Protein AF-A0A6J1NIQ5-F1 (afdb_monomer)

Solvent-accessible surface area (backbone atoms only — not comparable to full-atom values): 27722 Å² total; per-residue (Å²): 100,58,17,76,75,80,72,44,77,55,55,92,88,54,68,66,45,52,38,49,48,90,93,42,88,53,34,31,43,24,75,80,69,71,59,48,74,90,82,46,56,69,80,72,36,63,43,70,79,60,57,71,70,52,84,85,80,84,84,93,81,74,91,79,84,90,88,86,83,92,84,89,87,86,85,82,86,84,87,87,63,81,71,56,57,52,54,50,52,50,49,52,51,49,50,50,49,54,49,48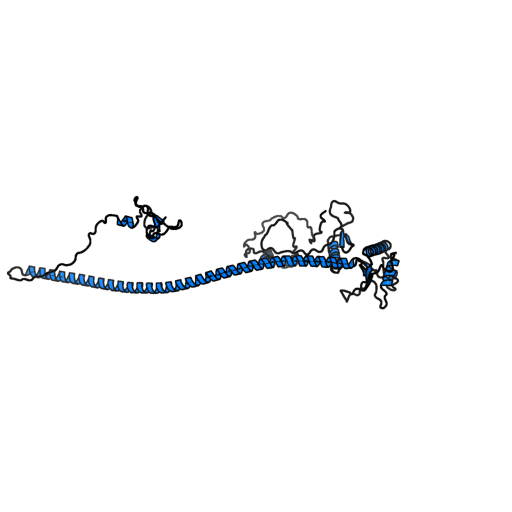,55,51,50,50,51,51,50,52,52,51,50,54,49,51,53,51,50,51,52,50,53,51,50,52,53,52,51,51,54,53,51,54,51,50,51,53,53,49,53,52,50,50,55,51,50,53,52,50,51,55,52,48,54,50,53,51,51,48,50,49,55,48,52,53,50,49,55,49,51,52,53,50,50,51,51,52,51,51,54,50,54,52,49,54,53,51,50,54,51,51,52,34,56,79,26,54,23,26,37,30,40,32,55,51,82,83,58,98,85,65,55,67,66,60,53,49,53,40,46,30,55,70,38,73,43,93,78,59,91,76,40,63,71,46,71,49,73,45,82,62,92,59,79,85,52,87,69,46,55,34,38,38,39,30,35,71,36,47,66,60,39,50,54,48,53,48,30,48,52,50,44,35,63,77,25,72,93,65,46,56,29,32,54,74,61,70,45,86,76,79,80,38,68,43,49,78,46,78,40,61,35,75,67,51,50,51,50,49,54,53,46,52,55,52,29,57,78,67,65,31,74,41,76,50,75,59,94,86,40,41,37,36,31,47,64,85,80,40,82,61,94,85,76,87,40,56,80,38,68,71,76,90,76,89,80,80,87,76,88,69,93,64,93,78,90,70,98,70,92,78,86,77,85,82,82,77,90,70,76,57,65,76,60,56,78,75,48,95,43,74,66,54,49,50,48,54,45,46,69,64,47,40,62,54,45,50,76,72,48,86,67,80,94,65,82,72,93,71,72,82,74,88,70,91,73,84,79,75,91,73,81,88,76,80,88,85,88,81,95,71,87,79,78,77,82,78,134

Structure (mmCIF, N/CA/C/O backbone):
data_AF-A0A6J1NIQ5-F1
#
_entry.id   AF-A0A6J1NIQ5-F1
#
loop_
_atom_site.group_PDB
_atom_site.id
_atom_site.type_symbol
_atom_site.label_atom_id
_atom_site.label_alt_id
_atom_site.label_comp_id
_atom_site.label_asym_id
_atom_site.label_entity_id
_atom_site.label_seq_id
_atom_site.pdbx_PDB_ins_code
_atom_site.Cartn_x
_atom_site.Cartn_y
_atom_site.Cartn_z
_atom_site.occupancy
_atom_site.B_iso_or_equiv
_atom_site.auth_seq_id
_atom_site.auth_comp_id
_atom_site.auth_asym_id
_atom_site.auth_atom_id
_atom_site.pdbx_PDB_model_num
ATOM 1 N N . MET A 1 1 ? -62.306 -4.625 44.075 1.00 80.19 1 MET A N 1
ATOM 2 C CA . MET A 1 1 ? -63.003 -5.098 45.298 1.00 80.19 1 MET A CA 1
ATOM 3 C C . MET A 1 1 ? -62.412 -4.339 46.476 1.00 80.19 1 MET A C 1
ATOM 5 O O . MET A 1 1 ? -61.202 -4.182 46.477 1.00 80.19 1 MET A O 1
ATOM 9 N N . ILE A 1 2 ? -63.209 -3.823 47.413 1.00 89.38 2 ILE A N 1
ATOM 10 C CA . ILE A 1 2 ? -62.711 -3.048 48.569 1.00 89.38 2 ILE A CA 1
ATOM 11 C C . ILE A 1 2 ? -62.712 -3.947 49.811 1.00 89.38 2 ILE A C 1
ATOM 13 O O . ILE A 1 2 ? -63.620 -4.760 49.979 1.00 89.38 2 ILE A O 1
ATOM 17 N N . CYS A 1 3 ? -61.686 -3.826 50.652 1.00 91.25 3 CYS A N 1
ATOM 18 C CA . CYS A 1 3 ? -61.581 -4.554 51.911 1.00 91.25 3 CYS A CA 1
ATOM 19 C C . CYS A 1 3 ? -62.523 -3.966 52.966 1.00 91.25 3 CYS A C 1
ATOM 21 O O . CYS A 1 3 ? -62.389 -2.802 53.330 1.00 91.25 3 CYS A O 1
ATOM 23 N N . GLY A 1 4 ? -63.410 -4.782 53.537 1.00 86.94 4 GLY A N 1
ATOM 24 C CA . GLY A 1 4 ? -64.357 -4.355 54.573 1.00 86.94 4 GLY A CA 1
ATOM 25 C C . GLY A 1 4 ? -63.739 -4.021 55.939 1.00 86.94 4 GLY A C 1
ATOM 26 O O . GLY A 1 4 ? -64.485 -3.671 56.846 1.00 86.94 4 GLY A O 1
ATOM 27 N N . ALA A 1 5 ? -62.420 -4.171 56.120 1.00 89.19 5 ALA A N 1
ATOM 28 C CA . ALA A 1 5 ? -61.712 -3.815 57.358 1.00 89.19 5 ALA A CA 1
ATOM 29 C C . ALA A 1 5 ? -60.908 -2.512 57.224 1.00 89.19 5 ALA A C 1
ATOM 31 O O . ALA A 1 5 ? -61.050 -1.626 58.058 1.00 89.19 5 ALA A O 1
ATOM 32 N N . CYS A 1 6 ? -60.083 -2.375 56.179 1.00 90.75 6 CYS A N 1
ATOM 33 C CA . CYS A 1 6 ? -59.235 -1.190 55.980 1.00 90.75 6 CYS A CA 1
ATOM 34 C C . CYS A 1 6 ? -59.768 -0.202 54.931 1.00 90.75 6 CYS A C 1
ATOM 36 O O . CYS A 1 6 ? -59.161 0.840 54.718 1.00 90.75 6 CYS A O 1
ATOM 38 N N . ASN A 1 7 ? -60.874 -0.529 54.256 1.00 89.00 7 ASN A N 1
ATOM 39 C CA . ASN A 1 7 ? -61.504 0.275 53.205 1.00 89.00 7 ASN A CA 1
ATOM 40 C C . ASN A 1 7 ? -60.604 0.603 51.991 1.00 89.00 7 ASN A C 1
ATOM 42 O O . ASN A 1 7 ? -60.925 1.481 51.194 1.00 89.00 7 ASN A O 1
ATOM 46 N N . LEU A 1 8 ? -59.493 -0.124 51.821 1.00 90.19 8 LEU A N 1
ATOM 47 C CA . LEU A 1 8 ? -58.591 -0.025 50.669 1.00 90.19 8 LEU A CA 1
ATOM 48 C C . LEU A 1 8 ? -58.960 -1.032 49.570 1.00 90.19 8 LEU A C 1
ATOM 50 O O . LEU A 1 8 ? -59.591 -2.063 49.827 1.00 90.19 8 LEU A O 1
ATOM 54 N N . VAL A 1 9 ? -58.543 -0.746 48.335 1.00 89.00 9 VAL A N 1
ATOM 55 C CA . VAL A 1 9 ? -58.736 -1.638 47.182 1.00 89.00 9 VAL A CA 1
ATOM 56 C C . VAL A 1 9 ? -57.882 -2.899 47.344 1.00 89.00 9 VAL A C 1
ATOM 58 O O . VAL A 1 9 ? -56.675 -2.813 47.532 1.00 89.00 9 VAL A O 1
ATOM 61 N N . ILE A 1 10 ? -58.513 -4.066 47.221 1.00 88.56 10 ILE A N 1
ATOM 62 C CA . ILE A 1 10 ? -57.852 -5.373 47.190 1.00 88.56 10 ILE A CA 1
ATOM 63 C C . ILE A 1 10 ? -57.323 -5.618 45.774 1.00 88.56 10 ILE A C 1
ATOM 65 O O . ILE A 1 10 ? -58.120 -5.764 44.837 1.00 88.56 10 ILE A O 1
ATOM 69 N N . SER A 1 11 ? -55.999 -5.695 45.625 1.00 85.44 11 SER A N 1
ATOM 70 C CA . SER A 1 11 ? -55.352 -6.070 44.364 1.00 85.44 11 SER A CA 1
ATOM 71 C C . SER A 1 11 ? -55.615 -7.540 44.017 1.00 85.44 11 SER A C 1
ATOM 73 O O . SER A 1 11 ? -55.780 -8.391 44.893 1.00 85.44 11 SER A O 1
ATOM 75 N N . VAL A 1 12 ? -55.621 -7.871 42.722 1.00 79.00 12 VAL A N 1
ATOM 76 C CA . VAL A 1 12 ? -55.862 -9.241 42.226 1.00 79.00 12 VAL A CA 1
ATOM 77 C C . VAL A 1 12 ? -54.800 -10.226 42.738 1.00 79.00 12 VAL A C 1
ATOM 79 O O . VAL A 1 12 ? -55.109 -11.400 42.944 1.00 79.00 12 VAL A O 1
ATOM 82 N N . THR A 1 13 ? -53.586 -9.735 43.002 1.00 84.25 13 THR A N 1
ATOM 83 C CA . THR A 1 13 ? -52.437 -10.514 43.486 1.00 84.25 13 THR A CA 1
ATOM 84 C C . THR A 1 13 ? -52.427 -10.743 45.002 1.00 84.25 13 THR A C 1
ATOM 86 O O . THR A 1 13 ? -51.660 -11.574 45.479 1.00 84.25 13 THR A O 1
ATOM 89 N N . GLN A 1 14 ? -53.271 -10.051 45.776 1.00 84.56 14 GLN A N 1
ATOM 90 C CA . GLN A 1 14 ? -53.298 -10.169 47.238 1.00 84.56 14 GLN A CA 1
ATOM 91 C C . GLN A 1 14 ? -54.227 -11.296 47.713 1.00 84.56 14 GLN A C 1
ATOM 93 O O . GLN A 1 14 ? -55.332 -11.496 47.188 1.00 84.56 14 GLN A O 1
ATOM 98 N N . LYS A 1 15 ? -53.797 -12.017 48.759 1.00 87.81 15 LYS A N 1
ATOM 99 C CA . LYS A 1 15 ? -54.624 -13.033 49.426 1.00 87.81 15 LYS A CA 1
ATOM 100 C C . LYS A 1 15 ? -55.861 -12.372 50.041 1.00 87.81 15 LYS A C 1
ATOM 102 O O . LYS A 1 15 ? -55.770 -11.389 50.778 1.00 87.81 15 LYS A O 1
ATOM 107 N N . ARG A 1 16 ? -57.031 -12.926 49.724 1.00 89.19 16 ARG A N 1
ATOM 108 C CA . ARG A 1 16 ? -58.336 -12.398 50.137 1.00 89.19 16 ARG A CA 1
ATOM 109 C C 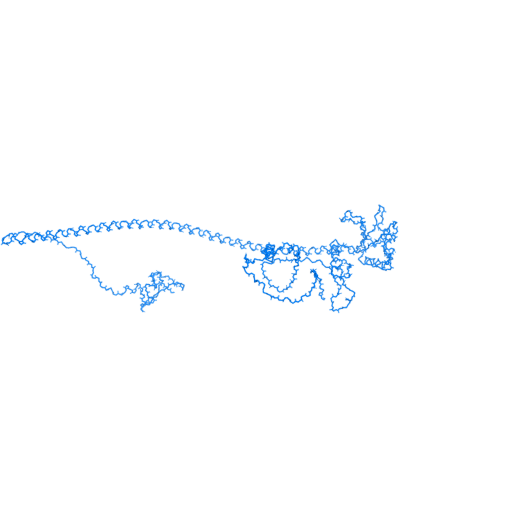. ARG A 1 16 ? -59.266 -13.507 50.598 1.00 89.19 16 ARG A C 1
ATOM 111 O O . ARG A 1 16 ? -59.276 -14.592 50.007 1.00 89.19 16 ARG A O 1
ATOM 118 N N . VAL A 1 17 ? -60.120 -13.187 51.562 1.00 90.75 17 VAL A N 1
ATOM 119 C CA . VAL A 1 17 ? -61.162 -14.073 52.091 1.00 90.75 17 VAL A CA 1
ATOM 120 C C . VAL A 1 17 ? -62.532 -13.392 51.997 1.00 90.75 17 VAL A C 1
ATOM 122 O O . VAL A 1 17 ? -62.653 -12.175 52.146 1.00 90.75 17 VAL A O 1
ATOM 125 N N . LYS A 1 18 ? -63.570 -14.174 51.681 1.00 90.75 18 LYS A N 1
ATOM 126 C CA . LYS A 1 18 ? -64.968 -13.720 51.627 1.00 90.75 18 LYS A CA 1
ATOM 127 C C . LYS A 1 18 ? -65.698 -14.266 52.850 1.00 90.75 18 LYS A C 1
ATOM 129 O O . LYS A 1 18 ? -65.456 -15.408 53.230 1.00 90.75 18 LYS A O 1
ATOM 134 N N . CYS A 1 19 ? -66.582 -13.470 53.446 1.00 90.69 19 CYS A N 1
ATOM 135 C CA . CYS A 1 19 ? -67.448 -13.958 54.518 1.00 90.69 19 CYS A CA 1
ATOM 136 C C . CYS A 1 19 ? -68.348 -15.098 54.008 1.00 90.69 19 CYS A C 1
ATOM 138 O O . CYS A 1 19 ? -68.925 -14.991 52.927 1.00 90.69 19 CYS A O 1
ATOM 140 N N . SER A 1 20 ? -68.485 -16.168 54.793 1.00 88.62 20 SER A N 1
ATOM 141 C CA . SER A 1 20 ? -69.332 -17.326 54.461 1.00 88.62 20 SER A CA 1
ATOM 142 C C . SER A 1 20 ? -70.806 -17.132 54.839 1.00 88.62 20 SER A C 1
ATOM 144 O O . SER A 1 20 ? -71.630 -17.987 54.534 1.00 88.62 20 SER A O 1
ATOM 146 N N . ASN A 1 21 ? -71.158 -16.027 55.508 1.00 87.50 21 ASN A N 1
ATOM 147 C CA . ASN A 1 21 ? -72.553 -15.683 55.781 1.00 87.50 21 ASN A CA 1
ATOM 148 C C . ASN A 1 21 ? -73.252 -15.284 54.468 1.00 87.50 21 ASN A C 1
ATOM 150 O O . ASN A 1 21 ? -72.784 -14.374 53.785 1.00 87.50 21 ASN A O 1
ATOM 154 N N . SER A 1 22 ? -74.368 -15.937 54.132 1.00 83.00 22 SER A N 1
ATOM 155 C CA . SER A 1 22 ? -75.124 -15.723 52.888 1.00 83.00 22 SER A CA 1
ATOM 156 C C . SER A 1 22 ? -75.639 -14.291 52.726 1.00 83.00 22 SER A C 1
ATOM 158 O O . SER A 1 22 ? -75.749 -13.807 51.604 1.00 83.00 22 SER A O 1
ATOM 160 N N . GLU A 1 23 ? -75.891 -13.591 53.833 1.00 84.38 23 GLU A N 1
ATOM 161 C CA . GLU A 1 23 ? -76.346 -12.195 53.843 1.00 84.38 23 GLU A CA 1
ATOM 162 C C . GLU A 1 23 ? -75.190 -11.175 53.798 1.00 84.38 23 GLU A C 1
ATOM 164 O O . GLU A 1 23 ? -75.416 -9.966 53.813 1.00 84.38 23 GLU A O 1
ATOM 169 N N . CYS A 1 24 ? -73.931 -11.633 53.746 1.00 88.19 24 CYS A N 1
ATOM 170 C CA . CYS A 1 24 ? -72.748 -10.776 53.738 1.00 88.19 24 CYS A CA 1
ATOM 171 C C . CYS A 1 24 ? -71.941 -10.936 52.444 1.00 88.19 24 CYS A C 1
ATOM 173 O O . CYS A 1 24 ? -71.327 -11.968 52.179 1.00 88.19 24 CYS A O 1
ATOM 175 N N . SER A 1 25 ? -71.873 -9.868 51.651 1.00 86.38 25 SER A N 1
ATOM 176 C CA . SER A 1 25 ? -71.110 -9.825 50.396 1.00 86.38 25 SER A CA 1
ATOM 177 C C . SER A 1 25 ? -69.691 -9.253 50.544 1.00 86.38 25 SER A C 1
ATOM 179 O O . SER A 1 25 ? -68.979 -9.124 49.547 1.00 86.38 25 SER A O 1
ATOM 181 N N . LEU A 1 26 ? -69.255 -8.933 51.769 1.00 89.44 26 LEU A N 1
ATOM 182 C CA . LEU A 1 26 ? -67.973 -8.271 52.030 1.00 89.44 26 LEU A CA 1
ATOM 183 C C . LEU A 1 26 ? -66.761 -9.198 51.834 1.00 89.44 26 LEU A C 1
ATOM 185 O O . LEU A 1 26 ? -66.784 -10.394 52.149 1.00 89.44 26 LEU A O 1
ATOM 189 N N . LEU A 1 27 ? -65.673 -8.596 51.352 1.00 89.88 27 LEU A N 1
ATOM 190 C CA . LEU A 1 27 ? -64.362 -9.210 51.141 1.00 89.88 27 LEU A CA 1
ATOM 191 C C . LEU A 1 27 ? -63.312 -8.521 52.005 1.00 89.88 27 LEU A C 1
ATOM 193 O O . LEU A 1 27 ? -63.409 -7.327 52.275 1.00 89.88 27 LEU A O 1
ATOM 197 N N . TYR A 1 28 ? -62.294 -9.272 52.411 1.00 92.50 28 TYR A N 1
ATOM 198 C CA . TYR A 1 28 ? -61.241 -8.796 53.299 1.00 92.50 28 TYR A CA 1
ATOM 199 C C . TYR A 1 28 ? -59.875 -9.252 52.786 1.00 92.50 28 TYR A C 1
ATOM 201 O O . TYR A 1 28 ? -59.755 -10.355 52.244 1.00 92.50 28 TYR A O 1
ATOM 209 N N . HIS A 1 29 ? -58.839 -8.429 52.969 1.00 92.00 29 HIS A N 1
ATOM 210 C CA . HIS A 1 29 ? -57.462 -8.927 52.916 1.00 92.00 29 HIS A CA 1
ATOM 211 C C . HIS A 1 29 ? -57.290 -9.976 54.012 1.00 92.00 29 HIS A C 1
ATOM 213 O O . HIS A 1 29 ? -57.734 -9.731 55.135 1.00 92.00 29 HIS A O 1
ATOM 219 N N . SER A 1 30 ? -56.636 -11.102 53.716 1.00 89.50 30 SER A N 1
ATOM 220 C CA . SER A 1 30 ? -56.405 -12.139 54.731 1.00 89.50 30 SER A CA 1
ATOM 221 C C . SER A 1 30 ? -55.658 -11.580 55.948 1.00 89.50 30 SER A C 1
ATOM 223 O O . SER A 1 30 ? -56.024 -11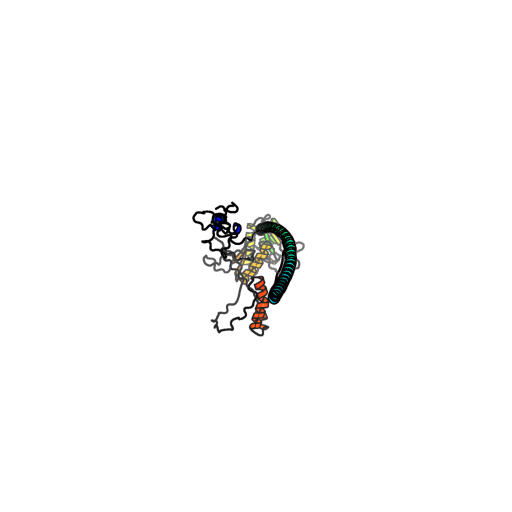.876 57.078 1.00 89.50 30 SER A O 1
ATOM 225 N N . GLU A 1 31 ? -54.698 -10.681 55.726 1.00 87.88 31 GLU A N 1
ATOM 226 C CA . GLU A 1 31 ? -53.919 -10.019 56.783 1.00 87.88 31 GLU A CA 1
ATOM 227 C C . GLU A 1 31 ? -54.770 -9.097 57.668 1.00 87.88 31 GLU A C 1
ATOM 229 O O . GLU A 1 31 ? -54.644 -9.127 58.888 1.00 87.88 31 GLU A O 1
ATOM 234 N N . CYS A 1 32 ? -55.698 -8.323 57.089 1.00 88.56 32 CYS A N 1
ATOM 235 C CA . CYS A 1 32 ? -56.523 -7.378 57.855 1.00 88.56 32 CYS A CA 1
ATOM 236 C C . CYS A 1 32 ? -57.458 -8.054 58.867 1.00 88.56 32 CYS A C 1
ATOM 238 O O . CYS A 1 32 ? -57.948 -7.393 59.778 1.00 88.56 32 CYS A O 1
ATOM 240 N N . VAL A 1 33 ? -57.755 -9.339 58.681 1.00 87.81 33 VAL A N 1
ATOM 241 C CA . VAL A 1 33 ? -58.624 -10.126 59.569 1.00 87.81 33 VAL A CA 1
ATOM 242 C C . VAL A 1 33 ? -57.896 -11.319 60.186 1.00 87.81 33 VAL A C 1
ATOM 244 O O . VAL A 1 33 ? -58.546 -12.197 60.748 1.00 87.81 33 VAL A O 1
ATOM 247 N N . ASN A 1 34 ? -56.565 -11.348 60.064 1.00 84.44 34 ASN A N 1
ATOM 248 C CA . ASN A 1 34 ? -55.690 -12.422 60.527 1.00 84.44 34 ASN A CA 1
ATOM 249 C C . ASN A 1 34 ? -56.191 -13.828 60.131 1.00 84.44 34 ASN A C 1
ATOM 251 O O . ASN A 1 34 ? -56.247 -14.747 60.945 1.00 84.44 34 ASN A O 1
ATOM 255 N N . TYR A 1 35 ? -56.644 -13.967 58.882 1.00 84.88 35 TYR A N 1
ATOM 256 C CA . TYR A 1 35 ? -57.158 -15.222 58.350 1.00 84.88 35 TYR A CA 1
ATOM 257 C C . TYR A 1 35 ? -56.016 -16.129 57.888 1.00 84.88 35 TYR A C 1
ATOM 259 O O . TYR A 1 35 ? -55.278 -15.781 56.962 1.00 84.88 35 TYR A O 1
ATOM 267 N N . ASP A 1 36 ? -55.950 -17.316 58.486 1.00 80.00 36 ASP A N 1
ATOM 268 C CA . ASP A 1 36 ? -55.026 -18.390 58.130 1.00 80.00 36 ASP A CA 1
ATOM 269 C C . ASP A 1 36 ? -55.800 -19.625 57.635 1.00 80.00 36 ASP A C 1
ATOM 271 O O . ASP A 1 36 ? -56.640 -20.175 58.356 1.00 80.00 36 ASP A O 1
ATOM 275 N N . GLU A 1 37 ? -55.511 -20.067 56.404 1.00 75.12 37 GLU A N 1
ATOM 276 C CA . GLU A 1 37 ? -56.172 -21.210 55.751 1.00 75.12 37 GLU A CA 1
ATOM 277 C C . GLU A 1 37 ? -55.941 -22.535 56.494 1.00 75.12 37 GLU A C 1
ATOM 279 O O . GLU A 1 37 ? -56.774 -23.434 56.378 1.00 75.12 37 GLU A O 1
ATOM 284 N N . LEU A 1 38 ? -54.873 -22.645 57.295 1.00 72.69 38 LEU A N 1
ATOM 285 C CA . LEU A 1 38 ? -54.591 -23.830 58.116 1.00 72.69 38 LEU A CA 1
ATOM 286 C C . LEU A 1 38 ? -55.515 -23.939 59.337 1.00 72.69 38 LEU A C 1
ATOM 288 O O . LEU A 1 38 ? -55.829 -25.042 59.780 1.00 72.69 38 LEU A O 1
ATOM 292 N N . SER A 1 39 ? -55.960 -22.803 59.880 1.00 71.81 39 SER A N 1
ATOM 293 C CA . SER A 1 39 ? -56.739 -22.751 61.124 1.00 71.81 39 SER A CA 1
ATOM 294 C C . SER A 1 39 ? -58.250 -22.820 60.894 1.00 71.81 39 SER A C 1
ATOM 296 O O . SER A 1 39 ? -58.985 -23.365 61.715 1.00 71.81 39 SER A O 1
ATOM 298 N N . THR A 1 40 ? -58.744 -22.260 59.785 1.00 77.44 40 THR A N 1
ATOM 299 C CA . THR A 1 40 ? -60.179 -22.192 59.489 1.00 77.44 40 THR A CA 1
ATOM 300 C C . THR A 1 40 ? -60.430 -22.349 57.993 1.00 77.44 40 THR A C 1
ATOM 302 O O . THR A 1 40 ? -59.995 -21.532 57.182 1.00 77.44 40 THR A O 1
ATOM 305 N N . HIS A 1 41 ? -61.217 -23.359 57.609 1.00 79.31 41 HIS A N 1
ATOM 306 C CA . HIS A 1 41 ? -61.610 -23.553 56.212 1.00 79.31 41 HIS A CA 1
ATOM 307 C C . HIS A 1 41 ? -62.364 -22.340 55.648 1.00 79.31 41 HIS A C 1
ATOM 309 O O . HIS A 1 41 ? -63.275 -21.795 56.275 1.00 79.31 41 HIS A O 1
ATOM 315 N N . ARG A 1 42 ? -62.034 -21.981 54.403 1.00 80.06 42 ARG A N 1
ATOM 316 C CA . ARG A 1 42 ? -62.560 -20.810 53.683 1.00 80.06 42 ARG A CA 1
ATOM 317 C C . ARG A 1 42 ? -64.089 -20.732 53.623 1.00 80.06 42 ARG A C 1
ATOM 319 O O . ARG A 1 42 ? -64.628 -19.634 53.615 1.00 80.06 42 ARG A O 1
ATOM 326 N N . SER A 1 43 ? -64.775 -21.875 53.603 1.00 80.69 43 SER A N 1
ATOM 327 C CA . SER A 1 43 ? -66.242 -21.993 53.567 1.00 80.69 43 SER A CA 1
ATOM 328 C C . SER A 1 43 ? -66.931 -21.864 54.931 1.00 80.69 43 SER A C 1
ATOM 330 O O . SER A 1 43 ? -68.157 -21.826 54.992 1.00 80.69 43 SER A O 1
ATOM 332 N N . LYS A 1 44 ? -66.166 -21.826 56.028 1.00 83.75 44 LYS A N 1
ATOM 333 C CA . LYS A 1 44 ? -66.676 -21.681 57.401 1.00 83.75 44 LYS A CA 1
ATOM 334 C C . LYS A 1 44 ? -66.310 -20.339 58.029 1.00 83.75 44 LYS A C 1
ATOM 336 O O . LYS A 1 44 ? -66.806 -20.014 59.105 1.00 83.75 44 LYS A O 1
ATOM 341 N N . TRP A 1 45 ? -65.444 -19.560 57.384 1.00 90.56 45 TRP A N 1
ATOM 342 C CA . TRP A 1 45 ? -64.975 -18.294 57.930 1.00 90.56 45 TRP A CA 1
ATOM 343 C C . TRP A 1 45 ? -66.055 -17.209 57.848 1.00 90.56 45 TRP A C 1
ATOM 345 O O . TRP A 1 45 ? -66.636 -16.969 56.787 1.00 90.56 45 TRP A O 1
ATOM 355 N N . ILE A 1 46 ? -66.313 -16.532 58.967 1.00 88.38 46 ILE A N 1
ATOM 356 C CA . ILE A 1 46 ? -67.331 -15.484 59.100 1.00 88.38 46 ILE A CA 1
ATOM 357 C C . ILE A 1 46 ? -66.644 -14.214 59.582 1.00 88.38 46 ILE A C 1
ATOM 359 O O . ILE A 1 46 ? -65.869 -14.248 60.535 1.00 88.38 46 ILE A O 1
ATOM 363 N N . CYS A 1 47 ? -66.922 -13.086 58.928 1.00 89.88 47 CYS A N 1
ATOM 364 C CA . CYS A 1 47 ? -66.244 -11.839 59.252 1.00 89.88 47 CYS A CA 1
ATOM 365 C C . CYS A 1 47 ? -66.630 -11.318 60.651 1.00 89.88 47 CYS A C 1
ATOM 367 O O . CYS A 1 47 ? -67.755 -11.559 61.107 1.00 89.88 47 CYS A O 1
ATOM 369 N N . PRO A 1 48 ? -65.757 -10.531 61.308 1.00 85.38 48 PRO A N 1
ATOM 370 C CA . PRO A 1 48 ? -66.015 -9.990 62.647 1.00 85.38 48 PRO A CA 1
ATOM 371 C C . PRO A 1 48 ? -67.350 -9.240 62.770 1.00 85.38 48 PRO A C 1
ATOM 373 O O . PRO A 1 48 ? -68.056 -9.384 63.764 1.00 85.38 48 PRO A O 1
ATOM 376 N N . ALA A 1 49 ? -67.752 -8.512 61.722 1.00 83.88 49 ALA A N 1
ATOM 377 C CA . ALA A 1 49 ? -69.024 -7.789 61.685 1.00 83.88 49 ALA A CA 1
ATOM 378 C C . ALA A 1 49 ? -70.257 -8.715 61.692 1.00 83.88 49 ALA A C 1
ATOM 380 O O . ALA A 1 49 ? -71.308 -8.335 62.199 1.00 83.88 49 ALA A O 1
ATOM 381 N N . CYS A 1 50 ? -70.148 -9.926 61.137 1.00 88.25 50 CYS A N 1
ATOM 382 C CA . CYS A 1 50 ? -71.215 -10.929 61.177 1.00 88.25 50 CYS A CA 1
ATOM 383 C C . CYS A 1 50 ? -71.188 -11.746 62.471 1.00 88.25 50 CYS A C 1
ATOM 385 O O . CYS A 1 50 ? -72.247 -12.100 62.979 1.00 88.25 50 CYS A O 1
ATOM 387 N N . VAL A 1 51 ? -70.002 -12.018 63.026 1.00 85.00 51 VAL A N 1
ATOM 388 C CA . VAL A 1 51 ? -69.865 -12.670 64.338 1.00 85.00 51 VAL A CA 1
ATOM 389 C C . VAL A 1 51 ? -70.489 -11.804 65.434 1.00 85.00 51 VAL A C 1
ATOM 391 O O . VAL A 1 51 ? -71.244 -12.317 66.251 1.00 85.00 51 VAL A O 1
ATOM 394 N N . ALA A 1 52 ? -70.271 -10.486 65.397 1.00 79.69 52 ALA A N 1
ATOM 395 C CA . ALA A 1 52 ? -70.846 -9.541 66.357 1.00 79.69 52 ALA A CA 1
ATOM 396 C C . ALA A 1 52 ? -72.388 -9.481 66.351 1.00 79.69 52 ALA A C 1
ATOM 398 O O . ALA A 1 52 ? -72.977 -9.014 67.321 1.00 79.69 52 ALA A O 1
ATOM 399 N N . LYS A 1 53 ? -73.044 -9.947 65.278 1.00 80.00 53 LYS A N 1
ATOM 400 C CA . LYS A 1 53 ? -74.512 -9.989 65.157 1.00 80.00 53 LYS A CA 1
ATOM 401 C C . LYS A 1 53 ? -75.135 -11.284 65.683 1.00 80.00 53 LYS A C 1
ATOM 403 O O . LYS A 1 53 ? -76.357 -11.401 65.690 1.00 80.00 53 LYS A O 1
ATOM 408 N N . ARG A 1 54 ? -74.329 -12.270 66.088 1.00 76.00 54 ARG A N 1
ATOM 409 C CA . ARG A 1 54 ? -74.839 -13.522 66.657 1.00 76.00 54 ARG A CA 1
ATOM 410 C C . ARG A 1 54 ? -75.252 -13.312 68.121 1.00 76.00 54 ARG A C 1
ATOM 412 O O . ARG A 1 54 ? -74.568 -12.566 68.825 1.00 76.00 54 ARG A O 1
ATOM 419 N N . PRO A 1 55 ? -76.332 -13.960 68.597 1.00 69.75 55 PRO A N 1
ATOM 420 C CA . PRO A 1 55 ? -76.669 -13.976 70.017 1.00 69.75 55 PRO A CA 1
ATOM 421 C C . PRO A 1 55 ? -75.486 -14.517 70.827 1.00 69.75 55 PRO A C 1
ATOM 423 O O . PRO A 1 55 ? -74.882 -15.518 70.444 1.00 69.75 55 PRO A O 1
ATOM 426 N N . LYS A 1 56 ? -75.130 -13.844 71.924 1.00 61.94 56 LYS A N 1
ATOM 427 C CA . LYS A 1 56 ? -74.142 -14.360 72.878 1.00 61.94 56 LYS A CA 1
ATOM 428 C C . LYS A 1 56 ? -74.818 -15.441 73.721 1.00 61.94 56 LYS A C 1
ATOM 430 O O . LYS A 1 56 ? -75.812 -15.141 74.377 1.00 61.94 56 LYS A O 1
ATOM 435 N N . GLU A 1 57 ? -74.291 -16.658 73.704 1.00 54.00 57 GLU A N 1
ATOM 436 C CA . GLU A 1 57 ? -74.701 -17.718 74.628 1.00 54.00 57 GLU A CA 1
ATOM 437 C C . GLU A 1 57 ? -73.826 -17.708 75.896 1.00 54.00 57 GLU A C 1
ATOM 439 O O . GLU A 1 57 ? -72.617 -17.505 75.817 1.00 54.00 57 GLU A O 1
ATOM 444 N N . ASP A 1 58 ? -74.522 -17.883 77.024 1.00 44.78 58 ASP A N 1
ATOM 445 C CA . ASP A 1 58 ? -74.152 -18.220 78.412 1.00 44.78 58 ASP A CA 1
ATOM 446 C C . ASP A 1 58 ? -72.905 -17.592 79.090 1.00 44.78 58 ASP A C 1
ATOM 448 O O . ASP A 1 58 ? -71.756 -17.902 78.787 1.00 44.78 58 ASP A O 1
ATOM 452 N N . ASN A 1 59 ? -73.153 -16.764 80.118 1.00 48.72 59 ASN A N 1
ATOM 453 C CA . ASN A 1 59 ? -72.153 -16.048 80.931 1.00 48.72 59 ASN A CA 1
ATOM 454 C C . ASN A 1 59 ? -72.175 -16.497 82.412 1.00 48.72 59 ASN A C 1
ATOM 456 O O . ASN A 1 59 ? -72.122 -15.670 83.328 1.00 48.72 59 ASN A O 1
ATOM 460 N N . SER A 1 60 ? -72.281 -17.795 82.687 1.00 50.12 60 SER A N 1
ATOM 461 C CA . SER A 1 60 ? -72.539 -18.328 84.032 1.00 50.12 60 SER A CA 1
ATOM 462 C C . SER A 1 60 ? -71.317 -18.472 84.961 1.00 50.12 60 SER A C 1
ATOM 464 O O . SER A 1 60 ? -71.279 -19.411 85.749 1.00 50.12 60 SER A O 1
ATOM 466 N N . ASN A 1 61 ? -70.313 -17.586 84.923 1.00 46.25 61 ASN A N 1
ATOM 467 C CA . ASN A 1 61 ? -69.191 -17.640 85.883 1.00 46.25 61 ASN A CA 1
ATOM 468 C C . ASN A 1 61 ? -68.585 -16.263 86.211 1.00 46.25 61 ASN A C 1
ATOM 470 O O . ASN A 1 61 ? -67.445 -15.963 85.866 1.00 46.25 61 ASN A O 1
ATOM 474 N N . THR A 1 62 ? -69.339 -15.432 86.936 1.00 33.84 62 THR A N 1
ATOM 475 C CA . THR A 1 62 ? -68.799 -14.221 87.583 1.00 33.84 62 THR A CA 1
ATOM 476 C C . THR A 1 62 ? -69.086 -14.274 89.089 1.00 33.84 62 THR A C 1
ATOM 478 O O . THR A 1 62 ? -70.261 -14.261 89.457 1.00 33.84 62 THR A O 1
ATOM 481 N N . PRO A 1 63 ? -68.082 -14.334 89.988 1.00 40.22 63 PRO A N 1
ATOM 482 C CA . PRO A 1 63 ? -68.336 -14.278 91.424 1.00 40.22 63 PRO A CA 1
ATOM 483 C C . PRO A 1 63 ? -68.563 -12.841 91.906 1.00 40.22 63 PRO A C 1
ATOM 485 O O . PRO A 1 63 ? -67.876 -11.902 91.507 1.00 40.22 63 PRO A O 1
ATOM 488 N N . ILE A 1 64 ? -69.553 -12.714 92.784 1.00 36.88 64 ILE A N 1
ATOM 489 C CA . ILE A 1 64 ? -70.137 -11.491 93.335 1.00 36.88 64 ILE A CA 1
ATOM 490 C C . ILE A 1 64 ? -69.331 -10.965 94.540 1.00 36.88 64 ILE A C 1
ATOM 492 O O . ILE A 1 64 ? -68.749 -11.723 95.311 1.00 36.88 64 ILE A O 1
ATOM 496 N N . ALA A 1 65 ? -69.353 -9.638 94.685 1.00 31.08 65 ALA A N 1
ATOM 497 C CA . ALA A 1 65 ? -68.796 -8.803 95.751 1.00 31.08 65 ALA A CA 1
ATOM 498 C C . ALA A 1 65 ? -69.353 -9.088 97.180 1.00 31.08 65 ALA A C 1
ATOM 500 O O . ALA A 1 65 ? -70.401 -9.720 97.328 1.00 31.08 65 ALA A O 1
ATOM 501 N N . PRO A 1 66 ? -68.693 -8.595 98.253 1.00 41.56 66 PRO A N 1
ATOM 502 C CA . PRO A 1 66 ? -68.922 -9.028 99.633 1.00 41.56 66 PRO A CA 1
ATOM 503 C C . PRO A 1 66 ? -70.066 -8.272 100.330 1.00 41.56 66 PRO A C 1
ATOM 505 O O . PRO A 1 66 ? -70.306 -7.092 100.070 1.00 41.56 66 PRO A O 1
ATOM 508 N N . LYS A 1 67 ? -70.733 -8.933 101.287 1.00 33.41 67 LYS A N 1
ATOM 509 C CA . LYS A 1 67 ? -71.682 -8.305 102.222 1.00 33.41 67 LYS A CA 1
ATOM 510 C C . LYS A 1 67 ? -71.237 -8.437 103.679 1.00 33.41 67 LYS A C 1
ATOM 512 O O . LYS A 1 67 ? -70.550 -9.364 104.082 1.00 33.41 67 LYS A O 1
ATOM 517 N N . VAL A 1 68 ? -71.656 -7.422 104.422 1.00 32.53 68 VAL A N 1
ATOM 518 C CA . VAL A 1 68 ? -71.204 -6.932 105.725 1.00 32.53 68 VAL A CA 1
ATOM 519 C C . VAL A 1 68 ? -72.138 -7.393 106.865 1.00 32.53 68 VAL A C 1
ATOM 521 O O . VAL A 1 68 ? -73.316 -7.630 106.616 1.00 32.53 68 VAL A O 1
ATOM 524 N N . ARG A 1 69 ? -71.608 -7.329 108.106 1.00 29.78 69 ARG A N 1
ATOM 525 C CA . ARG A 1 69 ? -72.247 -7.024 109.424 1.00 29.78 69 ARG A CA 1
ATOM 526 C C . ARG A 1 69 ? -72.601 -8.167 110.406 1.00 29.78 69 ARG A C 1
ATOM 528 O O . ARG A 1 69 ? -73.600 -8.847 110.260 1.00 29.78 69 ARG A O 1
ATOM 535 N N . SER A 1 70 ? -71.796 -8.228 111.480 1.00 32.47 70 SER A N 1
ATOM 536 C CA . SER A 1 70 ? -72.097 -7.930 112.907 1.00 32.47 70 SER A CA 1
ATOM 537 C C . SER A 1 70 ? -73.374 -8.481 113.575 1.00 32.47 70 SER A C 1
ATOM 539 O O . SER A 1 70 ? -74.471 -8.089 113.186 1.00 32.47 70 SER A O 1
ATOM 541 N N . LYS A 1 71 ? -73.218 -9.199 114.706 1.00 31.00 71 LYS A N 1
ATOM 542 C CA . LYS A 1 71 ? -73.531 -8.735 116.087 1.00 31.00 71 LYS A CA 1
ATOM 543 C C . LYS A 1 71 ? -73.272 -9.825 117.153 1.00 31.00 71 LYS A C 1
ATOM 545 O O . LYS A 1 71 ? -73.371 -11.011 116.868 1.00 31.00 71 LYS A O 1
ATOM 550 N N . ASN A 1 72 ? -72.927 -9.364 118.360 1.00 36.22 72 ASN A N 1
ATOM 551 C CA . ASN A 1 72 ? -72.795 -10.107 119.624 1.00 36.22 72 ASN A CA 1
ATOM 552 C C . ASN A 1 72 ? -74.143 -10.643 120.137 1.00 36.22 72 ASN A C 1
ATOM 554 O O . ASN A 1 72 ? -75.152 -9.994 119.882 1.00 36.22 72 ASN A O 1
ATOM 558 N N . GLU A 1 73 ? -74.120 -11.709 120.954 1.00 30.94 73 GLU A N 1
ATOM 559 C CA . GLU A 1 73 ? -74.668 -11.757 122.333 1.00 30.94 73 GLU A CA 1
ATOM 560 C C . GLU A 1 73 ? -74.457 -13.144 122.997 1.00 30.94 73 GLU A C 1
ATOM 562 O O . GLU A 1 73 ? -74.432 -14.175 122.330 1.00 30.94 73 GLU A O 1
ATOM 567 N N . ILE A 1 74 ? -74.262 -13.137 124.322 1.00 38.56 74 ILE A N 1
ATOM 568 C CA . ILE A 1 74 ? -74.172 -14.272 125.273 1.00 38.56 74 ILE A CA 1
ATOM 569 C C . ILE A 1 74 ? -75.488 -14.237 126.082 1.00 38.56 74 ILE A C 1
ATOM 571 O O . ILE A 1 74 ? -75.882 -13.116 126.420 1.00 38.56 74 ILE A O 1
ATOM 575 N N . PRO A 1 75 ? -76.185 -15.357 126.414 1.00 43.44 75 PRO A N 1
ATOM 576 C CA . PRO A 1 75 ? -76.032 -15.952 127.760 1.00 43.44 75 PRO A CA 1
ATOM 577 C C . PRO A 1 75 ? -76.358 -17.457 127.971 1.00 43.44 75 PRO A C 1
ATOM 579 O O . PRO A 1 75 ? -77.210 -18.052 127.320 1.00 43.44 75 PRO A O 1
ATOM 582 N N . SER A 1 76 ? -75.712 -17.983 129.027 1.00 31.11 76 SER A N 1
ATOM 583 C CA . SER A 1 76 ? -76.148 -18.997 130.020 1.00 31.11 76 SER A CA 1
ATOM 584 C C . SER A 1 76 ? -76.402 -20.476 129.646 1.00 31.11 76 SER A C 1
ATOM 586 O O . SER A 1 76 ? -77.396 -20.829 129.026 1.00 31.11 76 SER A O 1
ATOM 588 N N . SER A 1 77 ? -75.519 -21.324 130.204 1.00 31.56 77 SER A N 1
ATOM 589 C CA . SER A 1 77 ? -75.648 -22.714 130.713 1.00 31.56 77 SER A CA 1
ATOM 590 C C . SER A 1 77 ? -77.046 -23.136 131.237 1.00 31.56 77 SER A C 1
ATOM 592 O O . SER A 1 77 ? -77.782 -22.244 131.656 1.00 31.56 77 SER A O 1
ATOM 594 N N . PRO A 1 78 ? -77.391 -24.453 131.366 1.00 46.16 78 PRO A N 1
ATOM 595 C CA . PRO A 1 78 ? -76.461 -25.499 131.820 1.00 46.16 78 PRO A CA 1
ATOM 596 C C . PRO A 1 78 ? -76.548 -26.926 131.231 1.00 46.16 78 PRO A C 1
ATOM 598 O O . PRO A 1 78 ? -77.567 -27.404 130.750 1.00 46.16 78 PRO A O 1
ATOM 601 N N . SER A 1 79 ? -75.412 -27.610 131.424 1.00 31.95 79 SER A N 1
ATOM 602 C CA . SER A 1 79 ? -75.238 -29.028 131.778 1.00 31.95 79 SER A CA 1
ATOM 603 C C . SER A 1 79 ? -75.803 -30.118 130.859 1.00 31.95 79 SER A C 1
ATOM 605 O O . SER A 1 79 ? -76.959 -30.516 130.967 1.00 31.95 79 SER A O 1
ATOM 607 N N . SER A 1 80 ? -74.920 -30.763 130.096 1.00 33.34 80 SER A N 1
ATOM 608 C CA . SER A 1 80 ? -74.434 -32.131 130.379 1.00 33.34 80 SER A CA 1
ATOM 609 C C . SER A 1 80 ? -73.635 -32.662 129.179 1.00 33.34 80 SER A C 1
ATOM 611 O O . SER A 1 80 ? -73.963 -32.370 128.035 1.00 33.34 80 SER A O 1
ATOM 613 N N . SER A 1 81 ? -72.590 -33.451 129.457 1.00 40.47 81 SER A N 1
ATOM 614 C CA . SER A 1 81 ? -71.642 -34.106 128.526 1.00 40.47 81 SER A CA 1
ATOM 615 C C . SER A 1 81 ? -70.384 -33.307 128.126 1.00 40.47 81 SER A C 1
ATOM 617 O O . SER A 1 81 ? -70.165 -32.915 126.981 1.00 40.47 81 SER A O 1
ATOM 619 N N . GLU A 1 82 ? -69.473 -33.152 129.094 1.00 45.53 82 GLU A N 1
ATOM 620 C CA . GLU A 1 82 ? -68.096 -32.646 128.915 1.00 45.53 82 GLU A CA 1
ATOM 621 C C . GLU A 1 82 ? -67.264 -33.417 127.865 1.00 45.53 82 GLU A C 1
ATOM 623 O O . GLU A 1 82 ? -66.245 -32.920 127.393 1.00 45.53 82 GLU A O 1
ATOM 628 N N . THR A 1 83 ? -67.708 -34.591 127.412 1.00 51.84 83 THR A N 1
ATOM 629 C CA . THR A 1 83 ? -67.046 -35.376 126.359 1.00 51.84 83 THR A CA 1
ATOM 630 C C . THR A 1 83 ? -67.343 -34.901 124.929 1.00 51.84 83 THR A C 1
ATOM 632 O O . THR A 1 83 ? -66.521 -35.129 124.041 1.00 51.84 83 THR A O 1
ATOM 635 N N . SER A 1 84 ? -68.466 -34.212 124.678 1.00 58.22 84 SER A N 1
ATOM 636 C CA . SER A 1 84 ? -68.864 -33.787 123.320 1.00 58.22 84 SER A CA 1
ATOM 637 C C . SER A 1 84 ? -68.282 -32.428 122.916 1.00 58.22 84 SER A C 1
ATOM 639 O O . SER A 1 84 ? -67.958 -32.214 121.748 1.00 58.22 84 SER A O 1
ATOM 641 N N . LEU A 1 85 ? -68.122 -31.511 123.875 1.00 56.31 85 LEU A N 1
ATOM 642 C CA . LEU A 1 85 ? -67.613 -30.162 123.615 1.00 56.31 85 LEU A CA 1
ATOM 643 C C . LEU A 1 85 ? -66.095 -30.159 123.373 1.00 56.31 85 LEU A C 1
ATOM 645 O O . LEU A 1 85 ? -65.618 -29.431 122.506 1.00 56.31 85 LEU A O 1
ATOM 649 N N . GLU A 1 86 ? -65.339 -31.007 124.080 1.00 64.62 86 GLU A N 1
ATOM 650 C CA . GLU A 1 86 ? -63.896 -31.167 123.842 1.00 64.62 86 GLU A CA 1
ATOM 651 C C . GLU A 1 86 ? -63.633 -31.824 122.479 1.00 64.62 86 GLU A C 1
ATOM 653 O O . GLU A 1 86 ? -62.815 -31.331 121.709 1.00 64.62 86 GLU A O 1
ATOM 658 N N . SER A 1 87 ? -64.407 -32.855 122.104 1.00 68.12 87 SER A N 1
ATOM 659 C CA . SER A 1 87 ? -64.281 -33.482 120.780 1.00 68.12 87 SER A CA 1
ATOM 660 C C . SER A 1 87 ? -64.530 -32.491 119.643 1.00 68.12 87 SER A C 1
ATOM 662 O O . SER A 1 87 ? -63.738 -32.434 118.705 1.00 68.12 87 SER A O 1
ATOM 664 N N . PHE A 1 88 ? -65.570 -31.660 119.759 1.00 74.25 88 PHE A N 1
ATOM 665 C CA . PHE A 1 88 ? -65.878 -30.616 118.782 1.00 74.25 88 PHE A CA 1
ATOM 666 C C . PHE A 1 88 ? -64.817 -29.499 118.761 1.00 74.25 88 PHE A C 1
ATOM 668 O O . PHE A 1 88 ? -64.389 -29.057 117.698 1.00 74.25 88 PHE A O 1
ATOM 675 N N . MET A 1 89 ? -64.311 -29.076 119.925 1.00 70.00 89 MET A N 1
ATOM 676 C CA . MET A 1 89 ? -63.209 -28.107 120.023 1.00 70.00 89 MET A CA 1
ATOM 677 C C . MET A 1 89 ? -61.890 -28.648 119.449 1.00 70.00 89 MET A C 1
ATOM 679 O O . MET A 1 89 ? -61.117 -27.881 118.870 1.00 70.00 89 MET A O 1
ATOM 683 N N . ARG A 1 90 ? -61.630 -29.954 119.575 1.00 75.94 90 ARG A N 1
ATOM 684 C CA . ARG A 1 90 ? -60.490 -30.648 118.961 1.00 75.94 90 ARG A CA 1
ATOM 685 C C . ARG A 1 90 ? -60.632 -30.729 117.444 1.00 75.94 90 ARG A C 1
ATOM 687 O O . ARG A 1 90 ? -59.651 -30.487 116.748 1.00 75.94 90 ARG A O 1
ATOM 694 N N . GLU A 1 91 ? -61.831 -30.991 116.938 1.00 80.06 91 GLU A N 1
ATOM 695 C CA . GLU A 1 91 ? -62.142 -30.974 115.503 1.00 80.06 91 GLU A CA 1
ATOM 696 C C . GLU A 1 91 ? -62.008 -29.564 114.913 1.00 80.06 91 GLU A C 1
ATOM 698 O O . GLU A 1 91 ? -61.390 -29.393 113.870 1.00 80.06 91 GLU A O 1
ATOM 703 N N . ILE A 1 92 ? -62.461 -28.525 115.625 1.00 79.06 92 ILE A N 1
ATOM 704 C CA . ILE A 1 92 ? -62.253 -27.122 115.229 1.00 79.06 92 ILE A CA 1
ATOM 705 C C . ILE A 1 92 ? -60.765 -26.752 115.240 1.00 79.06 92 ILE A C 1
ATOM 707 O O . ILE A 1 92 ? -60.310 -26.038 114.346 1.00 79.06 92 ILE A O 1
ATOM 711 N N . ARG A 1 93 ? -59.987 -27.213 116.232 1.00 79.81 93 ARG A N 1
ATOM 712 C CA . ARG A 1 93 ? -58.526 -27.008 116.269 1.00 79.81 93 ARG A CA 1
ATOM 713 C C . ARG A 1 93 ? -57.830 -27.736 115.119 1.00 79.81 93 ARG A C 1
ATOM 715 O O . ARG A 1 93 ? -56.977 -27.136 114.474 1.00 79.81 93 ARG A O 1
ATOM 722 N N . SER A 1 94 ? -58.220 -28.978 114.842 1.00 80.81 94 SER A N 1
ATOM 723 C CA . SER A 1 94 ? -57.738 -29.778 113.710 1.00 80.81 94 SER A CA 1
ATOM 724 C C . SER A 1 94 ? -58.070 -29.109 112.377 1.00 80.81 94 SER A C 1
ATOM 726 O O . SER A 1 94 ? -57.164 -28.879 111.586 1.00 80.81 94 SER A O 1
ATOM 728 N N . PHE A 1 95 ? -59.317 -28.683 112.174 1.00 82.88 95 PHE A N 1
ATOM 729 C CA . PHE A 1 95 ? -59.760 -27.989 110.969 1.00 82.88 95 PHE A CA 1
ATOM 730 C C . PHE A 1 95 ? -59.069 -26.633 110.795 1.00 82.88 95 PHE A C 1
ATOM 732 O O . PHE A 1 95 ? -58.645 -26.295 109.695 1.00 82.88 95 PHE A O 1
ATOM 739 N N . ARG A 1 96 ? -58.884 -25.858 111.875 1.00 82.94 96 ARG A N 1
ATOM 740 C CA . ARG A 1 96 ? -58.077 -24.624 111.842 1.00 82.94 96 ARG A CA 1
ATOM 741 C C . ARG A 1 96 ? -56.622 -24.903 111.487 1.00 82.94 96 ARG A C 1
ATOM 743 O O . ARG A 1 96 ? -56.045 -24.128 110.735 1.00 82.94 96 ARG A O 1
ATOM 750 N N . SER A 1 97 ? -56.042 -25.982 112.008 1.00 80.94 97 SER A N 1
ATOM 751 C CA . SER A 1 97 ? -54.678 -26.395 111.672 1.00 80.94 97 SER A CA 1
ATOM 752 C C . SER A 1 97 ? -54.569 -26.770 110.194 1.00 80.94 97 SER A C 1
ATOM 754 O O . SER A 1 97 ? -53.690 -26.267 109.506 1.00 80.94 97 SER A O 1
ATOM 756 N N . GLU A 1 98 ? -55.499 -27.576 109.681 1.00 87.12 98 GLU A N 1
ATOM 757 C CA . GLU A 1 98 ? -55.552 -27.991 108.274 1.00 87.12 98 GLU A CA 1
ATOM 758 C C . GLU A 1 98 ? -55.799 -26.806 107.327 1.00 87.12 98 GLU A C 1
ATOM 760 O O . GLU A 1 98 ? -55.200 -26.711 106.254 1.00 87.12 98 GLU A O 1
ATOM 765 N N . MET A 1 99 ? -56.675 -25.878 107.725 1.00 83.06 99 MET A N 1
ATOM 766 C CA . MET A 1 99 ? -56.945 -24.644 106.988 1.00 83.06 99 MET A CA 1
ATOM 767 C C . MET A 1 99 ? -55.728 -23.721 106.981 1.00 83.06 99 MET A C 1
ATOM 769 O O . MET A 1 99 ? -55.401 -23.196 105.920 1.00 83.06 99 MET A O 1
ATOM 773 N N . ASN A 1 100 ? -55.032 -23.562 108.111 1.00 86.19 100 ASN A N 1
ATOM 774 C CA . ASN A 1 100 ? -53.786 -22.795 108.175 1.00 86.19 100 ASN A CA 1
ATOM 775 C C . ASN A 1 100 ? -52.693 -23.433 107.310 1.00 86.19 100 ASN A C 1
ATOM 777 O O . ASN A 1 100 ? -52.031 -22.723 106.565 1.00 86.19 100 ASN A O 1
ATOM 781 N N . GLU A 1 101 ? -52.559 -24.760 107.317 1.00 87.06 101 GLU A N 1
ATOM 782 C CA . GLU A 1 101 ? -51.570 -25.473 106.501 1.00 87.06 101 GLU A CA 1
ATOM 783 C C . GLU A 1 101 ? -51.891 -25.387 104.994 1.00 87.06 101 GLU A C 1
ATOM 785 O O . GLU A 1 101 ? -50.997 -25.298 104.150 1.00 87.06 101 GLU A O 1
ATOM 790 N N . LYS A 1 102 ? -53.176 -25.394 104.613 1.00 88.12 102 LYS A N 1
ATOM 791 C CA . LYS A 1 102 ? -53.602 -25.123 103.226 1.00 88.12 102 LYS A CA 1
ATOM 792 C C . LYS A 1 102 ? -53.366 -23.667 102.828 1.00 88.12 102 LYS A C 1
ATOM 794 O O . LYS A 1 102 ? -52.953 -23.424 101.695 1.00 88.12 102 LYS A O 1
ATOM 799 N N . LEU A 1 103 ? -53.606 -22.723 103.736 1.00 86.81 103 LEU A N 1
ATOM 800 C CA . LEU A 1 103 ? -53.382 -21.298 103.503 1.00 86.81 103 LEU A CA 1
ATOM 801 C C . LEU A 1 103 ? -51.885 -20.990 103.356 1.00 86.81 103 LEU A C 1
ATOM 803 O O . LEU A 1 103 ? -51.507 -20.273 102.436 1.00 86.81 103 LEU A O 1
ATOM 807 N N . GLU A 1 104 ? -51.026 -21.595 104.178 1.00 86.19 104 GLU A N 1
ATOM 808 C CA . GLU A 1 104 ? -49.567 -21.511 104.044 1.00 86.19 104 GLU A CA 1
ATOM 809 C C . GLU A 1 104 ? -49.085 -22.128 102.729 1.00 86.19 104 GLU A C 1
ATOM 811 O O . GLU A 1 104 ? -48.300 -21.508 102.014 1.00 86.19 104 GLU A O 1
ATOM 816 N N . ARG A 1 105 ? -49.608 -23.298 102.336 1.00 87.38 105 ARG A N 1
ATOM 817 C CA . ARG A 1 105 ? -49.296 -23.905 101.029 1.00 87.38 105 ARG A CA 1
ATOM 818 C C . ARG A 1 105 ? -49.720 -23.022 99.854 1.00 87.38 105 ARG A C 1
ATOM 820 O O . ARG A 1 105 ? -48.961 -22.878 98.894 1.00 87.38 105 ARG A O 1
ATOM 827 N N . GLN A 1 106 ? -50.900 -22.402 99.921 1.00 87.94 106 GLN A N 1
ATOM 828 C CA . GLN A 1 106 ? -51.332 -21.422 98.920 1.00 87.94 106 GLN A CA 1
ATOM 829 C C . GLN A 1 106 ? -50.439 -20.179 98.911 1.00 87.94 106 GLN A C 1
ATOM 831 O O . GLN A 1 106 ? -50.078 -19.715 97.831 1.00 87.94 106 GLN A O 1
ATOM 836 N N . GLN A 1 107 ? -50.040 -19.675 100.080 1.00 88.00 107 GLN A N 1
ATOM 837 C CA . GLN A 1 107 ? -49.142 -18.529 100.205 1.00 88.00 107 GLN A CA 1
ATOM 838 C C . GLN A 1 107 ? -47.778 -18.822 99.565 1.00 88.00 107 GLN A C 1
ATOM 840 O O . GLN A 1 107 ? -47.301 -18.011 98.775 1.00 88.00 107 GLN A O 1
ATOM 845 N N . VAL A 1 108 ? -47.195 -19.999 99.826 1.00 89.81 108 VAL A N 1
ATOM 846 C CA . VAL A 1 108 ? -45.929 -20.450 99.218 1.00 89.81 108 VAL A CA 1
ATOM 847 C C . VAL A 1 108 ? -46.056 -20.574 97.696 1.00 89.81 108 VAL A C 1
ATOM 849 O O . VAL A 1 108 ? -45.223 -20.059 96.952 1.00 89.81 108 VAL A O 1
ATOM 852 N N . THR A 1 109 ? -47.142 -21.178 97.211 1.00 90.00 109 THR A N 1
ATOM 853 C CA . THR A 1 109 ? -47.386 -21.331 95.765 1.00 90.00 109 THR A CA 1
ATOM 854 C C . THR A 1 109 ? -47.557 -19.973 95.070 1.00 90.00 109 THR A C 1
ATOM 856 O O . THR A 1 109 ? -47.065 -19.766 93.958 1.00 90.00 109 THR A O 1
ATOM 859 N N . LEU A 1 110 ? -48.223 -19.015 95.726 1.00 88.56 110 LEU A N 1
ATOM 860 C CA . LEU A 1 110 ? -48.365 -17.640 95.240 1.00 88.56 110 LEU A CA 1
ATOM 861 C C . LEU A 1 110 ? -47.024 -16.901 95.224 1.00 88.56 110 LEU A C 1
ATOM 863 O O . LEU A 1 110 ? -46.745 -16.178 94.266 1.00 88.56 110 LEU A O 1
ATOM 867 N N . THR A 1 111 ? -46.169 -17.091 96.233 1.00 88.38 111 THR A N 1
ATOM 868 C CA . THR A 1 111 ? -44.821 -16.504 96.239 1.00 88.38 111 THR A CA 1
ATOM 869 C C . THR A 1 111 ? -43.920 -17.106 95.158 1.00 88.38 111 THR A C 1
ATOM 871 O O . THR A 1 111 ? -43.212 -16.360 94.479 1.00 88.38 111 THR A O 1
ATOM 874 N N . ASP A 1 112 ? -44.002 -18.414 94.905 1.00 91.06 112 ASP A N 1
ATOM 875 C CA . ASP A 1 112 ? -43.267 -19.085 93.821 1.00 91.06 112 ASP A CA 1
ATOM 876 C C . ASP A 1 112 ? -43.761 -18.650 92.433 1.00 91.06 112 ASP A C 1
ATOM 878 O O . ASP A 1 112 ? -42.976 -18.429 91.505 1.00 91.06 112 ASP A O 1
ATOM 882 N N . SER A 1 113 ? -45.070 -18.440 92.293 1.00 88.56 113 SER A N 1
ATOM 883 C CA . SER A 1 113 ? -45.663 -17.902 91.065 1.00 88.56 113 SER A CA 1
ATOM 884 C C . SER A 1 113 ? -45.223 -16.455 90.826 1.00 88.56 113 SER A C 1
ATOM 886 O O . SER A 1 113 ? -44.807 -16.115 89.721 1.00 88.56 113 SER A O 1
ATOM 888 N N . ASN A 1 114 ? -45.229 -15.609 91.861 1.00 89.50 114 ASN A N 1
ATOM 889 C CA . ASN A 1 114 ? -44.771 -14.219 91.767 1.00 89.50 114 ASN A CA 1
ATOM 890 C C . ASN A 1 114 ? -43.272 -14.115 91.449 1.00 89.50 114 ASN A C 1
ATOM 892 O O . ASN A 1 114 ? -42.868 -13.263 90.658 1.00 89.50 114 ASN A O 1
ATOM 896 N N . THR A 1 115 ? -42.437 -14.987 92.019 1.00 91.81 115 THR A N 1
ATOM 897 C CA . THR A 1 115 ? -41.002 -15.019 91.693 1.00 91.81 115 THR A CA 1
ATOM 898 C C . THR A 1 115 ? -40.753 -15.514 90.268 1.00 91.81 115 THR A C 1
ATOM 900 O O . THR A 1 115 ? -39.906 -14.954 89.572 1.00 91.81 115 THR A O 1
ATOM 903 N N . SER A 1 116 ? -41.515 -16.499 89.790 1.00 93.38 116 SER A N 1
ATOM 904 C CA . SER A 1 116 ? -41.448 -16.967 88.398 1.00 93.38 116 SER A CA 1
ATOM 905 C C . SER A 1 116 ? -41.913 -15.897 87.405 1.00 93.38 116 SER A C 1
ATOM 907 O O . SER A 1 116 ? -41.258 -15.677 86.387 1.00 93.38 116 SER A O 1
ATOM 909 N N . LEU A 1 117 ? -42.992 -15.172 87.722 1.00 93.00 117 LEU A N 1
ATOM 910 C CA . LEU A 1 117 ? -43.465 -14.032 86.930 1.00 93.00 117 LEU A CA 1
ATOM 911 C C . LEU A 1 117 ? -42.439 -12.897 86.889 1.00 93.00 117 LEU A C 1
ATOM 913 O O . LEU A 1 117 ? -42.222 -12.323 85.827 1.00 93.00 117 LEU A O 1
ATOM 917 N N . SER A 1 118 ? -41.763 -12.615 88.006 1.00 92.00 118 SER A N 1
ATOM 918 C CA . SER A 1 118 ? -40.673 -11.633 88.060 1.00 92.00 118 SER A CA 1
ATOM 919 C C . SER A 1 118 ? -39.511 -12.013 87.129 1.00 92.00 118 SER A C 1
ATOM 921 O O . SER A 1 118 ? -39.063 -11.196 86.325 1.00 92.00 118 SER A O 1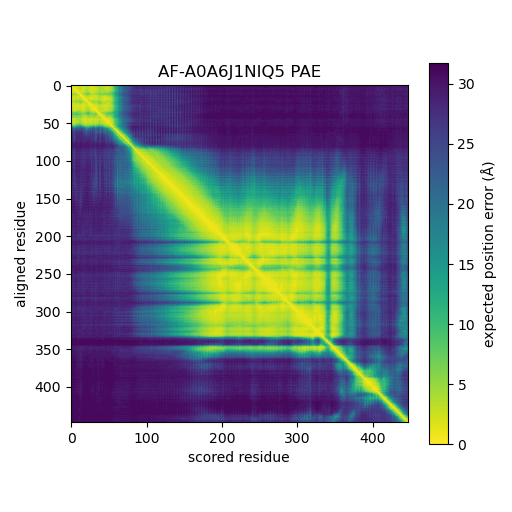
ATOM 923 N N . LYS A 1 119 ? -39.084 -13.286 87.140 1.00 93.69 119 LYS A N 1
ATOM 924 C CA . LYS A 1 119 ? -38.049 -13.794 86.220 1.00 93.69 119 LYS A CA 1
ATOM 925 C C . LYS A 1 119 ? -38.469 -13.677 84.753 1.00 93.69 119 LYS A C 1
ATOM 927 O O . LYS A 1 119 ? -37.695 -13.188 83.935 1.00 93.69 119 LYS A O 1
ATOM 932 N N . LEU A 1 120 ? -39.705 -14.059 84.424 1.00 94.12 120 LEU A N 1
ATOM 933 C CA . LEU A 1 120 ? -40.254 -13.896 83.072 1.00 94.12 120 LEU A CA 1
ATOM 934 C C . LEU A 1 120 ? -40.305 -12.425 82.646 1.00 94.12 120 LEU A C 1
ATOM 936 O O . LEU A 1 120 ? -39.994 -12.098 81.504 1.00 94.12 120 LEU A O 1
ATOM 940 N N . GLN A 1 121 ? -40.667 -11.523 83.557 1.00 94.50 121 GLN A N 1
ATOM 941 C CA . GLN A 1 121 ? -40.699 -10.088 83.293 1.00 94.50 121 GLN A CA 1
ATOM 942 C C . GLN A 1 121 ? -39.296 -9.545 82.972 1.00 94.50 121 GLN A C 1
ATOM 944 O O . GLN A 1 121 ? -39.141 -8.715 82.069 1.00 94.50 121 GLN A O 1
ATOM 949 N N . ASP A 1 122 ? -38.267 -10.053 83.649 1.00 93.50 122 ASP A N 1
ATOM 950 C CA . ASP A 1 122 ? -36.870 -9.722 83.374 1.00 93.50 122 ASP A CA 1
ATOM 951 C C . ASP A 1 122 ? -36.385 -10.287 82.028 1.00 93.50 122 ASP A C 1
ATOM 953 O O . ASP A 1 122 ? -35.729 -9.567 81.267 1.00 93.50 122 ASP A O 1
ATOM 957 N N . GLU A 1 123 ? -36.750 -11.527 81.687 1.00 95.12 123 GLU A N 1
ATOM 958 C CA . GLU A 1 123 ? -36.449 -12.140 80.386 1.00 95.12 123 GLU A CA 1
ATOM 959 C C . GLU A 1 123 ? -37.120 -11.387 79.232 1.00 95.12 123 GLU A C 1
ATOM 961 O O . GLU A 1 123 ? -36.449 -11.021 78.265 1.00 95.12 123 GLU A O 1
ATOM 966 N N . VAL A 1 124 ? -38.414 -11.065 79.353 1.00 95.19 124 VAL A N 1
ATOM 967 C CA . VAL A 1 124 ? -39.163 -10.272 78.364 1.00 95.19 124 VAL A CA 1
ATOM 968 C C . VAL A 1 124 ? -38.525 -8.897 78.186 1.00 95.19 124 VAL A C 1
ATOM 970 O O . VAL A 1 124 ? -38.321 -8.447 77.057 1.00 95.19 124 VAL A O 1
ATOM 973 N N . ARG A 1 125 ? -38.123 -8.237 79.279 1.00 94.31 125 ARG A N 1
ATOM 974 C CA . ARG A 1 125 ? -37.392 -6.964 79.209 1.00 94.31 125 ARG A CA 1
ATOM 975 C C . ARG A 1 125 ? -36.043 -7.121 78.500 1.00 94.31 125 ARG A C 1
ATOM 977 O O . ARG A 1 125 ? -35.645 -6.233 77.744 1.00 94.31 125 ARG A O 1
ATOM 984 N N . GLY A 1 126 ? -35.348 -8.238 78.713 1.00 95.25 126 GLY A N 1
ATOM 985 C CA . GLY A 1 126 ? -34.118 -8.590 78.002 1.00 95.25 126 GLY A CA 1
ATOM 986 C C . GLY A 1 126 ? -34.332 -8.784 76.497 1.00 95.25 126 GLY A C 1
ATOM 987 O O . GLY A 1 126 ? -33.558 -8.259 75.694 1.00 95.25 126 GLY A O 1
ATOM 988 N N . VAL A 1 127 ? -35.405 -9.475 76.107 1.00 95.38 127 VAL A N 1
ATOM 989 C CA . VAL A 1 127 ? -35.801 -9.678 74.703 1.00 95.38 127 VAL A CA 1
ATOM 990 C C . VAL A 1 127 ? -36.138 -8.346 74.035 1.00 95.38 127 VAL A C 1
ATOM 992 O O . VAL A 1 127 ? -35.623 -8.072 72.955 1.00 95.38 127 VAL A O 1
ATOM 995 N N . ILE A 1 128 ? -36.916 -7.479 74.694 1.00 95.62 128 ILE A N 1
ATOM 996 C CA . ILE A 1 128 ? -37.259 -6.144 74.177 1.00 95.62 128 ILE A CA 1
ATOM 997 C C . ILE A 1 128 ? -35.993 -5.325 73.903 1.00 95.62 128 ILE A C 1
ATOM 999 O O . ILE A 1 128 ? -35.870 -4.735 72.833 1.00 95.62 128 ILE A O 1
ATOM 1003 N N . LYS A 1 129 ? -35.015 -5.326 74.823 1.00 95.12 129 LYS A N 1
ATOM 1004 C CA . LYS A 1 129 ? -33.735 -4.627 74.606 1.00 95.12 129 LYS A CA 1
ATOM 1005 C C . LYS A 1 129 ? -32.998 -5.144 73.369 1.00 95.12 129 LYS A C 1
ATOM 1007 O O . LYS A 1 129 ? -32.550 -4.337 72.562 1.00 95.12 129 LYS A O 1
ATOM 1012 N N . LYS A 1 130 ? -32.904 -6.466 73.191 1.00 96.06 130 LYS A N 1
ATOM 1013 C CA . LYS A 1 130 ? -32.279 -7.069 71.999 1.00 96.06 130 LYS A CA 1
ATOM 1014 C C . LYS A 1 130 ? -33.033 -6.708 70.715 1.00 96.06 130 LYS A C 1
ATOM 1016 O O . LYS A 1 130 ? -32.402 -6.429 69.704 1.00 96.06 130 LYS A O 1
ATOM 1021 N N . PHE A 1 131 ? -34.364 -6.669 70.766 1.00 95.50 131 PHE A N 1
ATOM 1022 C CA . PHE A 1 131 ? -35.204 -6.307 69.624 1.00 95.50 131 PHE A CA 1
ATOM 1023 C C . PHE A 1 131 ? -35.018 -4.841 69.207 1.00 95.50 131 PHE A C 1
ATOM 1025 O O . PHE A 1 131 ? -34.996 -4.540 68.018 1.00 95.50 131 PHE A O 1
ATOM 1032 N N . LEU A 1 132 ? -34.836 -3.929 70.171 1.00 94.31 132 LEU A N 1
ATOM 1033 C CA . LEU A 1 132 ? -34.532 -2.522 69.890 1.00 94.31 132 LEU A CA 1
ATOM 1034 C C . LEU A 1 132 ? -33.171 -2.359 69.202 1.00 94.31 132 LEU A C 1
ATOM 1036 O O . LEU A 1 132 ? -33.095 -1.658 68.198 1.00 94.31 132 LEU A O 1
ATOM 1040 N N . VAL A 1 133 ? -32.135 -3.055 69.686 1.00 95.75 133 VAL A N 1
ATOM 1041 C CA . VAL A 1 133 ? -30.805 -3.050 69.048 1.00 95.75 133 VAL A CA 1
ATOM 1042 C C . VAL A 1 133 ? -30.885 -3.608 67.625 1.00 95.75 133 VAL A C 1
ATOM 1044 O O . VAL A 1 133 ? -30.426 -2.965 66.687 1.00 95.75 133 VAL A O 1
ATOM 1047 N N . MET A 1 134 ? -31.558 -4.747 67.441 1.00 95.94 134 MET A N 1
ATOM 1048 C CA . MET A 1 134 ? -31.752 -5.359 66.123 1.00 95.94 134 MET A CA 1
ATOM 1049 C C . MET A 1 134 ? -32.515 -4.442 65.158 1.00 95.94 134 MET A C 1
ATOM 1051 O O . MET A 1 134 ? -32.198 -4.386 63.973 1.00 95.94 134 MET A O 1
ATOM 1055 N N . ARG A 1 135 ? -33.516 -3.700 65.644 1.00 96.00 135 ARG A N 1
ATOM 1056 C CA . ARG A 1 135 ? -34.241 -2.705 64.842 1.00 96.00 135 ARG A CA 1
ATOM 1057 C C . ARG A 1 135 ? -33.308 -1.592 64.359 1.00 96.00 135 ARG A C 1
ATOM 1059 O O . ARG A 1 135 ? -33.435 -1.151 63.220 1.00 96.00 135 ARG A O 1
ATOM 1066 N N . ASP A 1 136 ? -32.402 -1.126 65.212 1.00 95.25 136 ASP A N 1
ATOM 1067 C CA . ASP A 1 136 ? -31.457 -0.065 64.857 1.00 95.25 136 ASP A CA 1
ATOM 1068 C C . ASP A 1 136 ? -30.429 -0.558 63.828 1.00 95.25 136 ASP A C 1
ATOM 1070 O O . ASP A 1 136 ? -30.211 0.113 62.820 1.00 95.25 136 ASP A O 1
ATOM 1074 N N . GLU A 1 137 ? -29.897 -1.770 64.009 1.00 96.19 137 GLU A N 1
ATOM 1075 C CA . GLU A 1 137 ? -29.034 -2.441 63.024 1.00 96.19 137 GLU A CA 1
ATOM 1076 C C . GLU A 1 137 ? -29.752 -2.650 61.681 1.00 96.19 137 GLU A C 1
ATOM 1078 O O . GLU A 1 137 ? -29.177 -2.400 60.621 1.00 96.19 137 GLU A O 1
ATOM 1083 N N . LEU A 1 138 ? -31.031 -3.045 61.707 1.00 95.31 138 LEU A N 1
ATOM 1084 C CA . LEU A 1 138 ? -31.845 -3.217 60.503 1.00 95.31 138 LEU A CA 1
ATOM 1085 C C . LEU A 1 138 ? -32.058 -1.889 59.765 1.00 95.31 138 LEU A C 1
ATOM 1087 O O . LEU A 1 138 ? -31.961 -1.847 58.540 1.00 95.31 138 LEU A O 1
ATOM 1091 N N . ASN A 1 139 ? -32.316 -0.799 60.489 1.00 95.06 139 ASN A N 1
ATOM 1092 C CA . ASN A 1 139 ? -32.445 0.527 59.883 1.00 95.06 139 ASN A CA 1
ATOM 1093 C C . ASN A 1 139 ? -31.139 0.975 59.217 1.00 95.06 139 ASN A C 1
ATOM 1095 O O . ASN A 1 139 ? -31.171 1.562 58.136 1.00 95.06 139 ASN A O 1
ATOM 1099 N N . GLU A 1 140 ? -29.993 0.685 59.829 1.00 95.94 140 GLU A N 1
ATOM 1100 C CA . GLU A 1 140 ? -28.689 1.010 59.248 1.00 95.94 140 GLU A CA 1
ATOM 1101 C C . GLU A 1 140 ? -28.369 0.144 58.018 1.00 95.94 140 GLU A C 1
ATOM 1103 O O . GLU A 1 140 ? -27.862 0.640 57.006 1.00 95.94 140 GLU A O 1
ATOM 1108 N N . ALA A 1 141 ? -28.757 -1.134 58.050 1.00 95.12 141 ALA A N 1
ATOM 1109 C CA . ALA A 1 141 ? -28.675 -2.021 56.894 1.00 95.12 141 ALA A CA 1
ATOM 1110 C C . ALA A 1 141 ? -29.549 -1.528 55.726 1.00 95.12 141 ALA A C 1
ATOM 1112 O O . ALA A 1 141 ? -29.104 -1.556 54.579 1.00 95.12 141 ALA A O 1
ATOM 1113 N N . ILE A 1 142 ? -30.757 -1.018 56.000 1.00 95.81 142 ILE A N 1
ATOM 1114 C CA . ILE A 1 142 ? -31.640 -0.432 54.978 1.00 95.81 142 ILE A CA 1
ATOM 1115 C C . ILE A 1 142 ? -30.978 0.781 54.316 1.00 95.81 142 ILE A C 1
ATOM 1117 O O . ILE A 1 142 ? -30.960 0.849 53.089 1.00 95.81 142 ILE A O 1
ATOM 1121 N N . LYS A 1 143 ? -30.381 1.697 55.093 1.00 95.44 143 LYS A N 1
ATOM 1122 C CA . LYS A 1 143 ? -29.652 2.853 54.534 1.00 95.44 143 LYS A CA 1
ATOM 1123 C C . LYS A 1 143 ? -28.475 2.426 53.658 1.00 95.44 143 LYS A C 1
ATOM 1125 O O . LYS A 1 143 ? -28.230 3.011 52.605 1.00 95.44 143 LYS A O 1
ATOM 1130 N N . SER A 1 144 ? -27.752 1.393 54.085 1.00 96.88 144 SER A N 1
ATOM 1131 C CA . SER A 1 144 ? -26.631 0.847 53.319 1.00 96.88 144 SER A CA 1
ATOM 1132 C C . SER A 1 144 ? -27.109 0.238 51.998 1.00 96.88 144 SER A C 1
ATOM 1134 O O . SER A 1 144 ? -26.502 0.465 50.956 1.00 96.88 144 SER A O 1
ATOM 1136 N N . LEU A 1 145 ? -28.232 -0.485 52.014 1.00 95.69 145 LEU A N 1
ATOM 1137 C CA . LEU A 1 145 ? -28.843 -1.055 50.813 1.00 95.69 145 LEU A CA 1
ATOM 1138 C C . LEU A 1 145 ? -29.355 0.011 49.844 1.00 95.69 145 LEU A C 1
ATOM 1140 O O . LEU A 1 145 ? -29.159 -0.141 48.642 1.00 95.69 145 LEU A O 1
ATOM 1144 N N . THR A 1 146 ? -29.978 1.087 50.334 1.00 95.56 146 THR A N 1
ATOM 1145 C CA . THR A 1 146 ? -30.420 2.188 49.465 1.00 95.56 146 THR A CA 1
ATOM 1146 C C . THR A 1 146 ? -29.234 2.872 48.795 1.00 95.56 146 THR A C 1
ATOM 1148 O O . THR A 1 146 ? -29.260 3.079 47.588 1.00 95.56 146 THR A O 1
ATOM 1151 N N . PHE A 1 147 ? -28.153 3.120 49.543 1.00 96.69 147 PHE A N 1
ATOM 1152 C CA . PHE A 1 147 ? -26.921 3.673 48.979 1.00 96.69 147 PHE A CA 1
ATOM 1153 C C . PHE A 1 147 ? -26.298 2.745 47.923 1.00 96.69 147 PHE A C 1
ATOM 1155 O O . PHE A 1 147 ? -25.889 3.194 46.854 1.00 96.69 147 PHE A O 1
ATOM 1162 N N . LEU A 1 148 ? -26.252 1.435 48.192 1.00 95.38 148 LEU A N 1
ATOM 1163 C CA . LEU A 1 148 ? -25.749 0.451 47.231 1.00 95.38 148 LEU A CA 1
ATOM 1164 C C . LEU A 1 148 ? -26.612 0.375 45.967 1.00 95.38 148 LEU A C 1
ATOM 1166 O O . LEU A 1 148 ? -26.058 0.212 44.883 1.00 95.38 148 LEU A O 1
ATOM 1170 N N . ALA A 1 149 ? -27.935 0.499 46.086 1.00 95.62 149 ALA A N 1
ATOM 1171 C CA . ALA A 1 149 ? -28.836 0.526 44.938 1.00 95.62 149 ALA A CA 1
ATOM 1172 C C . ALA A 1 149 ? -28.578 1.756 44.053 1.00 95.62 149 ALA A C 1
ATOM 1174 O O . ALA A 1 149 ? -28.392 1.609 42.848 1.00 95.62 149 ALA A O 1
ATOM 1175 N N . GLU A 1 150 ? -28.462 2.943 44.655 1.00 96.12 150 GLU A N 1
ATOM 1176 C CA . GLU A 1 150 ? -28.138 4.182 43.934 1.00 96.12 150 GLU A CA 1
ATOM 1177 C C . GLU A 1 150 ? -26.770 4.094 43.238 1.00 96.12 150 GLU A C 1
ATOM 1179 O O . GLU A 1 150 ? -26.645 4.406 42.053 1.00 96.12 150 GLU A O 1
ATOM 1184 N N . SER A 1 151 ? -25.748 3.596 43.944 1.00 96.00 151 SER A N 1
ATOM 1185 C CA . SER A 1 151 ? -24.410 3.396 43.375 1.00 96.00 151 SER A CA 1
ATOM 1186 C C . SER A 1 151 ? -24.408 2.365 42.241 1.00 96.00 151 SER A C 1
ATOM 1188 O O . SER A 1 151 ? -23.703 2.537 41.245 1.00 96.00 151 SER A O 1
ATOM 1190 N N . HIS A 1 152 ? -25.209 1.303 42.355 1.00 94.88 152 HIS A N 1
ATOM 1191 C CA . HIS A 1 152 ? -25.351 0.303 41.303 1.00 94.88 152 HIS A CA 1
ATOM 1192 C C . HIS A 1 152 ? -26.002 0.891 40.043 1.00 94.88 152 HIS A C 1
ATOM 1194 O O . HIS A 1 152 ? -25.515 0.643 38.937 1.00 94.88 152 HIS A O 1
ATOM 1200 N N . ASP A 1 153 ? -27.055 1.695 40.196 1.00 95.81 153 ASP A N 1
ATOM 1201 C CA . ASP A 1 153 ? -27.724 2.360 39.074 1.00 95.81 153 ASP A CA 1
ATOM 1202 C C . ASP A 1 153 ? -26.774 3.334 38.355 1.00 95.81 153 ASP A C 1
ATOM 1204 O O . ASP A 1 153 ? -26.698 3.345 37.119 1.00 95.81 153 ASP A O 1
ATOM 1208 N N . GLU A 1 154 ? -25.969 4.091 39.110 1.00 96.62 154 GLU A N 1
ATOM 1209 C CA . GLU A 1 154 ? -24.925 4.955 38.549 1.00 96.62 154 GLU A CA 1
ATOM 1210 C C . GLU A 1 154 ? -23.881 4.134 37.775 1.00 96.62 154 GLU A C 1
ATOM 1212 O O . GLU A 1 154 ? -23.594 4.426 36.608 1.00 96.62 154 GLU A O 1
ATOM 1217 N N . GLN A 1 155 ? -23.376 3.048 38.365 1.00 94.88 155 GLN A N 1
ATOM 1218 C CA . GLN A 1 155 ? -22.398 2.159 37.736 1.00 94.88 155 GLN A CA 1
ATOM 1219 C C . GLN A 1 155 ? -22.948 1.505 36.458 1.00 94.88 155 GLN A C 1
ATOM 1221 O O . GLN A 1 155 ? -22.224 1.335 35.472 1.00 94.88 155 GLN A O 1
ATOM 1226 N N . GLN A 1 156 ? -24.231 1.141 36.438 1.00 95.94 156 GLN A N 1
ATOM 1227 C CA . GLN A 1 156 ? -24.898 0.600 35.256 1.00 95.94 156 GLN A CA 1
ATOM 1228 C C . GLN A 1 156 ? -24.997 1.651 34.144 1.00 95.94 156 GLN A C 1
ATOM 1230 O O . GLN A 1 156 ? -24.730 1.343 32.977 1.00 95.94 156 GLN A O 1
ATOM 1235 N N . SER A 1 157 ? -25.326 2.897 34.496 1.00 95.94 157 SER A N 1
ATOM 1236 C CA . SER A 1 157 ? -25.379 4.008 33.542 1.00 95.94 157 SER A CA 1
ATOM 1237 C C . SER A 1 157 ? -24.005 4.297 32.922 1.00 95.94 157 SER A C 1
ATOM 1239 O O . SER A 1 157 ? -23.893 4.438 31.700 1.00 95.94 157 SER A O 1
ATOM 1241 N N . LEU A 1 158 ? -22.943 4.273 33.738 1.00 96.50 158 LEU A N 1
ATOM 1242 C CA . LEU A 1 158 ? -21.569 4.475 33.291 1.00 96.50 158 LEU A CA 1
ATOM 1243 C C . LEU A 1 158 ? -21.110 3.337 32.376 1.00 96.50 158 LEU A C 1
ATOM 1245 O O . LEU A 1 158 ? -20.538 3.598 31.320 1.00 96.50 158 LEU A O 1
ATOM 1249 N N . ASN A 1 159 ? -21.399 2.082 32.734 1.00 93.25 159 ASN A N 1
ATOM 1250 C CA . ASN A 1 159 ? -21.084 0.929 31.887 1.00 93.25 159 ASN A CA 1
ATOM 1251 C C . ASN A 1 159 ? -21.775 1.015 30.526 1.00 93.25 159 ASN A C 1
ATOM 1253 O O . ASN A 1 159 ? -21.149 0.741 29.504 1.00 93.25 159 ASN A O 1
ATOM 1257 N N . LYS A 1 160 ? -23.041 1.442 30.488 1.00 95.56 160 LYS A N 1
ATOM 1258 C CA . LYS A 1 160 ? -23.753 1.657 29.226 1.00 95.56 160 LYS A CA 1
ATOM 1259 C C . LYS A 1 160 ? -23.067 2.734 28.380 1.00 95.56 160 LYS A C 1
ATOM 1261 O O . LYS A 1 160 ? -22.748 2.479 27.224 1.00 95.56 160 LYS A O 1
ATOM 1266 N N . ALA A 1 161 ? -22.757 3.887 28.972 1.00 96.12 161 ALA A N 1
ATOM 1267 C CA . ALA A 1 161 ? -22.069 4.972 28.274 1.00 96.12 161 ALA A CA 1
ATOM 1268 C C . ALA A 1 161 ? -20.672 4.562 27.767 1.00 96.12 161 ALA A C 1
ATOM 1270 O O . ALA A 1 161 ? -20.259 4.956 26.673 1.00 96.12 161 ALA A O 1
ATOM 1271 N N . LEU A 1 162 ? -19.940 3.754 28.541 1.00 95.06 162 LEU A N 1
ATOM 1272 C CA . LEU A 1 162 ? -18.649 3.201 28.137 1.00 95.06 162 LEU A CA 1
ATOM 1273 C C . LEU A 1 162 ? -18.793 2.214 26.977 1.00 95.06 162 LEU A C 1
ATOM 1275 O O . LEU A 1 162 ? -18.037 2.326 26.017 1.00 95.06 162 LEU A O 1
ATOM 1279 N N . ASN A 1 163 ? -19.770 1.307 27.021 1.00 93.12 163 ASN A N 1
ATOM 1280 C CA . ASN A 1 163 ? -20.035 0.365 25.930 1.00 93.12 163 ASN A CA 1
ATOM 1281 C C . ASN A 1 163 ? -20.434 1.083 24.634 1.00 93.12 163 ASN A C 1
ATOM 1283 O O . ASN A 1 163 ? -19.934 0.737 23.562 1.00 93.12 163 ASN A O 1
ATOM 1287 N N . ASP A 1 164 ? -21.256 2.131 24.728 1.00 94.88 164 ASP A N 1
ATOM 1288 C CA . ASP A 1 164 ? -21.624 2.963 23.578 1.00 94.88 164 ASP A CA 1
ATOM 1289 C C . ASP A 1 164 ? -20.385 3.657 22.986 1.00 94.88 164 ASP A C 1
ATOM 1291 O O . ASP A 1 164 ? -20.176 3.679 21.769 1.00 94.88 164 ASP A O 1
ATOM 1295 N N . LYS A 1 165 ? -19.506 4.183 23.850 1.00 96.06 165 LYS A N 1
ATOM 1296 C CA . LYS A 1 165 ? -18.249 4.813 23.430 1.00 96.06 165 LYS A CA 1
ATOM 1297 C C . LYS A 1 165 ? -17.284 3.812 22.797 1.00 96.06 165 LYS A C 1
ATOM 1299 O O . LYS A 1 165 ? -16.668 4.146 21.789 1.00 96.06 165 LYS A O 1
ATOM 1304 N N . ILE A 1 166 ? -17.149 2.614 23.365 1.00 93.56 166 ILE A N 1
ATOM 1305 C CA . ILE A 1 166 ? -16.319 1.535 22.813 1.00 93.56 166 ILE A CA 1
ATOM 1306 C C . ILE A 1 166 ? -16.830 1.162 21.422 1.00 93.56 166 ILE A C 1
ATOM 1308 O O . ILE A 1 166 ? -16.056 1.219 20.472 1.00 93.56 166 ILE A O 1
ATOM 1312 N N . SER A 1 167 ? -18.133 0.915 21.278 1.00 92.62 167 SER A N 1
ATOM 1313 C CA . SER A 1 167 ? -18.752 0.560 19.994 1.00 92.62 167 SER A CA 1
ATOM 1314 C C . SER A 1 167 ? -18.510 1.634 18.927 1.00 92.62 167 SER A C 1
ATOM 1316 O O . SER A 1 167 ? -18.143 1.333 17.789 1.00 92.62 167 SER A O 1
ATOM 1318 N N . LYS A 1 168 ? -18.642 2.914 19.301 1.00 95.69 168 LYS A N 1
ATOM 1319 C CA . LYS A 1 168 ? -18.351 4.039 18.404 1.00 95.69 168 LYS A CA 1
ATOM 1320 C C . LYS A 1 168 ? -16.875 4.088 18.000 1.00 95.69 168 LYS A C 1
ATOM 1322 O O . LYS A 1 168 ? -16.571 4.233 16.818 1.00 95.69 168 LYS A O 1
ATOM 1327 N N . LEU A 1 169 ? -15.963 3.952 18.963 1.00 94.06 169 LEU A N 1
ATOM 1328 C CA . LEU A 1 169 ? -14.523 3.956 18.698 1.00 94.06 169 LEU A CA 1
ATOM 1329 C C . LEU A 1 169 ? -14.102 2.773 17.821 1.00 94.06 169 LEU A C 1
ATOM 1331 O O . LEU A 1 169 ? -13.238 2.929 16.962 1.00 94.06 169 LEU A O 1
ATOM 1335 N N . GLU A 1 170 ? -14.702 1.600 18.005 1.00 91.06 170 GLU A N 1
ATOM 1336 C CA . GLU A 1 170 ? -14.448 0.427 17.169 1.00 91.06 170 GLU A CA 1
ATOM 1337 C C . GLU A 1 170 ? -14.908 0.648 15.726 1.00 91.06 170 GLU A C 1
ATOM 1339 O O . GLU A 1 170 ? -14.144 0.366 14.796 1.00 91.06 170 GLU A O 1
ATOM 1344 N N . ALA A 1 171 ? -16.100 1.224 15.535 1.00 88.31 171 ALA A N 1
ATOM 1345 C CA . ALA A 1 171 ? -16.618 1.582 14.218 1.00 88.31 171 ALA A CA 1
ATOM 1346 C C . ALA A 1 171 ? -15.722 2.614 13.508 1.00 88.31 171 ALA A C 1
ATOM 1348 O O . ALA A 1 171 ? -15.310 2.400 12.366 1.00 88.31 171 ALA A O 1
ATOM 1349 N N . GLU A 1 172 ? -15.338 3.690 14.201 1.00 95.12 172 GLU A N 1
ATOM 1350 C CA . GLU A 1 172 ? -14.430 4.713 13.665 1.00 95.12 172 GLU A CA 1
ATOM 1351 C C . GLU A 1 172 ? -13.054 4.124 13.319 1.00 95.12 172 GLU A C 1
ATOM 1353 O O . GLU A 1 172 ? -12.484 4.411 12.267 1.00 95.12 172 GLU A O 1
ATOM 1358 N N . ASN A 1 173 ? -12.512 3.246 14.165 1.00 91.69 173 ASN A N 1
ATOM 1359 C CA . ASN A 1 173 ? -11.224 2.596 13.926 1.00 91.69 173 ASN A CA 1
ATOM 1360 C C . ASN A 1 173 ? -11.278 1.662 12.706 1.00 91.69 173 ASN A C 1
ATOM 1362 O O . ASN A 1 173 ? -10.321 1.596 11.930 1.00 91.69 173 ASN A O 1
ATOM 1366 N N . LEU A 1 174 ? -12.394 0.957 12.498 1.00 86.50 174 LEU A N 1
ATOM 1367 C CA . LEU A 1 174 ? -12.611 0.160 11.293 1.00 86.50 174 LEU A CA 1
ATOM 1368 C C . LEU A 1 174 ? -12.639 1.046 10.040 1.00 86.50 174 LEU A C 1
ATOM 1370 O O . LEU A 1 174 ? -11.954 0.741 9.059 1.00 86.50 174 LEU A O 1
ATOM 1374 N N . GLU A 1 175 ? -13.363 2.164 10.095 1.00 91.19 175 GLU A N 1
ATOM 1375 C CA . GLU A 1 175 ? -13.449 3.127 8.998 1.00 91.19 175 GLU A CA 1
ATOM 1376 C C . GLU A 1 175 ? -12.083 3.752 8.676 1.00 91.19 175 GLU A C 1
ATOM 1378 O O . GLU A 1 175 ? -11.652 3.753 7.519 1.00 91.19 175 GLU A O 1
ATOM 1383 N N . PHE A 1 176 ? -11.348 4.221 9.690 1.00 92.25 176 PHE A N 1
ATOM 1384 C CA . PHE A 1 176 ? -10.016 4.801 9.513 1.00 92.25 176 PHE A CA 1
ATOM 1385 C C . PHE A 1 176 ? -9.025 3.804 8.922 1.00 92.25 176 PHE A C 1
ATOM 1387 O O . PHE A 1 176 ? -8.235 4.159 8.046 1.00 92.25 176 PHE A O 1
ATOM 1394 N N . ARG A 1 177 ? -9.072 2.540 9.351 1.00 84.44 177 ARG A N 1
ATOM 1395 C CA . ARG A 1 177 ? -8.227 1.486 8.774 1.00 84.44 177 ARG A CA 1
ATOM 1396 C C . ARG A 1 177 ? -8.567 1.219 7.313 1.00 84.44 177 ARG A C 1
ATOM 1398 O O . ARG A 1 177 ? -7.646 1.053 6.515 1.00 84.44 177 ARG A O 1
ATOM 1405 N N . SER A 1 178 ? -9.853 1.206 6.965 1.00 85.31 178 SER A N 1
ATOM 1406 C CA . SER A 1 178 ? -10.304 1.056 5.578 1.00 85.31 178 SER A CA 1
ATOM 1407 C C . SER A 1 178 ? -9.779 2.199 4.703 1.00 85.31 178 SER A C 1
ATOM 1409 O O . SER A 1 178 ? -9.073 1.958 3.723 1.00 85.31 178 SER A O 1
ATOM 1411 N N . LYS A 1 179 ? -9.995 3.449 5.136 1.00 91.25 179 LYS A N 1
ATOM 1412 C CA . LYS A 1 179 ? -9.495 4.658 4.461 1.00 91.25 179 LYS A CA 1
ATOM 1413 C C . LYS A 1 179 ? -7.973 4.666 4.320 1.00 91.25 179 LYS A C 1
ATOM 1415 O O . LYS A 1 179 ? -7.453 5.030 3.269 1.00 91.25 179 LYS A O 1
ATOM 1420 N N . SER A 1 180 ? -7.252 4.236 5.355 1.00 90.31 180 SER A N 1
ATOM 1421 C CA . SER A 1 180 ? -5.791 4.122 5.324 1.00 90.31 180 SER A CA 1
ATOM 1422 C C . SER A 1 180 ? -5.326 3.112 4.269 1.00 90.31 180 SER A C 1
ATOM 1424 O O . SER A 1 180 ? -4.473 3.431 3.442 1.00 90.31 180 SER A O 1
ATOM 1426 N N . SER A 1 181 ? -5.953 1.931 4.210 1.00 86.31 181 SER A N 1
ATOM 1427 C CA . SER A 1 181 ? -5.644 0.931 3.182 1.00 86.31 181 SER A CA 1
ATOM 1428 C C . SER A 1 181 ? -5.960 1.427 1.768 1.00 86.31 181 SER A C 1
ATOM 1430 O O . SER A 1 181 ? -5.213 1.129 0.837 1.00 86.31 181 SER A O 1
ATOM 1432 N N . GLU A 1 182 ? -7.053 2.167 1.581 1.00 89.12 182 GLU A N 1
ATOM 1433 C CA . GLU A 1 182 ? -7.392 2.771 0.288 1.00 89.12 182 GLU A CA 1
ATOM 1434 C C . GLU A 1 182 ? -6.352 3.825 -0.123 1.00 89.12 182 GLU A C 1
ATOM 1436 O O . GLU A 1 182 ? -5.920 3.867 -1.278 1.00 89.12 182 GLU A O 1
ATOM 1441 N N . MET A 1 183 ? -5.903 4.646 0.830 1.00 92.25 183 MET A N 1
ATOM 1442 C CA . MET A 1 183 ? -4.886 5.667 0.596 1.00 92.25 183 MET A CA 1
ATOM 1443 C C . MET A 1 183 ? -3.536 5.051 0.213 1.00 92.25 183 MET A C 1
ATOM 1445 O O . MET A 1 183 ? -2.909 5.512 -0.739 1.00 92.25 183 MET A O 1
ATOM 1449 N N . GLU A 1 184 ? -3.108 3.978 0.888 1.00 90.25 184 GLU A N 1
ATOM 1450 C CA . GLU A 1 184 ? -1.893 3.233 0.524 1.00 90.25 184 GLU A CA 1
ATOM 1451 C C . GLU A 1 184 ? -1.942 2.753 -0.937 1.00 90.25 184 GLU A C 1
ATOM 1453 O O . GLU A 1 184 ? -0.981 2.942 -1.687 1.00 90.25 184 GLU A O 1
ATOM 1458 N N . LEU A 1 185 ? -3.077 2.190 -1.371 1.00 88.38 185 LEU A N 1
ATOM 1459 C CA . LEU A 1 185 ? -3.263 1.725 -2.749 1.00 88.38 185 LEU A CA 1
ATOM 1460 C C . LEU A 1 185 ? -3.184 2.878 -3.760 1.00 88.38 185 LEU A C 1
ATOM 1462 O O . LEU A 1 185 ? -2.517 2.744 -4.790 1.00 88.38 185 LEU A O 1
ATOM 1466 N N . LYS A 1 186 ? -3.819 4.019 -3.458 1.00 92.56 186 LYS A N 1
ATOM 1467 C CA . LYS A 1 186 ? -3.750 5.224 -4.302 1.00 92.56 186 LYS A CA 1
ATOM 1468 C C . LYS A 1 186 ? -2.320 5.747 -4.411 1.00 92.56 186 LYS A C 1
ATOM 1470 O O . LYS A 1 186 ? -1.874 6.040 -5.519 1.00 92.56 186 LYS A O 1
ATOM 1475 N N . ILE A 1 187 ? -1.576 5.791 -3.304 1.00 94.62 187 ILE A N 1
ATOM 1476 C CA . ILE A 1 187 ? -0.163 6.193 -3.297 1.00 94.62 187 ILE A CA 1
ATOM 1477 C C . ILE A 1 187 ? 0.658 5.263 -4.192 1.00 94.62 187 ILE A C 1
ATOM 1479 O O . ILE A 1 187 ? 1.394 5.743 -5.052 1.00 94.62 187 ILE A O 1
ATOM 1483 N N . TRP A 1 188 ? 0.501 3.941 -4.068 1.00 92.88 188 TRP A N 1
ATOM 1484 C CA . TRP A 1 188 ? 1.232 2.995 -4.920 1.00 92.88 188 TRP A CA 1
ATOM 1485 C C . TRP A 1 188 ? 0.909 3.168 -6.406 1.00 92.88 188 TRP A C 1
ATOM 1487 O O . TRP A 1 188 ? 1.810 3.089 -7.248 1.00 92.88 188 TRP A O 1
ATOM 1497 N N . GLN A 1 189 ? -0.357 3.431 -6.741 1.00 91.75 189 GLN A N 1
ATOM 1498 C CA . GLN A 1 189 ? -0.771 3.705 -8.114 1.00 91.75 189 GLN A CA 1
ATOM 1499 C C . GLN A 1 189 ? -0.145 5.002 -8.642 1.00 91.75 189 GLN A C 1
ATOM 1501 O O . GLN A 1 189 ? 0.424 4.995 -9.733 1.00 91.75 189 GLN A O 1
ATOM 1506 N N . MET A 1 190 ? -0.186 6.087 -7.865 1.00 95.50 190 MET A N 1
ATOM 1507 C CA . MET A 1 190 ? 0.416 7.376 -8.225 1.00 95.50 190 MET A CA 1
ATOM 1508 C C . MET A 1 190 ? 1.939 7.278 -8.375 1.00 95.50 190 MET A C 1
ATOM 1510 O O . MET A 1 190 ? 2.525 7.824 -9.314 1.00 95.50 190 MET A O 1
ATOM 1514 N N . GLU A 1 191 ? 2.605 6.531 -7.492 1.00 95.69 191 GLU A N 1
ATOM 1515 C CA . GLU A 1 191 ? 4.033 6.256 -7.614 1.00 95.69 191 GLU A CA 1
ATOM 1516 C C . GLU A 1 191 ? 4.346 5.522 -8.919 1.00 95.69 191 GLU A C 1
ATOM 1518 O O . GLU A 1 191 ? 5.267 5.913 -9.640 1.00 95.69 191 GLU A O 1
ATOM 1523 N N . GLN A 1 192 ? 3.597 4.475 -9.263 1.00 95.69 192 GLN A N 1
ATOM 1524 C CA . GLN A 1 192 ? 3.848 3.765 -10.513 1.00 95.69 192 GLN A CA 1
ATOM 1525 C C . GLN A 1 192 ? 3.529 4.638 -11.735 1.00 95.69 192 GLN A C 1
ATOM 1527 O O . GLN A 1 192 ? 4.285 4.613 -12.707 1.00 95.69 192 GLN A O 1
ATOM 1532 N N . GLN A 1 193 ? 2.465 5.442 -11.672 1.00 95.56 193 GLN A N 1
ATOM 1533 C CA . GLN A 1 193 ? 2.075 6.356 -12.744 1.00 95.56 193 GLN A CA 1
ATOM 1534 C C . GLN A 1 193 ? 3.141 7.427 -12.991 1.00 95.56 193 GLN A C 1
ATOM 1536 O O . GLN A 1 193 ? 3.513 7.659 -14.131 1.00 95.56 193 GLN A O 1
ATOM 1541 N N . SER A 1 194 ? 3.748 8.009 -11.952 1.00 96.06 194 SER A N 1
ATOM 1542 C CA . SER A 1 194 ? 4.839 8.988 -12.139 1.00 96.06 194 SER A CA 1
ATOM 1543 C C . SER A 1 194 ? 6.091 8.409 -12.826 1.00 96.06 194 SER A C 1
ATOM 1545 O O . SER A 1 194 ? 6.965 9.159 -13.271 1.00 96.06 194 SER A O 1
ATOM 1547 N N . ARG A 1 195 ? 6.178 7.075 -12.941 1.00 96.69 195 ARG A N 1
ATOM 1548 C CA . ARG A 1 195 ? 7.258 6.328 -13.601 1.00 96.69 195 ARG A CA 1
ATOM 1549 C C . ARG A 1 195 ? 6.850 5.753 -14.959 1.00 96.69 195 ARG A C 1
ATOM 1551 O O . ARG A 1 195 ? 7.636 5.028 -15.561 1.00 96.69 195 ARG A O 1
ATOM 1558 N N . GLU A 1 196 ? 5.663 6.071 -15.470 1.00 96.19 196 GLU A N 1
ATOM 1559 C CA . GLU A 1 196 ? 5.138 5.475 -16.701 1.00 96.19 196 GLU A CA 1
ATOM 1560 C C . GLU A 1 196 ? 6.009 5.730 -17.935 1.00 96.19 196 GLU A C 1
ATOM 1562 O O . GLU A 1 196 ? 6.105 4.861 -18.783 1.00 96.19 196 GLU A O 1
ATOM 1567 N N . SER A 1 197 ? 6.717 6.850 -18.041 1.00 97.44 197 SER A N 1
ATOM 1568 C CA . SER A 1 197 ? 7.612 7.102 -19.185 1.00 97.44 197 SER A CA 1
ATOM 1569 C C . SER A 1 197 ? 9.068 6.727 -18.900 1.00 97.44 197 SER A C 1
ATOM 1571 O O . SER A 1 197 ? 9.957 7.060 -19.682 1.00 97.44 197 SER A O 1
ATOM 1573 N N . ASN A 1 198 ? 9.339 6.071 -17.769 1.00 98.25 198 ASN A N 1
ATOM 1574 C CA . ASN A 1 198 ? 10.695 5.809 -17.309 1.00 98.25 198 ASN A CA 1
ATOM 1575 C C . ASN A 1 198 ? 11.184 4.418 -17.728 1.00 98.25 198 ASN A C 1
ATOM 1577 O O . ASN A 1 198 ? 10.480 3.411 -17.609 1.00 98.25 198 ASN A O 1
ATOM 1581 N N . ILE A 1 199 ? 12.449 4.367 -18.125 1.00 97.94 199 ILE A N 1
ATOM 1582 C CA . ILE A 1 199 ? 13.211 3.155 -18.404 1.00 97.94 199 ILE A CA 1
ATOM 1583 C C . ILE A 1 199 ? 14.288 3.006 -17.334 1.00 97.94 199 ILE A C 1
ATOM 1585 O O . ILE A 1 199 ? 14.933 3.984 -16.958 1.00 97.94 199 ILE A O 1
ATOM 1589 N N . GLU A 1 200 ? 14.494 1.779 -16.868 1.00 97.94 200 GLU A N 1
ATOM 1590 C CA . GLU A 1 200 ? 15.581 1.411 -15.968 1.00 97.94 200 GLU A CA 1
ATOM 1591 C C . GLU A 1 200 ? 16.626 0.581 -16.718 1.00 97.94 200 GLU A C 1
ATOM 1593 O O . GLU A 1 200 ? 16.322 -0.483 -17.260 1.00 97.94 200 GLU A O 1
ATOM 1598 N N . ILE A 1 201 ? 17.863 1.077 -16.741 1.00 98.00 201 ILE A N 1
ATOM 1599 C CA . ILE A 1 201 ? 19.018 0.449 -17.382 1.00 98.00 201 ILE A CA 1
ATOM 1600 C C . ILE A 1 201 ? 19.970 -0.014 -16.282 1.00 98.00 201 ILE A C 1
ATOM 1602 O O . ILE A 1 201 ? 20.440 0.775 -15.459 1.00 98.00 201 ILE A O 1
ATOM 1606 N N . GLN A 1 202 ? 20.261 -1.308 -16.259 1.00 96.50 202 GLN A N 1
ATOM 1607 C CA . GLN A 1 202 ? 21.024 -1.955 -15.198 1.00 96.50 202 GLN A CA 1
ATOM 1608 C C . GLN A 1 202 ? 22.327 -2.549 -15.734 1.00 96.50 202 GLN A C 1
ATOM 1610 O O . GLN A 1 202 ? 22.416 -2.923 -16.902 1.00 96.50 202 GLN A O 1
ATOM 1615 N N . CYS A 1 203 ? 23.309 -2.705 -14.841 1.00 94.81 203 CYS A N 1
ATOM 1616 C CA . CYS A 1 203 ? 24.629 -3.287 -15.128 1.00 94.81 203 CYS A CA 1
ATOM 1617 C C . CYS A 1 203 ? 25.520 -2.478 -16.082 1.00 94.81 203 CYS A C 1
ATOM 1619 O O . CYS A 1 203 ? 26.453 -3.035 -16.653 1.00 94.81 203 CYS A O 1
ATOM 1621 N N . VAL A 1 204 ? 25.288 -1.173 -16.229 1.00 95.06 204 VAL A N 1
ATOM 1622 C CA . VAL A 1 204 ? 26.222 -0.292 -16.946 1.00 95.06 204 VAL A CA 1
ATOM 1623 C C . VAL A 1 204 ? 27.317 0.166 -15.971 1.00 95.06 204 VAL A C 1
ATOM 1625 O O . VAL A 1 204 ? 26.965 0.809 -14.972 1.00 95.06 204 VAL A O 1
ATOM 1628 N N . PRO A 1 205 ? 28.607 -0.147 -16.223 1.00 93.75 205 PRO A N 1
ATOM 1629 C CA . PRO A 1 205 ? 29.730 0.296 -15.392 1.00 93.75 205 PRO A CA 1
ATOM 1630 C C . PRO A 1 205 ? 29.737 1.810 -15.159 1.00 93.75 205 PRO A C 1
ATOM 1632 O O . PRO A 1 205 ? 29.242 2.570 -15.987 1.00 93.75 205 PRO A O 1
ATOM 1635 N N . GLU A 1 206 ? 30.259 2.242 -14.012 1.00 92.69 206 GLU A N 1
ATOM 1636 C CA . GLU A 1 206 ? 30.346 3.656 -13.629 1.00 92.69 206 GLU A CA 1
ATOM 1637 C C . GLU A 1 206 ? 31.726 4.216 -13.991 1.00 92.69 206 GLU A C 1
ATOM 1639 O O . GLU A 1 206 ? 32.747 3.609 -13.665 1.00 92.69 206 GLU A O 1
ATOM 1644 N N . HIS A 1 207 ? 31.758 5.391 -14.623 1.00 90.25 207 HIS A N 1
ATOM 1645 C CA . HIS A 1 207 ? 32.994 6.109 -14.941 1.00 90.25 207 HIS A CA 1
ATOM 1646 C C . HIS A 1 207 ? 32.909 7.557 -14.453 1.00 90.25 207 HIS A C 1
ATOM 1648 O O . HIS A 1 207 ? 31.848 8.174 -14.504 1.00 90.25 207 HIS A O 1
ATOM 1654 N N . ARG A 1 208 ? 34.038 8.121 -14.001 1.00 87.19 208 ARG A N 1
ATOM 1655 C CA . ARG A 1 208 ? 34.097 9.478 -13.421 1.00 87.19 208 ARG A CA 1
ATOM 1656 C C . ARG A 1 208 ? 33.600 10.568 -14.379 1.00 87.19 208 ARG A C 1
ATOM 1658 O O . ARG A 1 208 ? 33.028 11.552 -13.928 1.00 87.19 208 ARG A O 1
ATOM 1665 N N . SER A 1 209 ? 33.825 10.390 -15.676 1.00 87.69 209 SER A N 1
ATOM 1666 C CA . SER A 1 209 ? 33.468 11.330 -16.744 1.00 87.69 209 SER A CA 1
ATOM 1667 C C . SER A 1 209 ? 32.437 10.732 -17.705 1.00 87.69 209 SER A C 1
ATOM 1669 O O . SER A 1 209 ? 32.543 10.893 -18.920 1.00 87.69 209 SER A O 1
ATOM 1671 N N . GLU A 1 210 ? 31.479 9.965 -17.187 1.00 90.38 210 GLU A N 1
ATOM 1672 C CA . GLU A 1 210 ? 30.434 9.386 -18.026 1.00 90.38 210 GLU A CA 1
ATOM 1673 C C . GLU A 1 210 ? 29.420 10.431 -18.504 1.00 90.38 210 GLU A C 1
ATOM 1675 O O . GLU A 1 210 ? 29.003 11.314 -17.755 1.00 90.38 210 GLU A O 1
ATOM 1680 N N . ASN A 1 211 ? 28.961 10.283 -19.748 1.00 93.19 211 ASN A N 1
ATOM 1681 C CA . ASN A 1 211 ? 27.816 11.017 -20.267 1.00 93.19 211 ASN A CA 1
ATOM 1682 C C . ASN A 1 211 ? 26.659 10.040 -20.506 1.00 93.19 211 ASN A C 1
ATOM 1684 O O . ASN A 1 211 ? 26.646 9.286 -21.480 1.00 93.19 211 ASN A O 1
ATOM 1688 N N . LEU A 1 212 ? 25.678 10.058 -19.603 1.00 94.81 212 LEU A N 1
ATOM 1689 C CA . LEU A 1 212 ? 24.534 9.144 -19.645 1.00 94.81 212 LEU A CA 1
ATOM 1690 C C . LEU A 1 212 ? 23.662 9.335 -20.896 1.00 94.81 212 LEU A C 1
ATOM 1692 O O . LEU A 1 212 ? 23.103 8.358 -21.392 1.00 94.81 212 LEU A O 1
ATOM 1696 N N . MET A 1 213 ? 23.575 10.559 -21.431 1.00 94.62 213 MET A N 1
ATOM 1697 C CA . MET A 1 213 ? 22.868 10.820 -22.688 1.00 94.62 213 MET A CA 1
ATOM 1698 C C . MET A 1 213 ? 23.565 10.109 -23.847 1.00 94.62 213 MET A C 1
ATOM 1700 O O . MET A 1 213 ? 22.910 9.419 -24.621 1.00 94.62 213 MET A O 1
ATOM 1704 N N . THR A 1 214 ? 24.893 10.207 -23.937 1.00 93.56 214 THR A N 1
ATOM 1705 C CA . THR A 1 214 ? 25.670 9.515 -24.976 1.00 93.56 214 THR A CA 1
ATOM 1706 C C . THR A 1 214 ? 25.536 7.997 -24.860 1.00 93.56 214 THR A C 1
ATOM 1708 O O . THR A 1 214 ? 25.340 7.323 -25.870 1.00 93.56 214 THR A O 1
ATOM 1711 N N . VAL A 1 215 ? 25.560 7.451 -23.637 1.00 94.31 215 VAL A N 1
ATOM 1712 C CA . VAL A 1 215 ? 25.313 6.018 -23.392 1.00 94.31 215 VAL A CA 1
ATOM 1713 C C . VAL A 1 215 ? 23.924 5.611 -23.889 1.00 94.31 215 VAL A C 1
ATOM 1715 O O . VAL A 1 215 ? 23.784 4.592 -24.565 1.00 94.31 215 VAL A O 1
ATOM 1718 N N . PHE A 1 216 ? 22.894 6.406 -23.593 1.00 96.00 216 PHE A N 1
ATOM 1719 C CA . PHE A 1 216 ? 21.530 6.115 -24.029 1.00 96.00 216 PHE A CA 1
ATOM 1720 C C . PHE A 1 216 ? 21.352 6.249 -25.549 1.00 96.00 216 PHE A C 1
ATOM 1722 O O . PHE A 1 216 ? 20.722 5.391 -26.162 1.00 96.00 216 PHE A O 1
ATOM 1729 N N . GLN A 1 217 ? 21.956 7.262 -26.175 1.00 95.56 217 GLN A N 1
ATOM 1730 C CA . GLN A 1 217 ? 21.982 7.430 -27.633 1.00 95.56 217 GLN A CA 1
ATOM 1731 C C . GLN A 1 217 ? 22.667 6.247 -28.323 1.00 95.56 217 GLN A C 1
ATOM 1733 O O . GLN A 1 217 ? 22.161 5.739 -29.323 1.00 95.56 217 GLN A O 1
ATOM 1738 N N . GLN A 1 218 ? 23.791 5.775 -27.778 1.00 95.06 218 GLN A N 1
ATOM 1739 C CA . GLN A 1 218 ? 24.475 4.594 -28.296 1.00 95.06 218 GLN A CA 1
ATOM 1740 C C . GLN A 1 218 ? 23.598 3.348 -28.161 1.00 95.06 218 GLN A C 1
ATOM 1742 O O . GLN A 1 218 ? 23.473 2.582 -29.113 1.00 95.06 218 GLN A O 1
ATOM 1747 N N . LEU A 1 219 ? 22.933 3.173 -27.015 1.00 96.62 219 LEU A N 1
ATOM 1748 C CA . LEU A 1 219 ? 21.995 2.073 -26.806 1.00 96.62 219 LEU A CA 1
ATOM 1749 C C . LEU A 1 219 ? 20.855 2.116 -27.833 1.00 96.62 219 LEU A C 1
ATOM 1751 O O . LEU A 1 219 ? 20.557 1.092 -28.443 1.00 96.62 219 LEU A O 1
ATOM 1755 N N . ALA A 1 220 ? 20.258 3.290 -28.063 1.00 97.19 220 ALA A N 1
ATOM 1756 C CA . ALA A 1 220 ? 19.202 3.482 -29.055 1.00 97.19 220 ALA A CA 1
ATOM 1757 C C . ALA A 1 220 ? 19.667 3.093 -30.468 1.00 97.19 220 ALA A C 1
ATOM 1759 O O . ALA A 1 220 ? 18.975 2.336 -31.145 1.00 97.19 220 ALA A O 1
ATOM 1760 N N . ARG A 1 221 ? 20.874 3.508 -30.876 1.00 96.94 221 ARG A N 1
ATOM 1761 C CA . ARG A 1 221 ? 21.470 3.117 -32.167 1.00 96.94 221 ARG A CA 1
ATOM 1762 C C . ARG A 1 221 ? 21.664 1.607 -32.288 1.00 96.94 221 ARG A C 1
ATOM 1764 O O . ARG A 1 221 ? 21.283 1.032 -33.300 1.00 96.94 221 ARG A O 1
ATOM 1771 N N . VAL A 1 222 ? 22.207 0.960 -31.253 1.00 97.06 222 VAL A N 1
ATOM 1772 C CA . VAL A 1 222 ? 22.446 -0.497 -31.232 1.00 97.06 222 VAL A CA 1
ATOM 1773 C C . VAL A 1 222 ? 21.158 -1.282 -31.462 1.00 97.06 222 VAL A C 1
ATOM 1775 O O . VAL A 1 222 ? 21.156 -2.266 -32.196 1.00 97.06 222 VAL A O 1
ATOM 1778 N N . VAL A 1 223 ? 20.051 -0.845 -30.858 1.00 97.00 223 VAL A N 1
ATOM 1779 C CA . VAL A 1 223 ? 18.751 -1.520 -31.002 1.00 97.00 223 VAL A CA 1
ATOM 1780 C C . VAL A 1 223 ? 17.924 -0.997 -32.180 1.00 97.00 223 VAL A C 1
ATOM 1782 O O . VAL A 1 223 ? 16.757 -1.364 -32.306 1.00 97.00 223 VAL A O 1
ATOM 1785 N N . ASN A 1 224 ? 18.524 -0.172 -33.046 1.00 96.25 224 ASN A N 1
ATOM 1786 C CA . ASN A 1 224 ? 17.887 0.475 -34.193 1.00 96.25 224 ASN A CA 1
ATOM 1787 C C . ASN A 1 224 ? 16.601 1.238 -33.820 1.00 96.25 224 ASN A C 1
ATOM 1789 O O . ASN A 1 224 ? 15.564 1.106 -34.471 1.00 96.25 224 ASN A O 1
ATOM 1793 N N . PHE A 1 225 ? 16.660 1.996 -32.725 1.00 96.94 225 PHE A N 1
ATOM 1794 C CA . PHE A 1 225 ? 15.589 2.872 -32.267 1.00 96.94 225 PHE A CA 1
ATOM 1795 C C . PHE A 1 225 ? 15.912 4.326 -32.611 1.00 96.94 225 PHE A C 1
ATOM 1797 O O . PHE A 1 225 ? 16.937 4.866 -32.190 1.00 96.94 225 PHE A O 1
ATOM 1804 N N . GLU A 1 226 ? 15.010 4.969 -33.345 1.00 94.88 226 GLU A N 1
ATOM 1805 C CA . GLU A 1 226 ? 15.121 6.382 -33.688 1.00 94.88 226 GLU A CA 1
ATOM 1806 C C . GLU A 1 226 ? 14.793 7.256 -32.471 1.00 94.88 226 GLU A C 1
ATOM 1808 O O . GLU A 1 226 ? 13.665 7.268 -31.969 1.00 94.88 226 GLU A O 1
ATOM 1813 N N . LEU A 1 227 ? 15.803 7.981 -31.987 1.00 93.81 227 LEU A N 1
ATOM 1814 C CA . LEU A 1 227 ? 15.698 8.863 -30.831 1.00 93.81 227 LEU A CA 1
ATOM 1815 C C . LEU A 1 227 ? 15.820 10.323 -31.276 1.00 93.81 227 LEU A C 1
ATOM 1817 O O . LEU A 1 227 ? 16.888 10.746 -31.721 1.00 93.81 227 LEU A O 1
ATOM 1821 N N . ALA A 1 228 ? 14.748 11.098 -31.119 1.00 92.69 228 ALA A N 1
ATOM 1822 C CA . ALA A 1 228 ? 14.775 12.530 -31.395 1.00 92.69 228 ALA A CA 1
ATOM 1823 C C . ALA A 1 228 ? 15.447 13.304 -30.240 1.00 92.69 228 ALA A C 1
ATOM 1825 O O . ALA A 1 228 ? 15.391 12.858 -29.090 1.00 92.69 228 ALA A O 1
ATOM 1826 N N . PRO A 1 229 ? 16.022 14.498 -30.490 1.00 81.50 229 PRO A N 1
ATOM 1827 C CA . PRO A 1 229 ? 16.689 15.292 -29.451 1.00 81.50 229 PRO A CA 1
ATOM 1828 C C . PRO A 1 229 ? 15.812 15.598 -28.224 1.00 81.50 229 PRO A C 1
ATOM 1830 O O . PRO A 1 229 ? 16.308 15.591 -27.102 1.00 81.50 229 PRO A O 1
ATOM 1833 N N . ASN A 1 230 ? 14.505 15.794 -28.427 1.00 91.94 230 ASN A N 1
ATOM 1834 C CA . ASN A 1 230 ? 13.542 16.138 -27.372 1.00 91.94 230 ASN A CA 1
ATOM 1835 C C . ASN A 1 230 ? 12.815 14.918 -26.772 1.00 91.94 230 ASN A C 1
ATOM 1837 O O . ASN A 1 230 ? 11.905 15.079 -25.961 1.00 91.94 230 ASN A O 1
ATOM 1841 N N . ASP A 1 231 ? 13.180 13.691 -27.162 1.00 95.56 231 ASP A N 1
ATOM 1842 C CA . ASP A 1 231 ? 12.527 12.483 -26.640 1.00 95.56 231 ASP A CA 1
ATOM 1843 C C . ASP A 1 231 ? 12.942 12.157 -25.201 1.00 95.56 231 ASP A C 1
ATOM 1845 O O . ASP A 1 231 ? 12.215 11.448 -24.505 1.00 95.56 231 ASP A O 1
ATOM 1849 N N . VAL A 1 232 ? 14.090 12.659 -24.741 1.00 96.94 232 VAL A N 1
ATOM 1850 C CA . VAL A 1 232 ? 14.608 12.420 -23.390 1.00 96.94 232 VAL A CA 1
ATOM 1851 C C . VAL A 1 232 ? 14.358 13.647 -22.521 1.00 96.94 232 VAL A C 1
ATOM 1853 O O . VAL A 1 232 ? 14.918 14.712 -22.753 1.00 96.94 232 VAL A O 1
ATOM 1856 N N . VAL A 1 233 ? 13.544 13.476 -21.482 1.00 96.62 233 VAL A N 1
ATOM 1857 C CA . VAL A 1 233 ? 13.151 14.549 -20.556 1.00 96.62 233 VAL A CA 1
ATOM 1858 C C . VAL A 1 233 ? 14.129 14.667 -19.391 1.00 96.62 233 VAL A C 1
ATOM 1860 O O . VAL A 1 233 ? 14.444 15.764 -18.946 1.00 96.62 233 VAL A O 1
ATOM 1863 N N . ASN A 1 234 ? 14.580 13.536 -18.847 1.00 96.56 234 ASN A N 1
ATOM 1864 C CA . ASN A 1 234 ? 15.500 13.509 -17.712 1.00 96.56 234 ASN A CA 1
ATOM 1865 C C . ASN A 1 234 ? 16.275 12.188 -17.693 1.00 96.56 234 ASN A C 1
ATOM 1867 O O . ASN A 1 234 ? 15.753 11.156 -18.114 1.00 96.56 234 ASN A O 1
ATOM 1871 N N . PHE A 1 235 ? 17.493 12.193 -17.163 1.00 96.69 235 PHE A N 1
ATOM 1872 C CA . PHE A 1 235 ? 18.293 10.994 -16.962 1.00 96.69 23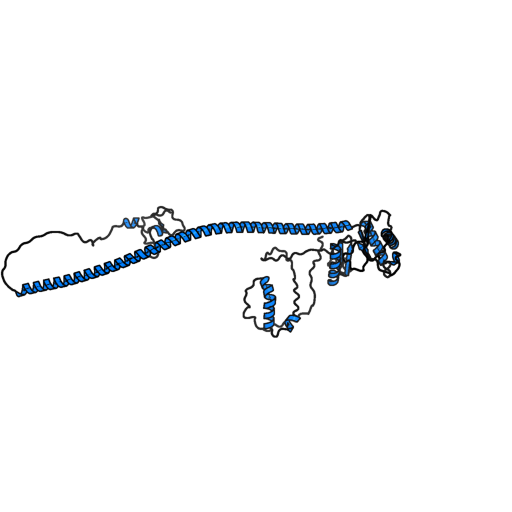5 PHE A CA 1
ATOM 1873 C C . PHE A 1 235 ? 19.228 11.158 -15.763 1.00 96.69 235 PHE A C 1
ATOM 1875 O O . PHE A 1 235 ? 19.801 12.219 -15.545 1.00 96.69 235 PHE A O 1
ATOM 1882 N N . HIS A 1 236 ? 19.382 10.106 -14.965 1.00 96.88 236 HIS A N 1
ATOM 1883 C CA . HIS A 1 236 ? 20.264 10.115 -13.795 1.00 96.88 236 HIS A CA 1
ATOM 1884 C C . HIS A 1 236 ? 20.560 8.692 -13.322 1.00 96.88 236 HIS A C 1
ATOM 1886 O O . HIS A 1 236 ? 19.815 7.756 -13.618 1.00 96.88 236 HIS A O 1
ATOM 1892 N N . ARG A 1 237 ? 21.629 8.521 -12.538 1.00 96.44 237 ARG A N 1
ATOM 1893 C CA . ARG A 1 237 ? 21.841 7.289 -11.768 1.00 96.44 237 ARG A CA 1
ATOM 1894 C C . ARG A 1 237 ? 21.057 7.326 -10.462 1.00 96.44 237 ARG A C 1
ATOM 1896 O O . ARG A 1 237 ? 20.980 8.363 -9.810 1.00 96.44 237 ARG A O 1
ATOM 1903 N N . VAL A 1 238 ? 20.522 6.179 -10.057 1.00 94.19 238 VAL A N 1
ATOM 1904 C CA . VAL A 1 238 ? 19.787 6.022 -8.795 1.00 94.19 238 VAL A CA 1
ATOM 1905 C C . VAL A 1 238 ? 20.690 5.412 -7.732 1.00 94.19 238 VAL A C 1
ATOM 1907 O O . VAL A 1 238 ? 21.458 4.486 -8.002 1.00 94.19 238 VAL A O 1
ATOM 1910 N N . ALA A 1 239 ? 20.605 5.949 -6.514 1.00 91.31 239 ALA A N 1
ATOM 1911 C CA . ALA A 1 239 ? 21.325 5.430 -5.360 1.00 91.31 239 ALA A CA 1
ATOM 1912 C C . ALA A 1 239 ? 20.959 3.962 -5.089 1.00 91.31 239 ALA A C 1
ATOM 1914 O O . ALA A 1 239 ? 19.831 3.520 -5.319 1.00 91.31 239 ALA A O 1
ATOM 1915 N N . LYS A 1 240 ? 21.928 3.190 -4.600 1.00 87.25 240 LYS A N 1
ATOM 1916 C CA . LYS A 1 240 ? 21.683 1.796 -4.228 1.00 87.25 240 LYS A CA 1
ATOM 1917 C C . LYS A 1 240 ? 20.913 1.771 -2.911 1.00 87.25 240 LYS A C 1
ATOM 1919 O O . LYS A 1 240 ? 21.253 2.512 -1.999 1.00 87.25 240 LYS A O 1
ATOM 1924 N N . ILE A 1 241 ? 19.928 0.880 -2.805 1.00 83.38 241 ILE A N 1
ATOM 1925 C CA . ILE A 1 241 ? 19.284 0.578 -1.516 1.00 83.38 241 ILE A CA 1
ATOM 1926 C C . ILE A 1 241 ? 20.284 -0.143 -0.601 1.00 83.38 241 ILE A C 1
ATOM 1928 O O . ILE A 1 241 ? 20.378 0.168 0.577 1.00 83.38 241 ILE A O 1
ATOM 1932 N N . ASN A 1 242 ? 21.054 -1.083 -1.162 1.00 85.62 242 ASN A N 1
ATOM 1933 C CA . ASN A 1 242 ? 22.166 -1.731 -0.473 1.00 85.62 242 ASN A CA 1
ATOM 1934 C C . ASN A 1 242 ? 23.499 -1.141 -0.963 1.00 85.62 242 ASN A C 1
ATOM 1936 O O . ASN A 1 242 ? 23.946 -1.439 -2.077 1.00 85.62 242 ASN A O 1
ATOM 1940 N N . THR A 1 243 ? 24.122 -0.316 -0.124 1.00 87.06 243 THR A N 1
ATOM 1941 C CA . THR A 1 243 ? 25.387 0.378 -0.408 1.00 87.06 243 THR A CA 1
ATOM 1942 C C . THR A 1 243 ? 26.570 -0.579 -0.585 1.00 87.06 243 THR A C 1
ATOM 1944 O O . THR A 1 243 ? 27.479 -0.280 -1.355 1.00 87.06 243 THR A O 1
ATOM 1947 N N . GLU A 1 244 ? 26.532 -1.759 0.036 1.00 90.62 244 GLU A N 1
ATOM 1948 C CA . GLU A 1 244 ? 27.599 -2.768 -0.033 1.00 90.62 244 GLU A CA 1
ATOM 1949 C C . GLU A 1 244 ? 27.596 -3.552 -1.356 1.00 90.62 244 GLU A C 1
ATOM 1951 O O . GLU A 1 244 ? 28.550 -4.257 -1.692 1.00 90.62 244 GLU A O 1
ATOM 1956 N N . SER A 1 245 ? 26.524 -3.439 -2.149 1.00 89.56 245 SER A N 1
ATOM 1957 C CA . SER A 1 245 ? 26.414 -4.163 -3.411 1.00 89.56 245 SER A CA 1
ATOM 1958 C C . SER A 1 245 ? 27.471 -3.709 -4.419 1.00 89.56 245 SER A C 1
ATOM 1960 O O . SER A 1 245 ? 27.513 -2.547 -4.835 1.00 89.56 245 SER A O 1
ATOM 1962 N N . LYS A 1 246 ? 28.257 -4.665 -4.925 1.00 89.19 246 LYS A N 1
ATOM 1963 C CA . LYS A 1 246 ? 29.232 -4.439 -6.007 1.00 89.19 246 LYS A CA 1
ATOM 1964 C C . LYS A 1 246 ? 28.583 -4.130 -7.365 1.00 89.19 246 LYS A C 1
ATOM 1966 O O . LYS A 1 246 ? 29.270 -3.682 -8.277 1.00 89.19 246 LYS A O 1
ATOM 1971 N N . ARG A 1 247 ? 27.268 -4.344 -7.524 1.00 90.44 247 ARG A N 1
ATOM 1972 C CA . ARG A 1 247 ? 26.551 -4.053 -8.778 1.00 90.44 247 ARG A CA 1
ATOM 1973 C C . ARG A 1 247 ? 26.532 -2.536 -9.034 1.00 90.44 247 ARG A C 1
ATOM 1975 O O . ARG A 1 247 ? 26.243 -1.798 -8.093 1.00 90.44 247 ARG A O 1
ATOM 1982 N N . PRO A 1 248 ? 26.789 -2.052 -10.263 1.00 92.56 248 PRO A N 1
ATOM 1983 C CA . PRO A 1 248 ? 26.702 -0.626 -10.589 1.00 92.56 248 PRO A CA 1
ATOM 1984 C C . PRO A 1 248 ? 25.310 -0.033 -10.321 1.00 92.56 248 PRO A C 1
ATOM 1986 O O . PRO A 1 248 ? 24.302 -0.739 -10.425 1.00 92.56 248 PRO A O 1
ATOM 1989 N N . ARG A 1 249 ? 25.244 1.268 -10.010 1.00 95.31 249 ARG A N 1
ATOM 1990 C CA . ARG A 1 249 ? 23.980 2.015 -9.881 1.00 95.31 249 ARG A CA 1
ATOM 1991 C C . ARG A 1 249 ? 23.189 1.972 -11.183 1.00 95.31 249 ARG A C 1
ATOM 1993 O O . ARG A 1 249 ? 23.758 2.128 -12.259 1.00 95.31 249 ARG A O 1
ATOM 2000 N N . CYS A 1 250 ? 21.876 1.799 -11.095 1.00 96.06 250 CYS A N 1
ATOM 2001 C CA . CYS A 1 250 ? 21.027 1.783 -12.286 1.00 96.06 250 CYS A CA 1
ATOM 2002 C C . CYS A 1 250 ? 20.876 3.198 -12.852 1.00 96.06 250 CYS A C 1
ATOM 2004 O O . CYS A 1 250 ? 20.846 4.168 -12.093 1.00 96.06 250 CYS A O 1
ATOM 2006 N N . ILE A 1 251 ? 20.769 3.308 -14.172 1.00 97.69 251 ILE A N 1
ATOM 2007 C CA . ILE A 1 251 ? 20.462 4.558 -14.867 1.00 97.69 251 ILE A CA 1
ATOM 2008 C C . ILE A 1 251 ? 18.957 4.583 -15.119 1.00 97.69 251 ILE A C 1
ATOM 2010 O O . ILE A 1 251 ? 18.400 3.623 -15.651 1.00 97.69 251 ILE A O 1
ATOM 2014 N N . ILE A 1 252 ? 18.302 5.678 -14.751 1.00 98.19 252 ILE A N 1
ATOM 2015 C CA . ILE A 1 252 ? 16.914 5.951 -15.108 1.00 98.19 252 ILE A CA 1
ATOM 2016 C C . ILE A 1 252 ? 16.900 6.977 -16.225 1.00 98.19 252 ILE A C 1
ATOM 2018 O O . ILE A 1 252 ? 17.570 8.002 -16.126 1.00 98.19 252 ILE A O 1
ATOM 2022 N N . VAL A 1 253 ? 16.105 6.709 -17.257 1.00 98.06 253 VAL A N 1
ATOM 2023 C CA . VAL A 1 253 ? 15.843 7.640 -18.358 1.00 98.06 253 VAL A CA 1
ATOM 2024 C C . VAL A 1 253 ? 14.339 7.857 -18.451 1.00 98.06 253 VAL A C 1
ATOM 2026 O O . VAL A 1 253 ? 13.587 6.902 -18.634 1.00 98.06 253 VAL A O 1
ATOM 2029 N N . LYS A 1 254 ? 13.892 9.105 -18.306 1.00 97.94 254 LYS A N 1
ATOM 2030 C CA . LYS A 1 254 ? 12.505 9.521 -18.518 1.00 97.94 254 LYS A CA 1
ATOM 2031 C C . LYS A 1 254 ? 12.341 9.989 -19.954 1.00 97.94 254 LYS A C 1
ATOM 2033 O O . LYS A 1 254 ? 12.987 10.953 -20.362 1.00 97.94 254 LYS A O 1
ATOM 2038 N N . LEU A 1 255 ? 11.461 9.325 -20.691 1.00 98.06 255 LEU A N 1
ATOM 2039 C CA . LEU A 1 255 ? 11.100 9.709 -22.048 1.00 98.06 255 LEU A CA 1
ATOM 2040 C C . LEU A 1 255 ? 9.903 10.664 -22.075 1.00 98.06 255 LEU A C 1
ATOM 2042 O O . LEU A 1 255 ? 9.187 10.826 -21.084 1.00 98.06 255 LEU A O 1
ATOM 2046 N N . SER A 1 256 ? 9.687 11.278 -23.235 1.00 96.94 256 SER A N 1
ATOM 2047 C CA . SER A 1 256 ? 8.592 12.213 -23.509 1.00 96.94 256 SER A CA 1
ATOM 2048 C C . SER A 1 256 ? 7.204 11.581 -23.363 1.00 96.94 256 SER A C 1
ATOM 2050 O O . SER A 1 256 ? 6.257 12.270 -22.994 1.00 96.94 256 SER A O 1
ATOM 2052 N N . SER A 1 257 ? 7.066 10.270 -23.602 1.00 96.62 257 SER A N 1
ATOM 2053 C CA . SER A 1 257 ? 5.790 9.556 -23.474 1.00 96.62 257 SER A CA 1
ATOM 2054 C C . SER A 1 257 ? 5.948 8.064 -23.134 1.00 96.62 257 SER A C 1
ATOM 2056 O O . SER A 1 257 ? 6.978 7.457 -23.459 1.00 96.62 257 SER A O 1
ATOM 2058 N N . PRO A 1 258 ? 4.906 7.423 -22.564 1.00 96.56 258 PRO A N 1
ATOM 2059 C CA . PRO A 1 258 ? 4.876 5.972 -22.349 1.00 96.56 258 PRO A CA 1
ATOM 2060 C C . PRO A 1 258 ? 4.982 5.168 -23.651 1.00 96.56 258 PRO A C 1
ATOM 2062 O O . PRO A 1 258 ? 5.571 4.091 -23.667 1.00 96.56 258 PRO A O 1
ATOM 2065 N N . ILE A 1 259 ? 4.462 5.710 -24.758 1.00 96.00 259 ILE A N 1
ATOM 2066 C CA . ILE A 1 259 ? 4.521 5.081 -26.085 1.00 96.00 259 ILE A CA 1
ATOM 2067 C C . ILE A 1 259 ? 5.976 4.961 -26.549 1.00 96.00 259 ILE A C 1
ATOM 2069 O O . ILE A 1 259 ? 6.408 3.893 -26.981 1.00 96.00 259 ILE A O 1
ATOM 2073 N N . LYS A 1 260 ? 6.769 6.032 -26.405 1.00 96.56 260 LYS A N 1
ATOM 2074 C CA . LYS A 1 260 ? 8.205 6.010 -26.727 1.00 96.56 260 LYS A CA 1
ATOM 2075 C C . LYS A 1 260 ? 8.955 4.995 -25.861 1.00 96.56 260 LYS A C 1
ATOM 2077 O O . LYS A 1 260 ? 9.766 4.236 -26.391 1.00 96.56 260 LYS A O 1
ATOM 2082 N N . ARG A 1 261 ? 8.633 4.921 -24.563 1.00 97.00 261 ARG A N 1
ATOM 2083 C CA . ARG A 1 261 ? 9.156 3.882 -23.656 1.00 97.00 261 ARG A CA 1
ATOM 2084 C C . ARG A 1 261 ? 8.835 2.479 -24.165 1.00 97.00 261 ARG A C 1
ATOM 2086 O O . ARG A 1 261 ? 9.742 1.654 -24.249 1.00 97.00 261 ARG A O 1
ATOM 2093 N N . ASP A 1 262 ? 7.585 2.203 -24.517 1.00 96.56 262 ASP A N 1
ATOM 2094 C CA . ASP A 1 262 ? 7.172 0.871 -24.972 1.00 96.56 262 ASP A CA 1
ATOM 2095 C C . ASP A 1 262 ? 7.832 0.466 -26.282 1.00 96.56 262 ASP A C 1
ATOM 2097 O O . ASP A 1 262 ? 8.318 -0.661 -26.397 1.00 96.56 262 ASP A O 1
ATOM 2101 N N . ASN A 1 263 ? 7.918 1.392 -27.234 1.00 97.12 263 ASN A N 1
ATOM 2102 C CA . ASN A 1 263 ? 8.580 1.156 -28.512 1.00 97.12 263 ASN A CA 1
ATOM 2103 C C . ASN A 1 263 ? 10.072 0.855 -28.317 1.00 97.12 263 ASN A C 1
ATOM 2105 O O . ASN A 1 263 ? 10.594 -0.085 -28.918 1.00 97.12 263 ASN A O 1
ATOM 2109 N N . PHE A 1 264 ? 10.748 1.584 -27.426 1.00 98.00 264 PHE A N 1
ATOM 2110 C CA . PHE A 1 264 ? 12.146 1.317 -27.093 1.00 98.00 264 PHE A CA 1
ATOM 2111 C C . PHE A 1 264 ? 12.328 -0.051 -26.423 1.00 98.00 264 PHE A C 1
ATOM 2113 O O . PHE A 1 264 ? 13.187 -0.839 -26.821 1.00 98.00 264 PHE A O 1
ATOM 2120 N N . LEU A 1 265 ? 11.492 -0.385 -25.434 1.00 97.44 265 LEU A N 1
ATOM 2121 C CA . LEU A 1 265 ? 11.530 -1.696 -24.779 1.00 97.44 265 LEU A CA 1
ATOM 2122 C C . LEU A 1 265 ? 11.250 -2.836 -25.768 1.00 97.44 265 LEU A C 1
ATOM 2124 O O . LEU A 1 265 ? 11.874 -3.895 -25.677 1.00 97.44 265 LEU A O 1
ATOM 2128 N N . ALA A 1 266 ? 10.342 -2.635 -26.725 1.00 96.69 266 ALA A N 1
ATOM 2129 C CA . ALA A 1 266 ? 10.081 -3.586 -27.799 1.00 96.69 266 ALA A CA 1
ATOM 2130 C C . ALA A 1 266 ? 11.299 -3.754 -28.722 1.00 96.69 266 ALA A C 1
ATOM 2132 O O . ALA A 1 266 ? 11.668 -4.891 -29.022 1.00 96.69 266 ALA A O 1
ATOM 2133 N N . ALA A 1 267 ? 11.971 -2.662 -29.102 1.00 97.88 267 ALA A N 1
ATOM 2134 C CA . ALA A 1 267 ? 13.203 -2.702 -29.892 1.00 97.88 267 ALA A CA 1
ATOM 2135 C C . ALA A 1 267 ? 14.310 -3.502 -29.182 1.00 97.88 267 ALA A C 1
ATOM 2137 O O . ALA A 1 267 ? 14.880 -4.421 -29.771 1.00 97.88 267 ALA A O 1
ATOM 2138 N N . VAL A 1 268 ? 14.527 -3.263 -27.882 1.00 97.75 268 VAL A N 1
ATOM 2139 C CA . VAL A 1 268 ? 15.479 -4.039 -27.062 1.00 97.75 268 VAL A CA 1
ATOM 2140 C C . VAL A 1 268 ? 15.108 -5.526 -27.014 1.00 97.75 268 VAL A C 1
ATOM 2142 O O . VAL A 1 268 ? 15.973 -6.394 -27.158 1.00 97.75 268 VAL A O 1
ATOM 2145 N N . ARG A 1 269 ? 13.824 -5.857 -26.810 1.00 96.12 269 ARG A N 1
ATOM 2146 C CA . ARG A 1 269 ? 13.358 -7.257 -26.814 1.00 96.12 269 ARG A CA 1
ATOM 2147 C C . ARG A 1 269 ? 13.614 -7.917 -28.168 1.00 96.12 269 ARG A C 1
ATOM 2149 O O . ARG A 1 269 ? 14.062 -9.060 -28.197 1.00 96.12 269 ARG A O 1
ATOM 2156 N N . ASN A 1 270 ? 13.361 -7.212 -29.268 1.00 97.19 270 ASN A N 1
ATOM 2157 C CA . ASN A 1 270 ? 13.586 -7.714 -30.622 1.00 97.19 270 ASN A CA 1
ATOM 2158 C C . ASN A 1 270 ? 15.075 -7.925 -30.916 1.00 97.19 270 ASN A C 1
ATOM 2160 O O . ASN A 1 270 ? 15.432 -8.967 -31.460 1.00 97.19 270 ASN A O 1
ATOM 2164 N N . PHE A 1 271 ? 15.940 -6.999 -30.499 1.00 97.81 271 PHE A N 1
ATOM 2165 C CA . PHE A 1 271 ? 17.394 -7.152 -30.575 1.00 97.81 271 PHE A CA 1
ATOM 2166 C C . PHE A 1 271 ? 17.859 -8.415 -29.835 1.00 97.81 271 PHE A C 1
ATOM 2168 O O . PHE A 1 271 ? 18.481 -9.293 -30.423 1.00 97.81 271 PHE A O 1
ATOM 2175 N N . ASN A 1 272 ? 17.454 -8.581 -28.571 1.00 97.00 272 ASN A N 1
ATOM 2176 C CA . ASN A 1 272 ? 17.833 -9.748 -27.766 1.00 97.00 272 ASN A CA 1
ATOM 2177 C C . ASN A 1 272 ? 17.277 -11.077 -28.305 1.00 97.00 272 ASN A C 1
ATOM 2179 O O . ASN A 1 272 ? 17.887 -12.121 -28.084 1.00 97.00 272 ASN A O 1
ATOM 2183 N N . LYS A 1 273 ? 16.123 -11.062 -28.985 1.00 95.69 273 LYS A N 1
ATOM 2184 C CA . LYS A 1 273 ? 15.580 -12.244 -29.676 1.00 95.69 273 LYS A CA 1
ATOM 2185 C C . LYS A 1 273 ? 16.407 -12.606 -30.910 1.00 95.69 273 LYS A C 1
ATOM 2187 O O . LYS A 1 273 ? 16.699 -13.778 -31.108 1.00 95.69 273 LYS A O 1
ATOM 2192 N N . LYS A 1 274 ? 16.793 -11.611 -31.718 1.00 96.44 274 LYS A N 1
ATOM 2193 C CA . LYS A 1 274 ? 17.651 -11.803 -32.900 1.00 96.44 274 LYS A CA 1
ATOM 2194 C C . LYS A 1 274 ? 19.077 -12.218 -32.524 1.00 96.44 274 LYS A C 1
ATOM 2196 O O . LYS A 1 274 ? 19.751 -12.857 -33.324 1.00 96.44 274 LYS A O 1
ATOM 2201 N N . HIS A 1 275 ? 19.535 -11.868 -31.323 1.00 94.94 275 HIS A N 1
ATOM 2202 C CA . HIS A 1 275 ? 20.887 -12.147 -30.834 1.00 94.94 275 HIS A CA 1
ATOM 2203 C C . HIS A 1 275 ? 20.840 -12.970 -29.543 1.00 94.94 275 HIS A C 1
ATOM 2205 O O . HIS A 1 275 ? 21.225 -12.516 -28.468 1.00 94.94 275 HIS A O 1
ATOM 2211 N N . ALA A 1 276 ? 20.339 -14.204 -29.641 1.00 93.75 276 ALA A N 1
ATOM 2212 C CA . ALA A 1 276 ? 20.130 -15.068 -28.478 1.00 93.75 276 ALA A CA 1
ATOM 2213 C C . ALA A 1 276 ? 21.431 -15.402 -27.718 1.00 93.75 276 ALA A C 1
ATOM 2215 O O . ALA A 1 276 ? 21.411 -15.466 -26.486 1.00 93.75 276 ALA A O 1
ATOM 2216 N N . THR A 1 277 ? 22.541 -15.581 -28.444 1.00 93.50 277 THR A N 1
ATOM 2217 C CA . THR A 1 277 ? 23.884 -15.876 -27.909 1.00 93.50 277 THR A CA 1
ATOM 2218 C C . THR A 1 277 ? 24.686 -14.623 -27.559 1.00 93.50 277 THR A C 1
ATOM 2220 O O . THR A 1 277 ? 25.601 -14.698 -26.745 1.00 93.50 277 THR A O 1
ATOM 2223 N N . ASP A 1 278 ? 24.321 -13.470 -28.124 1.00 94.69 278 ASP A N 1
ATOM 2224 C CA . ASP A 1 278 ? 24.990 -12.189 -27.897 1.00 94.69 278 ASP A CA 1
ATOM 2225 C C . ASP A 1 278 ? 23.989 -11.081 -27.548 1.00 94.69 278 ASP A C 1
ATOM 2227 O O . ASP A 1 278 ? 23.824 -10.082 -28.248 1.00 94.69 278 ASP A O 1
ATOM 2231 N N . LYS A 1 279 ? 23.265 -11.290 -26.444 1.00 96.38 279 LYS A N 1
ATOM 2232 C CA . LYS A 1 279 ? 22.300 -10.309 -25.933 1.00 96.38 279 LYS A CA 1
ATOM 2233 C C . LYS A 1 279 ? 23.000 -9.005 -25.584 1.00 96.38 279 LYS A C 1
ATOM 2235 O O . LYS A 1 279 ? 24.185 -8.995 -25.260 1.00 96.38 279 LYS A O 1
ATOM 2240 N N . LEU A 1 280 ? 22.239 -7.917 -25.559 1.00 97.12 280 LEU A N 1
ATOM 2241 C CA . LEU A 1 280 ? 22.749 -6.581 -25.276 1.00 97.12 280 LEU A CA 1
ATOM 2242 C C . LEU A 1 280 ? 23.660 -6.549 -24.035 1.00 97.12 280 LEU A C 1
ATOM 2244 O O . LEU A 1 280 ? 23.330 -7.060 -22.963 1.00 97.12 280 LEU A O 1
ATOM 2248 N N . ASN A 1 281 ? 24.831 -5.944 -24.198 1.00 96.50 281 ASN A N 1
ATOM 2249 C CA . ASN A 1 281 ? 25.920 -5.980 -23.227 1.00 96.50 281 ASN A CA 1
ATOM 2250 C C . ASN A 1 281 ? 26.831 -4.756 -23.389 1.00 96.50 281 ASN A C 1
ATOM 2252 O O . ASN A 1 281 ? 26.640 -3.941 -24.291 1.00 96.50 281 ASN A O 1
ATOM 2256 N N . THR A 1 282 ? 27.819 -4.631 -22.508 1.00 95.06 282 THR A N 1
ATOM 2257 C CA . THR A 1 282 ? 28.746 -3.494 -22.456 1.00 95.06 282 THR A CA 1
ATOM 2258 C C . THR A 1 282 ? 29.543 -3.273 -23.744 1.00 95.06 282 THR A C 1
ATOM 2260 O O . THR A 1 282 ? 29.736 -2.116 -24.114 1.00 95.06 282 THR A O 1
ATOM 2263 N N . SER A 1 283 ? 29.942 -4.325 -24.473 1.00 94.75 283 SER A N 1
ATOM 2264 C CA . SER A 1 283 ? 30.711 -4.153 -25.716 1.00 94.75 283 SER A CA 1
ATOM 2265 C C . SER A 1 283 ? 29.877 -3.523 -26.830 1.00 94.75 283 SER A C 1
ATOM 2267 O O . SER A 1 283 ? 30.389 -2.692 -27.573 1.00 94.75 283 SER A O 1
ATOM 2269 N N . HIS A 1 284 ? 28.575 -3.822 -26.902 1.00 94.75 284 HIS A N 1
ATOM 2270 C CA . HIS A 1 284 ? 27.667 -3.142 -27.835 1.00 94.75 284 HIS A CA 1
ATOM 2271 C C . HIS A 1 284 ? 27.562 -1.632 -27.567 1.00 94.75 284 HIS A C 1
ATOM 2273 O O . HIS A 1 284 ? 27.358 -0.840 -28.485 1.00 94.75 284 HIS A O 1
ATOM 2279 N N . LEU A 1 285 ? 27.733 -1.218 -26.309 1.00 92.81 285 LEU A N 1
ATOM 2280 C CA . LEU A 1 285 ? 27.735 0.191 -25.910 1.00 92.81 285 LEU A CA 1
ATOM 2281 C C . LEU A 1 285 ? 29.097 0.874 -26.123 1.00 92.81 285 LEU A C 1
ATOM 2283 O O . LEU A 1 285 ? 29.253 2.029 -25.740 1.00 92.81 285 LEU A O 1
ATOM 2287 N N . GLY A 1 286 ? 30.083 0.177 -26.703 1.00 88.69 286 GLY A N 1
ATOM 2288 C CA . GLY A 1 286 ? 31.439 0.696 -26.891 1.00 88.69 286 GLY A CA 1
ATOM 2289 C C . GLY A 1 286 ? 32.233 0.830 -25.588 1.00 88.69 286 GLY A C 1
ATOM 2290 O O . GLY A 1 286 ? 33.230 1.546 -25.548 1.00 88.69 286 GLY A O 1
ATOM 2291 N N . ILE A 1 287 ? 31.799 0.167 -24.511 1.00 89.19 287 ILE A N 1
ATOM 2292 C CA . ILE A 1 287 ? 32.488 0.198 -23.220 1.00 89.19 287 ILE A CA 1
ATOM 2293 C C . ILE A 1 287 ? 33.566 -0.887 -23.227 1.00 89.19 287 ILE A C 1
ATOM 2295 O O . ILE A 1 287 ? 33.262 -2.077 -23.338 1.00 89.19 287 ILE A O 1
ATOM 2299 N N . ALA A 1 288 ? 34.825 -0.466 -23.102 1.00 86.12 288 ALA A N 1
ATOM 2300 C CA . ALA A 1 288 ? 35.973 -1.363 -23.051 1.00 86.12 288 ALA A CA 1
ATOM 2301 C C . ALA A 1 288 ? 35.992 -2.215 -21.766 1.00 86.12 288 ALA A C 1
ATOM 2303 O O . ALA A 1 288 ? 35.492 -1.807 -20.716 1.00 86.12 288 ALA A O 1
ATOM 2304 N N . GLY A 1 289 ? 36.619 -3.391 -21.846 1.00 86.31 289 GLY A N 1
ATOM 2305 C CA . GLY A 1 289 ? 36.781 -4.321 -20.727 1.00 86.31 289 GLY A CA 1
ATOM 2306 C C . GLY A 1 289 ? 35.887 -5.557 -20.835 1.00 86.31 289 GLY A C 1
ATOM 2307 O O . GLY A 1 289 ? 35.555 -6.009 -21.930 1.00 86.31 289 GLY A O 1
ATOM 2308 N N . ASN A 1 290 ? 35.520 -6.127 -19.685 1.00 87.69 290 ASN A N 1
ATOM 2309 C CA . ASN A 1 290 ? 34.766 -7.379 -19.634 1.00 87.69 290 ASN A CA 1
ATOM 2310 C C . ASN A 1 290 ? 33.341 -7.212 -20.180 1.00 87.69 290 ASN A C 1
ATOM 2312 O O . ASN A 1 290 ? 32.611 -6.280 -19.821 1.00 87.69 290 ASN A O 1
ATOM 2316 N N . LYS A 1 291 ? 32.930 -8.171 -21.015 1.00 91.75 291 LYS A N 1
ATOM 2317 C CA . LYS A 1 291 ? 31.592 -8.238 -21.603 1.00 91.75 291 LYS A CA 1
ATOM 2318 C C . LYS A 1 291 ? 30.570 -8.609 -20.529 1.00 91.75 291 LYS A C 1
ATOM 2320 O O . LYS A 1 291 ? 30.475 -9.761 -20.121 1.00 91.75 291 LYS A O 1
ATOM 2325 N N . ASN A 1 292 ? 29.794 -7.624 -20.088 1.00 92.38 292 ASN A N 1
ATOM 2326 C CA . ASN A 1 292 ? 28.759 -7.788 -19.073 1.00 92.38 292 ASN A CA 1
ATOM 2327 C C . ASN A 1 292 ? 27.386 -7.506 -19.676 1.00 92.38 292 ASN A C 1
ATOM 2329 O O . ASN A 1 292 ? 27.199 -6.504 -20.367 1.00 92.38 292 ASN A O 1
ATOM 2333 N N . GLN A 1 293 ? 26.412 -8.371 -19.400 1.00 95.50 293 GLN A N 1
ATOM 2334 C CA . GLN A 1 293 ? 25.057 -8.198 -19.914 1.00 95.50 293 GLN A CA 1
ATOM 2335 C C . GLN A 1 293 ? 24.385 -6.958 -19.310 1.00 95.50 293 GLN A C 1
ATOM 2337 O O . GLN A 1 293 ? 24.394 -6.763 -18.092 1.00 95.50 293 GLN A O 1
ATOM 2342 N N . VAL A 1 294 ? 23.765 -6.151 -20.172 1.00 96.88 294 VAL A N 1
ATOM 2343 C CA . VAL A 1 294 ? 23.021 -4.944 -19.803 1.00 96.88 294 VAL A CA 1
ATOM 2344 C C . VAL A 1 294 ? 21.533 -5.259 -19.874 1.00 96.88 294 VAL A C 1
ATOM 2346 O O . VAL A 1 294 ? 21.037 -5.790 -20.869 1.00 96.88 294 VAL A O 1
ATOM 2349 N N . TYR A 1 295 ? 20.809 -4.938 -18.805 1.00 97.06 295 TYR A N 1
ATOM 2350 C CA . TYR A 1 295 ? 19.382 -5.228 -18.696 1.00 97.06 295 TYR A CA 1
ATOM 2351 C C . TYR A 1 295 ? 18.581 -3.939 -18.773 1.00 97.06 295 TYR A C 1
ATOM 2353 O O . TYR A 1 295 ? 18.903 -2.971 -18.087 1.00 97.06 295 TYR A O 1
ATOM 2361 N N . ILE A 1 296 ? 17.523 -3.949 -19.578 1.00 97.75 296 ILE A N 1
ATOM 2362 C CA . ILE A 1 296 ? 16.599 -2.829 -19.716 1.00 97.75 296 ILE A CA 1
ATOM 2363 C C . ILE A 1 296 ? 15.208 -3.312 -19.347 1.00 97.75 296 ILE A C 1
ATOM 2365 O O . ILE A 1 296 ? 14.725 -4.319 -19.871 1.00 97.75 296 ILE A O 1
ATOM 2369 N N . SER A 1 297 ? 14.570 -2.577 -18.449 1.00 96.44 297 SER A N 1
ATOM 2370 C CA . SER A 1 297 ? 13.227 -2.861 -17.968 1.00 96.44 297 SER A CA 1
ATOM 2371 C C . SER A 1 297 ? 12.413 -1.582 -17.810 1.00 96.44 297 SER A C 1
ATOM 2373 O O . SER A 1 297 ? 12.944 -0.472 -17.810 1.00 96.44 297 SER A O 1
ATOM 2375 N N . GLU A 1 298 ? 11.103 -1.744 -17.638 1.00 96.00 298 GLU A N 1
ATOM 2376 C CA . GLU A 1 298 ? 10.261 -0.675 -17.104 1.00 96.00 298 GLU A CA 1
ATOM 2377 C C . GLU A 1 298 ? 10.742 -0.289 -15.701 1.00 96.00 298 GLU A C 1
ATOM 2379 O O . GLU A 1 298 ? 11.160 -1.149 -14.919 1.00 96.00 298 GLU A O 1
ATOM 2384 N N . HIS A 1 299 ? 10.668 0.999 -15.371 1.00 97.12 299 HIS A N 1
ATOM 2385 C CA . HIS A 1 299 ? 10.979 1.464 -14.026 1.00 97.12 299 HIS A CA 1
ATOM 2386 C C . HIS A 1 299 ? 9.775 1.230 -13.100 1.00 97.12 299 HIS A C 1
ATOM 2388 O O . HIS A 1 299 ? 8.767 1.939 -13.145 1.00 97.12 299 HIS A O 1
ATOM 2394 N N . LEU A 1 300 ? 9.886 0.222 -12.238 1.00 96.12 300 LEU A N 1
ATOM 2395 C CA . LEU A 1 300 ? 8.860 -0.101 -11.245 1.00 96.12 300 LEU A CA 1
ATOM 2396 C C . LEU A 1 300 ? 9.053 0.670 -9.938 1.00 96.12 300 LEU A C 1
ATOM 2398 O O . LEU A 1 300 ? 10.186 0.914 -9.513 1.00 96.12 300 LEU A O 1
ATOM 2402 N N . SER A 1 301 ? 7.944 1.004 -9.273 1.00 95.00 301 SER A N 1
ATOM 2403 C CA . SER A 1 301 ? 7.962 1.495 -7.892 1.00 95.00 301 SER A CA 1
ATOM 2404 C C . SER A 1 301 ? 8.579 0.450 -6.948 1.00 95.00 301 SER A C 1
ATOM 2406 O O . SER A 1 301 ? 8.550 -0.748 -7.255 1.00 95.00 301 SER A O 1
ATOM 2408 N N . PRO A 1 302 ? 9.129 0.850 -5.786 1.00 92.12 302 PRO A N 1
ATOM 2409 C CA . PRO A 1 302 ? 9.672 -0.098 -4.811 1.00 92.12 302 PRO A CA 1
ATOM 2410 C C . PRO A 1 302 ? 8.674 -1.198 -4.426 1.00 92.12 302 PRO A C 1
ATOM 2412 O O . PRO A 1 302 ? 9.044 -2.373 -4.369 1.00 92.12 302 PRO A O 1
ATOM 2415 N N . ASN A 1 303 ? 7.397 -0.836 -4.251 1.00 92.31 303 ASN A N 1
ATOM 2416 C CA . ASN A 1 303 ? 6.335 -1.795 -3.961 1.00 92.31 303 ASN A CA 1
ATOM 2417 C C . ASN A 1 303 ? 6.147 -2.806 -5.103 1.00 92.31 303 ASN A C 1
ATOM 2419 O O . ASN A 1 303 ? 6.156 -4.013 -4.870 1.00 92.31 303 ASN A O 1
ATOM 2423 N N . ASN A 1 304 ? 6.080 -2.341 -6.353 1.00 94.19 304 ASN A N 1
ATOM 2424 C CA . ASN A 1 304 ? 5.941 -3.228 -7.509 1.00 94.19 304 ASN A CA 1
ATOM 2425 C C . ASN A 1 304 ? 7.192 -4.082 -7.757 1.00 94.19 304 ASN A C 1
ATOM 2427 O O . ASN A 1 304 ? 7.068 -5.228 -8.186 1.00 94.19 304 ASN A O 1
ATOM 2431 N N . LYS A 1 305 ? 8.398 -3.583 -7.450 1.00 93.69 305 LYS A N 1
ATOM 2432 C CA . LYS A 1 305 ? 9.626 -4.398 -7.470 1.00 93.69 305 LYS A CA 1
ATOM 2433 C C . LYS A 1 305 ? 9.539 -5.542 -6.461 1.00 93.69 305 LYS A C 1
ATOM 2435 O O . LYS A 1 305 ? 9.838 -6.681 -6.820 1.00 93.69 305 LYS A O 1
ATOM 2440 N N . ARG A 1 306 ? 9.087 -5.256 -5.232 1.00 93.38 306 ARG A N 1
ATOM 2441 C CA . ARG A 1 306 ? 8.859 -6.275 -4.196 1.00 93.38 306 ARG A CA 1
ATOM 2442 C C . ARG A 1 306 ? 7.796 -7.279 -4.633 1.00 93.38 306 ARG A C 1
ATOM 2444 O O . ARG A 1 306 ? 8.057 -8.476 -4.586 1.00 93.38 306 ARG A O 1
ATOM 2451 N N . LEU A 1 307 ? 6.649 -6.807 -5.125 1.00 93.75 307 LEU A N 1
ATOM 2452 C CA . LEU A 1 307 ? 5.579 -7.670 -5.624 1.00 93.75 307 LEU A CA 1
ATOM 2453 C C . LEU A 1 307 ? 6.068 -8.562 -6.767 1.00 93.75 307 LEU A C 1
ATOM 2455 O O . LEU A 1 307 ? 5.794 -9.757 -6.757 1.00 93.75 307 LEU A O 1
ATOM 2459 N N . HIS A 1 308 ? 6.835 -8.028 -7.719 1.00 95.00 308 HIS A N 1
ATOM 2460 C CA . HIS A 1 308 ? 7.392 -8.810 -8.822 1.00 95.00 308 HIS A CA 1
ATOM 2461 C C . HIS A 1 308 ? 8.360 -9.887 -8.318 1.00 95.00 308 HIS A C 1
ATOM 2463 O O . HIS A 1 308 ? 8.259 -11.035 -8.746 1.00 95.00 308 HIS A O 1
ATOM 2469 N N . ALA A 1 309 ? 9.252 -9.552 -7.380 1.00 93.69 309 ALA A N 1
ATOM 2470 C CA . ALA A 1 309 ? 10.171 -10.517 -6.781 1.00 93.69 309 ALA A CA 1
ATOM 2471 C C . ALA A 1 309 ? 9.418 -11.649 -6.062 1.00 93.69 309 ALA A C 1
ATOM 2473 O O . ALA A 1 309 ? 9.651 -12.820 -6.356 1.00 93.69 309 ALA A O 1
ATOM 2474 N N . THR A 1 310 ? 8.457 -11.310 -5.197 1.00 92.56 310 THR A N 1
ATOM 2475 C CA . THR A 1 310 ? 7.612 -12.295 -4.506 1.00 92.56 310 THR A CA 1
ATOM 2476 C C . THR A 1 310 ? 6.801 -13.133 -5.495 1.00 92.56 310 THR A C 1
ATOM 2478 O O . THR A 1 310 ? 6.741 -14.351 -5.363 1.00 92.56 310 THR A O 1
ATOM 2481 N N . THR A 1 311 ? 6.239 -12.508 -6.531 1.00 93.50 311 THR A N 1
ATOM 2482 C CA . THR A 1 311 ? 5.466 -13.203 -7.570 1.00 93.50 311 THR A CA 1
ATOM 2483 C C . THR A 1 311 ? 6.317 -14.237 -8.295 1.00 93.50 311 THR A C 1
ATOM 2485 O O . THR A 1 311 ? 5.824 -15.325 -8.554 1.00 93.50 311 THR A O 1
ATOM 2488 N N . ARG A 1 312 ? 7.589 -13.948 -8.600 1.00 93.56 312 ARG A N 1
ATOM 2489 C CA . ARG A 1 312 ? 8.485 -14.920 -9.251 1.00 93.56 312 ARG A CA 1
ATOM 2490 C C . ARG A 1 312 ? 8.740 -16.152 -8.385 1.00 93.56 312 ARG A C 1
ATOM 2492 O O . ARG A 1 312 ? 8.737 -17.252 -8.923 1.00 93.56 312 ARG A O 1
ATOM 2499 N N . ILE A 1 313 ? 8.913 -15.967 -7.075 1.00 93.75 313 ILE A N 1
ATOM 2500 C CA . ILE A 1 313 ? 9.090 -17.073 -6.119 1.00 93.75 313 ILE A CA 1
ATOM 2501 C C . ILE A 1 313 ? 7.824 -17.937 -6.088 1.00 93.75 313 ILE A C 1
ATOM 2503 O O . ILE A 1 313 ? 7.885 -19.145 -6.285 1.00 93.75 313 ILE A O 1
ATOM 2507 N N . VAL A 1 314 ? 6.657 -17.309 -5.923 1.00 89.25 314 VAL A N 1
ATOM 2508 C CA . VAL A 1 314 ? 5.372 -18.026 -5.885 1.00 89.25 314 VAL A CA 1
ATOM 2509 C C . VAL A 1 314 ? 5.079 -18.724 -7.213 1.00 89.25 314 VAL A C 1
ATOM 2511 O O . VAL A 1 314 ? 4.621 -19.861 -7.221 1.00 89.25 314 VAL A O 1
ATOM 2514 N N . ALA A 1 315 ? 5.347 -18.062 -8.338 1.00 90.19 315 ALA A N 1
ATOM 2515 C CA . ALA A 1 315 ? 5.174 -18.627 -9.669 1.00 90.19 315 ALA A CA 1
ATOM 2516 C C . ALA A 1 315 ? 6.043 -19.874 -9.859 1.00 90.19 315 ALA A C 1
ATOM 2518 O O . ALA A 1 315 ? 5.541 -20.877 -10.353 1.00 90.19 315 ALA A O 1
ATOM 2519 N N . GLN A 1 316 ? 7.301 -19.835 -9.414 1.00 90.12 316 GLN A N 1
ATOM 2520 C CA . GLN A 1 316 ? 8.193 -20.990 -9.451 1.00 90.12 316 GLN A CA 1
ATOM 2521 C C . GLN A 1 316 ? 7.647 -22.146 -8.603 1.00 90.12 316 GLN A C 1
ATOM 2523 O O . GLN A 1 316 ? 7.498 -23.246 -9.124 1.00 90.12 316 GLN A O 1
ATOM 2528 N N . ASN A 1 317 ? 7.263 -21.884 -7.350 1.00 90.94 317 ASN A N 1
ATOM 2529 C CA . ASN A 1 317 ? 6.715 -22.908 -6.452 1.00 90.94 317 ASN A CA 1
ATOM 2530 C C . ASN A 1 317 ? 5.410 -23.519 -6.987 1.00 90.94 317 ASN A C 1
ATOM 2532 O O . ASN A 1 317 ? 5.146 -24.700 -6.804 1.00 90.94 317 ASN A O 1
ATOM 2536 N N . LYS A 1 318 ? 4.591 -22.721 -7.680 1.00 87.56 318 LYS A N 1
ATOM 2537 C CA . LYS A 1 318 ? 3.307 -23.152 -8.255 1.00 87.56 318 LYS A CA 1
ATOM 2538 C C . LYS A 1 318 ? 3.398 -23.592 -9.719 1.00 87.56 318 LYS A C 1
ATOM 2540 O O . LYS A 1 318 ? 2.362 -23.726 -10.372 1.00 87.56 318 LYS A O 1
ATOM 2545 N N . ASN A 1 319 ? 4.604 -23.807 -10.247 1.00 88.38 319 ASN A N 1
ATOM 2546 C CA . ASN A 1 319 ? 4.842 -24.270 -11.618 1.00 88.38 319 ASN A CA 1
ATOM 2547 C C . ASN A 1 319 ? 4.198 -23.382 -12.705 1.00 88.38 319 ASN A C 1
ATOM 2549 O O . ASN A 1 319 ? 3.671 -23.869 -13.706 1.00 88.38 319 ASN A O 1
ATOM 2553 N N . TYR A 1 320 ? 4.228 -22.061 -12.517 1.00 88.75 320 TYR A N 1
ATOM 2554 C CA . TYR A 1 320 ? 3.906 -21.097 -13.565 1.00 88.75 320 TYR A CA 1
ATOM 2555 C C . TYR A 1 320 ? 5.137 -20.823 -14.428 1.00 88.75 320 TYR A C 1
ATOM 2557 O O . TYR A 1 320 ? 6.171 -20.372 -13.935 1.00 88.75 320 TYR A O 1
ATOM 2565 N N . LYS A 1 321 ? 5.008 -21.041 -15.739 1.00 88.75 321 LYS A N 1
ATOM 2566 C CA . LYS A 1 321 ? 6.112 -20.911 -16.698 1.00 88.75 321 LYS A CA 1
ATOM 2567 C C . LYS A 1 321 ? 6.531 -19.464 -16.964 1.00 88.75 321 LYS A C 1
ATOM 2569 O O . LYS A 1 321 ? 7.705 -19.205 -17.225 1.00 88.75 321 LYS A O 1
ATOM 2574 N N . TYR A 1 322 ? 5.597 -18.512 -16.906 1.00 90.00 322 TYR A N 1
ATOM 2575 C CA . TYR A 1 322 ? 5.853 -17.134 -17.328 1.00 90.00 322 TYR A CA 1
ATOM 2576 C C . TYR A 1 322 ? 5.470 -16.109 -16.270 1.00 90.00 322 TYR A C 1
ATOM 2578 O O . TYR A 1 322 ? 4.350 -16.112 -15.766 1.00 90.00 322 TYR A O 1
ATOM 2586 N N . VAL A 1 323 ? 6.386 -15.168 -16.023 1.00 93.25 323 VAL A N 1
ATOM 2587 C CA . VAL A 1 323 ? 6.155 -13.941 -15.251 1.00 93.25 323 VAL A CA 1
ATOM 2588 C C . VAL A 1 323 ? 6.768 -12.777 -16.017 1.00 93.25 323 VAL A C 1
ATOM 2590 O O . VAL A 1 323 ? 7.962 -12.801 -16.325 1.00 93.25 323 VAL A O 1
ATOM 2593 N N . TRP A 1 324 ? 5.975 -11.755 -16.328 1.00 93.25 324 TRP A N 1
ATOM 2594 C CA . TRP A 1 324 ? 6.464 -10.566 -17.024 1.00 93.25 324 TRP A CA 1
ATOM 2595 C C . TRP A 1 324 ? 5.781 -9.297 -16.535 1.00 93.25 324 TRP A C 1
ATOM 2597 O O . TRP A 1 324 ? 4.782 -9.326 -15.824 1.00 93.25 324 TRP A O 1
ATOM 2607 N N . VAL A 1 325 ? 6.346 -8.164 -16.933 1.00 93.38 325 VAL A N 1
ATOM 2608 C CA . VAL A 1 325 ? 5.852 -6.837 -16.581 1.00 93.38 325 VAL A CA 1
ATOM 2609 C C . VAL A 1 325 ? 5.435 -6.122 -17.859 1.00 93.38 325 VAL A C 1
ATOM 2611 O O . VAL A 1 325 ? 6.139 -6.204 -18.871 1.00 93.38 325 VAL A O 1
ATOM 2614 N N . ARG A 1 326 ? 4.277 -5.460 -17.822 1.00 91.50 326 ARG A N 1
ATOM 2615 C CA . ARG A 1 326 ? 3.804 -4.580 -18.894 1.00 91.50 326 ARG A CA 1
ATOM 2616 C C . ARG A 1 326 ? 2.991 -3.427 -18.315 1.00 91.50 326 ARG A C 1
ATOM 2618 O O . ARG A 1 326 ? 1.991 -3.662 -17.639 1.00 91.50 326 ARG A O 1
ATOM 2625 N N . GLY A 1 327 ? 3.393 -2.193 -18.601 1.00 90.00 327 GLY A N 1
ATOM 2626 C CA . GLY A 1 327 ? 2.684 -0.994 -18.141 1.00 90.00 327 GLY A CA 1
ATOM 2627 C C . GLY A 1 327 ? 2.602 -0.905 -16.615 1.00 90.00 327 GLY A C 1
ATOM 2628 O O . GLY A 1 327 ? 1.547 -0.602 -16.063 1.00 90.00 327 GLY A O 1
ATOM 2629 N N . GLY A 1 328 ? 3.683 -1.267 -15.923 1.00 90.38 328 GLY A N 1
ATOM 2630 C CA . GLY A 1 328 ? 3.749 -1.292 -14.461 1.00 90.38 328 GLY A CA 1
ATOM 2631 C C . GLY A 1 328 ? 2.953 -2.414 -13.783 1.00 90.38 328 GLY A C 1
ATOM 2632 O O . GLY A 1 328 ? 2.957 -2.490 -12.557 1.00 90.38 328 GLY A O 1
ATOM 2633 N N . ARG A 1 329 ? 2.283 -3.290 -14.544 1.00 91.38 329 ARG A N 1
ATOM 2634 C CA . ARG A 1 329 ? 1.534 -4.444 -14.025 1.00 91.38 329 ARG A CA 1
ATOM 2635 C C . ARG A 1 329 ? 2.327 -5.728 -14.209 1.00 91.38 329 ARG A C 1
ATOM 2637 O O . ARG A 1 329 ? 3.038 -5.884 -15.201 1.00 91.38 329 ARG A O 1
ATOM 2644 N N . ILE A 1 330 ? 2.180 -6.646 -13.260 1.00 93.81 330 ILE A N 1
ATOM 2645 C CA . ILE A 1 330 ? 2.858 -7.943 -13.260 1.00 93.81 330 ILE A CA 1
ATOM 2646 C C . ILE A 1 330 ? 1.862 -8.997 -13.719 1.00 93.81 330 ILE A C 1
ATOM 2648 O O . ILE A 1 330 ? 0.785 -9.132 -13.142 1.00 93.81 330 ILE A O 1
ATOM 2652 N N . PHE A 1 331 ? 2.233 -9.735 -14.751 1.00 92.19 331 PHE A N 1
ATOM 2653 C CA . PHE A 1 331 ? 1.423 -10.770 -15.361 1.00 92.19 331 PHE A CA 1
ATOM 2654 C C . PHE A 1 331 ? 2.066 -12.134 -15.163 1.00 92.19 331 PHE A C 1
ATOM 2656 O O . PHE A 1 331 ? 3.294 -12.253 -15.159 1.00 92.19 331 PHE A O 1
ATOM 2663 N N . VAL A 1 332 ? 1.230 -13.155 -15.013 1.00 91.44 332 VAL A N 1
ATOM 2664 C CA . VAL A 1 332 ? 1.647 -14.537 -14.787 1.00 91.44 332 VAL A CA 1
ATOM 2665 C C . VAL A 1 332 ? 0.840 -15.461 -15.701 1.00 91.44 332 VAL A C 1
ATOM 2667 O O . VAL A 1 332 ? -0.369 -15.284 -15.846 1.00 91.44 332 VAL A O 1
ATOM 2670 N N . ARG A 1 333 ? 1.491 -16.447 -16.329 1.00 87.81 333 ARG A N 1
ATOM 2671 C CA . ARG A 1 333 ? 0.841 -17.468 -17.174 1.00 87.81 333 ARG A CA 1
ATOM 2672 C C . ARG A 1 333 ? 1.443 -18.841 -16.893 1.00 87.81 333 ARG A C 1
ATOM 2674 O O . ARG A 1 333 ? 2.658 -18.965 -16.734 1.00 87.81 333 ARG A O 1
ATOM 2681 N N . ARG A 1 334 ? 0.585 -19.862 -16.797 1.00 85.19 334 ARG A N 1
ATOM 2682 C CA . ARG A 1 334 ? 0.982 -21.209 -16.364 1.00 85.19 334 ARG A CA 1
ATOM 2683 C C . ARG A 1 334 ? 1.727 -21.979 -17.455 1.00 85.19 334 ARG A C 1
ATOM 2685 O O . ARG A 1 334 ? 2.813 -22.476 -17.195 1.00 85.19 334 ARG A O 1
ATOM 2692 N N . ASN A 1 335 ? 1.179 -22.023 -18.663 1.00 81.88 335 ASN A N 1
ATOM 2693 C CA . ASN A 1 335 ? 1.667 -22.779 -19.822 1.00 81.88 335 ASN A CA 1
ATOM 2694 C C . ASN A 1 335 ? 1.188 -22.119 -21.137 1.00 81.88 335 ASN A C 1
ATOM 2696 O O . ASN A 1 335 ? 0.406 -21.166 -21.119 1.00 81.88 335 ASN A O 1
ATOM 2700 N N . ASP A 1 336 ? 1.688 -22.605 -22.275 1.00 75.19 336 ASP A N 1
ATOM 2701 C CA . ASP A 1 336 ? 1.383 -22.064 -23.611 1.00 75.19 336 ASP A CA 1
ATOM 2702 C C . ASP A 1 336 ? 0.001 -22.487 -24.148 1.00 75.19 336 ASP A C 1
ATOM 2704 O O . ASP A 1 336 ? -0.528 -21.843 -25.044 1.00 75.19 336 ASP A O 1
ATOM 2708 N N . GLU A 1 337 ? -0.621 -23.517 -23.574 1.00 62.47 337 GLU A N 1
ATOM 2709 C CA . GLU A 1 337 ? -1.791 -24.195 -24.162 1.00 62.47 337 GLU A CA 1
ATOM 2710 C C . GLU A 1 337 ? -3.129 -23.479 -23.926 1.00 62.47 337 GLU A C 1
ATOM 2712 O O . GLU A 1 337 ? -4.052 -23.596 -24.727 1.00 62.47 337 GLU A O 1
ATOM 2717 N N . HIS A 1 338 ? -3.249 -22.672 -22.873 1.00 52.56 338 HIS A N 1
ATOM 2718 C CA . HIS A 1 338 ? -4.496 -21.965 -22.562 1.00 52.56 338 HIS A CA 1
ATOM 2719 C C . HIS A 1 338 ? -4.611 -20.611 -23.276 1.00 52.56 338 HIS A C 1
ATOM 2721 O O . HIS A 1 338 ? -4.820 -19.565 -22.662 1.00 52.56 338 HIS A O 1
ATOM 2727 N N . GLU A 1 339 ? -4.437 -20.623 -24.594 1.00 47.75 339 GLU A N 1
ATOM 2728 C CA . GLU A 1 339 ? -4.771 -19.478 -25.448 1.00 47.75 339 GLU A CA 1
ATOM 2729 C C . GLU A 1 339 ? -6.273 -19.430 -25.787 1.00 47.75 339 GLU A C 1
ATOM 2731 O O . GLU A 1 339 ? -6.772 -18.400 -26.229 1.00 47.75 339 GLU A O 1
ATOM 2736 N N . SER A 1 340 ? -7.008 -20.516 -25.514 1.00 43.75 340 SER A N 1
ATOM 2737 C CA . SER A 1 340 ? -8.437 -20.649 -25.795 1.00 43.75 340 SER A CA 1
ATOM 2738 C C . SER A 1 340 ? -9.264 -20.927 -24.535 1.00 43.75 340 SER A C 1
ATOM 2740 O O . SER A 1 340 ? -8.909 -21.693 -23.638 1.00 43.75 340 SER A O 1
ATOM 2742 N N . GLU A 1 341 ? -10.373 -20.204 -24.470 1.00 46.31 341 GLU A N 1
ATOM 2743 C CA . GLU A 1 341 ? -11.410 -20.201 -23.450 1.00 46.31 341 GLU A CA 1
ATOM 2744 C C . GLU A 1 341 ? -11.932 -21.620 -23.178 1.00 46.31 341 GLU A C 1
ATOM 2746 O O . GLU A 1 341 ? -12.448 -22.248 -24.097 1.00 46.31 341 GLU A O 1
ATOM 2751 N N . ARG A 1 342 ? -11.810 -22.109 -21.930 1.00 43.88 342 ARG A N 1
ATOM 2752 C CA . ARG A 1 342 ? -12.794 -22.965 -21.210 1.00 43.88 342 ARG A CA 1
ATOM 2753 C C . ARG A 1 342 ? -12.256 -23.552 -19.899 1.00 43.88 342 ARG A C 1
ATOM 2755 O O . ARG A 1 342 ? -13.048 -23.780 -18.996 1.00 43.88 342 ARG A O 1
ATOM 2762 N N . GLU A 1 343 ? -10.938 -23.667 -19.717 1.00 39.16 343 GLU A N 1
ATOM 2763 C CA . GLU A 1 343 ? -10.343 -24.202 -18.474 1.00 39.16 343 GLU A CA 1
ATOM 2764 C C . GLU A 1 343 ? -9.170 -23.353 -17.947 1.00 39.16 343 GLU A C 1
ATOM 2766 O O . GLU A 1 343 ? -8.027 -23.779 -17.875 1.00 39.16 343 GLU A O 1
ATOM 2771 N N . GLY A 1 344 ? -9.434 -22.105 -17.559 1.00 43.09 344 GLY A N 1
ATOM 2772 C CA . GLY A 1 344 ? -8.659 -21.442 -16.498 1.00 43.09 344 GLY A CA 1
ATOM 2773 C C . GLY A 1 344 ? -7.190 -21.041 -16.724 1.00 43.09 344 GLY A C 1
ATOM 2774 O O . GLY A 1 344 ? -6.642 -20.407 -15.826 1.00 43.09 344 GLY A O 1
ATOM 2775 N N . GLY A 1 345 ? -6.531 -21.294 -17.857 1.00 47.41 345 GLY A N 1
ATOM 2776 C CA . GLY A 1 345 ? -5.155 -20.797 -18.065 1.00 47.41 345 GLY A CA 1
ATOM 2777 C C . GLY A 1 345 ? -5.034 -19.421 -18.714 1.00 47.41 345 GLY A C 1
ATOM 2778 O O . GLY A 1 345 ? -4.132 -19.168 -19.511 1.00 47.41 345 GLY A O 1
ATOM 2779 N N . GLY A 1 346 ? -5.922 -18.509 -18.329 1.00 66.38 346 GLY A N 1
ATOM 2780 C CA . GLY A 1 346 ? -5.805 -17.106 -18.700 1.00 66.38 346 GLY A CA 1
ATOM 2781 C C . GLY A 1 346 ? -4.540 -16.454 -18.131 1.00 66.38 346 GLY A C 1
ATOM 2782 O O . GLY A 1 346 ? -3.948 -16.900 -17.146 1.00 66.38 346 GLY A O 1
ATOM 2783 N N . VAL A 1 347 ? -4.135 -15.346 -18.750 1.00 76.69 347 VAL A N 1
ATOM 2784 C CA . VAL A 1 347 ? -3.108 -14.459 -18.199 1.00 76.69 347 VAL A CA 1
ATOM 2785 C C . VAL A 1 347 ? -3.632 -13.835 -16.901 1.00 76.69 347 VAL A C 1
ATOM 2787 O O . VAL A 1 347 ? -4.607 -13.083 -16.914 1.00 76.69 347 VAL A O 1
ATOM 2790 N N . LEU A 1 348 ? -2.965 -14.120 -15.785 1.00 83.75 348 LEU A N 1
ATOM 2791 C CA . LEU A 1 348 ? -3.291 -13.577 -14.468 1.00 83.75 348 LEU A CA 1
ATOM 2792 C C . LEU A 1 348 ? -2.523 -12.281 -14.213 1.00 83.75 348 LEU A C 1
ATOM 2794 O O . LEU A 1 348 ? -1.408 -12.109 -14.702 1.00 83.75 348 LEU A O 1
ATOM 2798 N N . ILE A 1 349 ? -3.099 -11.387 -13.409 1.00 84.00 349 ILE A N 1
ATOM 2799 C CA . ILE A 1 349 ? -2.415 -10.193 -12.898 1.00 84.00 349 ILE A CA 1
ATOM 2800 C C . ILE A 1 349 ? -2.067 -10.448 -11.436 1.00 84.00 349 ILE A C 1
ATOM 2802 O O . ILE A 1 349 ? -2.947 -10.754 -10.631 1.00 84.00 349 ILE A O 1
ATOM 2806 N N . ALA A 1 350 ? -0.791 -10.311 -11.085 1.00 84.12 350 ALA A N 1
ATOM 2807 C CA . ALA A 1 350 ? -0.374 -10.393 -9.696 1.00 84.12 350 ALA A CA 1
ATOM 2808 C C . ALA A 1 350 ? -0.813 -9.128 -8.953 1.00 84.12 350 ALA A C 1
ATOM 2810 O O . ALA A 1 350 ? -0.504 -8.006 -9.360 1.00 84.12 350 ALA A O 1
ATOM 2811 N N . ILE A 1 351 ? -1.528 -9.330 -7.850 1.00 82.50 351 ILE A N 1
ATOM 2812 C CA . ILE A 1 351 ? -1.995 -8.274 -6.957 1.00 82.50 351 ILE A CA 1
ATOM 2813 C C . ILE A 1 351 ? -1.500 -8.556 -5.543 1.00 82.50 351 ILE A C 1
ATOM 2815 O O . ILE A 1 351 ? -1.375 -9.709 -5.132 1.00 82.50 351 ILE A O 1
ATOM 2819 N N . GLN A 1 352 ? -1.247 -7.496 -4.783 1.00 75.50 352 GLN A N 1
ATOM 2820 C CA . GLN A 1 352 ? -0.974 -7.606 -3.359 1.00 75.50 352 GLN A CA 1
ATOM 2821 C C . GLN A 1 352 ? -2.244 -7.255 -2.590 1.00 75.50 352 GLN A C 1
ATOM 2823 O O . GLN A 1 352 ? -2.621 -6.089 -2.511 1.00 75.50 352 GLN A O 1
ATOM 2828 N N . LYS A 1 353 ? -2.903 -8.264 -2.017 1.00 69.62 353 LYS A N 1
ATOM 2829 C CA . LYS A 1 353 ? -4.043 -8.068 -1.118 1.00 69.62 353 LYS A CA 1
ATOM 2830 C C . LYS A 1 353 ? -3.612 -8.409 0.303 1.00 69.62 353 LYS A C 1
ATOM 2832 O O . LYS A 1 353 ? -3.176 -9.527 0.567 1.00 69.62 353 LYS A O 1
ATOM 2837 N N . LYS A 1 354 ? -3.710 -7.438 1.213 1.00 61.91 354 LYS A N 1
ATOM 2838 C CA . LYS A 1 354 ? -3.592 -7.703 2.650 1.00 61.91 354 LYS A CA 1
ATOM 2839 C C . LYS A 1 354 ? -4.893 -8.386 3.080 1.00 61.91 354 LYS A C 1
ATOM 2841 O O . LYS A 1 354 ? -5.959 -7.789 2.968 1.00 61.91 354 LYS A O 1
ATOM 2846 N N . TYR A 1 355 ? -4.815 -9.637 3.522 1.00 55.53 355 TYR A N 1
ATOM 2847 C CA . TYR A 1 355 ? -5.946 -10.308 4.160 1.00 55.53 355 TYR A CA 1
ATOM 2848 C C . TYR A 1 355 ? -5.899 -10.032 5.660 1.00 55.53 355 TYR A C 1
ATOM 2850 O O . TYR A 1 355 ? -4.827 -10.063 6.266 1.00 55.53 355 TYR A O 1
ATOM 2858 N N . ARG A 1 356 ? -7.059 -9.748 6.254 1.00 49.81 356 ARG A N 1
ATOM 2859 C CA . ARG A 1 356 ? -7.210 -9.619 7.701 1.00 49.81 356 ARG A CA 1
ATOM 2860 C C . ARG A 1 356 ? -8.009 -10.816 8.189 1.00 49.81 356 ARG A C 1
ATOM 2862 O O . ARG A 1 356 ? -9.197 -10.905 7.913 1.00 49.81 356 ARG A O 1
ATOM 2869 N N . ALA A 1 357 ? -7.354 -11.714 8.913 1.00 51.06 357 ALA A N 1
ATOM 2870 C CA . ALA A 1 357 ? -8.061 -12.676 9.740 1.00 51.06 357 ALA A CA 1
ATOM 2871 C C . ALA A 1 357 ? -8.520 -11.932 11.000 1.00 51.06 357 ALA A C 1
ATOM 2873 O O . ALA A 1 357 ? -7.696 -11.483 11.801 1.00 51.06 357 ALA A O 1
ATOM 2874 N N . LEU A 1 358 ? -9.826 -11.710 11.130 1.00 45.09 358 LEU A N 1
ATOM 2875 C CA . LEU A 1 358 ? -10.418 -11.254 12.380 1.00 45.09 358 LEU A CA 1
ATOM 2876 C C . LEU A 1 358 ? -10.678 -12.485 13.237 1.00 45.09 358 LEU A C 1
ATOM 2878 O O . LEU A 1 358 ? -11.310 -13.439 12.795 1.00 45.09 358 LEU A O 1
ATOM 2882 N N . ARG A 1 359 ? -10.165 -12.467 14.465 1.00 43.38 359 ARG A N 1
ATOM 2883 C CA . ARG A 1 359 ? -10.522 -13.474 15.453 1.00 43.38 359 ARG A CA 1
ATOM 2884 C C . ARG A 1 359 ? -11.912 -13.131 15.969 1.00 43.38 359 ARG A C 1
ATOM 2886 O O . ARG A 1 359 ? -12.061 -12.147 16.686 1.00 43.38 359 ARG A O 1
ATOM 2893 N N . MET A 1 360 ? -12.898 -13.923 15.581 1.00 44.72 360 MET A N 1
ATOM 2894 C CA . MET A 1 360 ? -14.242 -13.830 16.135 1.00 44.72 360 MET A CA 1
ATOM 2895 C C . MET A 1 360 ? -14.292 -14.624 17.441 1.00 44.72 360 MET A C 1
ATOM 2897 O O . MET A 1 360 ? -13.768 -15.736 17.510 1.00 44.72 360 MET A O 1
ATOM 2901 N N . PHE A 1 361 ? -14.851 -14.024 18.492 1.00 42.75 361 PHE A N 1
ATOM 2902 C CA . PHE A 1 361 ? -15.052 -14.687 19.787 1.00 42.75 361 PHE A CA 1
ATOM 2903 C C . PHE A 1 361 ? -16.429 -15.354 19.888 1.00 42.75 361 PHE A C 1
ATOM 2905 O O . PHE A 1 361 ? -16.648 -16.166 20.783 1.00 42.75 361 PHE A O 1
ATOM 2912 N N . GLU A 1 362 ? -17.310 -15.067 18.930 1.00 45.69 362 GLU A N 1
ATOM 2913 C CA . GLU A 1 362 ? -18.642 -15.642 18.782 1.00 45.69 362 GLU A CA 1
ATOM 2914 C C . GLU A 1 362 ? -18.851 -16.048 17.317 1.00 45.69 362 GLU A C 1
ATOM 2916 O O . GLU A 1 362 ? -18.285 -15.446 16.402 1.00 45.69 362 GLU A O 1
ATOM 2921 N N . PHE A 1 363 ? -19.609 -17.120 17.090 1.00 47.41 363 PHE A N 1
ATOM 2922 C CA . PHE A 1 363 ? -19.916 -17.611 15.749 1.00 47.41 363 PHE A CA 1
ATOM 2923 C C . PHE A 1 363 ? -21.030 -16.754 15.138 1.00 47.41 363 PHE A C 1
ATOM 2925 O O . PHE A 1 363 ? -22.197 -16.941 15.470 1.00 47.41 363 PHE A O 1
ATOM 2932 N N . GLU A 1 364 ? -20.690 -15.840 14.230 1.00 44.56 364 GLU A N 1
ATOM 2933 C CA . GLU A 1 364 ? -21.682 -15.175 13.379 1.00 44.56 364 GLU A CA 1
ATOM 2934 C C . GLU A 1 364 ? -21.630 -15.794 11.982 1.00 44.56 364 GLU A C 1
ATOM 2936 O O . GLU A 1 364 ? -20.725 -15.537 11.187 1.00 44.56 364 GLU A O 1
ATOM 2941 N N . SER A 1 365 ? -22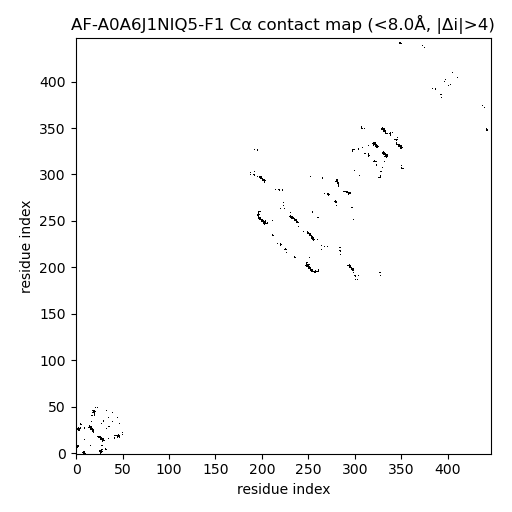.610 -16.642 11.676 1.00 41.25 365 SER A N 1
ATOM 2942 C CA . SER A 1 365 ? -22.834 -17.115 10.314 1.00 41.25 365 SER A CA 1
ATOM 2943 C C . SER A 1 365 ? -23.653 -16.071 9.564 1.00 41.25 365 SER A C 1
ATOM 2945 O O . SER A 1 365 ? -24.871 -15.997 9.704 1.00 41.25 365 SER A O 1
ATOM 2947 N N . THR A 1 366 ? -22.980 -15.259 8.755 1.00 41.56 366 THR A N 1
ATOM 2948 C CA . THR A 1 366 ? -23.616 -14.621 7.601 1.00 41.56 366 THR A CA 1
ATOM 2949 C C . THR A 1 366 ? -22.935 -15.190 6.362 1.00 41.56 366 THR A C 1
ATOM 2951 O O . THR A 1 366 ? -21.711 -15.227 6.266 1.00 41.56 366 THR A O 1
ATOM 2954 N N . CYS A 1 367 ? -23.730 -15.808 5.495 1.00 44.88 367 CYS A N 1
ATOM 2955 C CA . CYS A 1 367 ? -23.285 -16.727 4.457 1.00 44.88 367 CYS A CA 1
ATOM 2956 C C . CYS A 1 367 ? -22.325 -16.094 3.435 1.00 44.88 367 CYS A C 1
ATOM 2958 O O . CYS A 1 367 ? -22.794 -15.567 2.438 1.00 44.88 367 CYS A O 1
ATOM 2960 N N . GLU A 1 368 ? -21.014 -16.245 3.630 1.00 40.94 368 GLU A N 1
ATOM 2961 C CA . GLU A 1 368 ? -20.003 -16.470 2.583 1.00 40.94 368 GLU A CA 1
ATOM 2962 C C . GLU A 1 368 ? -18.858 -17.288 3.211 1.00 40.94 368 GLU A C 1
ATOM 2964 O O . GLU A 1 368 ? -18.032 -16.771 3.964 1.00 40.94 368 GLU A O 1
ATOM 2969 N N . GLU A 1 369 ? -18.830 -18.600 2.968 1.00 37.09 369 GLU A N 1
ATOM 2970 C CA . GLU A 1 369 ? -17.813 -19.493 3.533 1.00 37.09 369 GLU A CA 1
ATOM 2971 C C . GLU A 1 369 ? -16.433 -19.218 2.911 1.00 37.09 369 GLU A C 1
ATOM 2973 O O . GLU A 1 369 ? -16.089 -19.731 1.842 1.00 37.09 369 GLU A O 1
ATOM 2978 N N . LEU A 1 370 ? -15.604 -18.416 3.585 1.00 38.03 370 LEU A N 1
ATOM 2979 C CA . LEU A 1 370 ? -14.181 -18.319 3.270 1.00 38.03 370 LEU A CA 1
ATOM 2980 C C . LEU A 1 370 ? -13.415 -19.395 4.051 1.00 38.03 370 LEU A C 1
ATOM 2982 O O . LEU A 1 370 ? -13.080 -19.226 5.222 1.00 38.03 370 LEU A O 1
ATOM 2986 N N . TRP A 1 371 ? -13.109 -20.504 3.385 1.00 34.12 371 TRP A N 1
ATOM 2987 C CA . TRP A 1 371 ? -12.272 -21.566 3.938 1.00 34.12 371 TRP A CA 1
ATOM 2988 C C . TRP A 1 371 ? -10.814 -21.090 4.026 1.00 34.12 371 TRP A C 1
ATOM 2990 O O . TRP A 1 371 ? -10.141 -20.918 3.009 1.00 34.12 371 TRP A O 1
ATOM 3000 N N . ALA A 1 372 ? -10.311 -20.866 5.242 1.00 36.28 372 ALA A N 1
ATOM 3001 C CA . ALA A 1 372 ? -8.893 -20.622 5.494 1.00 36.28 372 ALA A CA 1
ATOM 3002 C C . ALA A 1 372 ? -8.254 -21.890 6.075 1.00 36.28 372 ALA A C 1
ATOM 3004 O O . ALA A 1 372 ? -8.492 -22.241 7.228 1.00 36.28 372 ALA A O 1
ATOM 3005 N N . SER A 1 373 ? -7.426 -22.577 5.285 1.00 30.62 373 SER A N 1
ATOM 3006 C CA . SER A 1 373 ? -6.574 -23.658 5.786 1.00 30.62 373 SER A CA 1
ATOM 3007 C C . SER A 1 373 ? -5.359 -23.048 6.491 1.00 30.62 373 SER A C 1
ATOM 3009 O O . SER A 1 373 ? -4.481 -22.480 5.837 1.00 30.62 373 SER A O 1
ATOM 3011 N N . ILE A 1 374 ? -5.306 -23.140 7.819 1.00 35.50 374 ILE A N 1
ATOM 3012 C CA . ILE A 1 374 ? -4.080 -22.872 8.576 1.00 35.50 374 ILE A CA 1
ATOM 3013 C C . ILE A 1 374 ? -3.315 -24.189 8.619 1.00 35.50 374 ILE A C 1
ATOM 3015 O O . ILE A 1 374 ? -3.718 -25.119 9.312 1.00 35.50 374 ILE A O 1
ATOM 3019 N N . GLU A 1 375 ? -2.241 -24.278 7.844 1.00 31.81 375 GLU A N 1
ATOM 3020 C CA . GLU A 1 375 ? -1.346 -25.426 7.905 1.00 31.81 375 GLU A CA 1
ATOM 3021 C C . GLU A 1 375 ? -0.334 -25.187 9.028 1.00 31.81 375 GLU A C 1
ATOM 3023 O O . GLU A 1 375 ? 0.406 -24.202 9.021 1.00 31.81 375 GLU A O 1
ATOM 3028 N N . ILE A 1 376 ? -0.374 -26.045 10.044 1.00 39.25 376 ILE A N 1
ATOM 3029 C CA . ILE A 1 376 ? 0.564 -26.020 11.162 1.00 39.25 376 ILE A CA 1
ATOM 3030 C C . ILE A 1 376 ? 1.539 -27.168 10.919 1.00 39.25 376 ILE A C 1
ATOM 3032 O O . ILE A 1 376 ? 1.211 -28.328 11.165 1.00 39.25 376 ILE A O 1
ATOM 3036 N N . GLU A 1 377 ? 2.727 -26.849 10.408 1.00 38.97 377 GLU A N 1
ATOM 3037 C CA . GLU A 1 377 ? 3.832 -27.802 10.316 1.00 38.97 377 GLU A CA 1
ATOM 3038 C C . GLU A 1 377 ? 4.355 -28.080 11.728 1.00 38.97 377 GLU A C 1
ATOM 3040 O O . GLU A 1 377 ? 5.037 -27.261 12.345 1.00 38.97 377 GLU A O 1
ATOM 3045 N N . ILE A 1 378 ? 3.984 -29.237 12.267 1.00 49.88 378 ILE A N 1
ATOM 3046 C CA . ILE A 1 378 ? 4.571 -29.782 13.488 1.00 49.88 378 ILE A CA 1
ATOM 3047 C C . ILE A 1 378 ? 5.491 -30.909 13.036 1.00 49.88 378 ILE A C 1
ATOM 3049 O O . ILE A 1 378 ? 5.025 -31.893 12.462 1.00 49.88 378 ILE A O 1
ATOM 3053 N N . ASP A 1 379 ? 6.795 -30.765 13.273 1.00 49.50 379 ASP A N 1
ATOM 3054 C CA . ASP A 1 379 ? 7.757 -31.839 13.030 1.00 49.50 379 ASP A CA 1
ATOM 3055 C C . ASP A 1 379 ? 7.586 -32.922 14.106 1.00 49.50 379 ASP A C 1
ATOM 3057 O O . ASP A 1 379 ? 8.222 -32.922 15.163 1.00 49.50 379 ASP A O 1
ATOM 3061 N N . TRP A 1 380 ? 6.649 -33.832 13.848 1.00 52.25 380 TRP A N 1
ATOM 3062 C CA . TRP A 1 380 ? 6.313 -34.939 14.740 1.00 52.25 380 TRP A CA 1
ATOM 3063 C C . TRP A 1 380 ? 7.478 -35.905 14.952 1.00 52.25 380 TRP A C 1
ATOM 3065 O O . TRP A 1 380 ? 7.469 -36.648 15.929 1.00 52.25 380 TRP A O 1
ATOM 3075 N N . LYS A 1 381 ? 8.492 -35.890 14.079 1.00 49.91 381 LYS A N 1
ATOM 3076 C CA . LYS A 1 381 ? 9.613 -36.827 14.138 1.00 49.91 381 LYS A CA 1
ATOM 3077 C C . LYS A 1 381 ? 10.513 -36.553 15.344 1.00 49.91 381 LYS A C 1
ATOM 3079 O O . LYS A 1 381 ? 10.864 -37.472 16.070 1.00 49.91 381 LYS A O 1
ATOM 3084 N N . VAL A 1 382 ? 10.773 -35.277 15.634 1.00 55.12 382 VAL A N 1
ATOM 3085 C CA . VAL A 1 382 ? 11.541 -34.852 16.819 1.00 55.12 382 VAL A CA 1
ATOM 3086 C C . VAL A 1 382 ? 10.797 -35.166 18.121 1.00 55.12 382 VA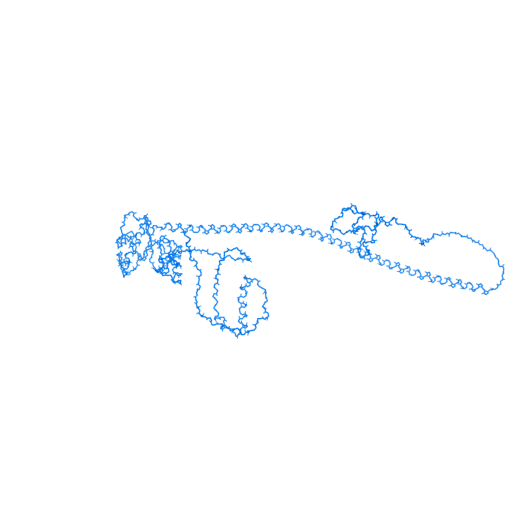L A C 1
ATOM 3088 O O . VAL A 1 382 ? 11.422 -35.445 19.141 1.00 55.12 382 VAL A O 1
ATOM 3091 N N . ILE A 1 383 ? 9.462 -35.124 18.091 1.00 51.38 383 ILE A N 1
ATOM 3092 C CA . ILE A 1 383 ? 8.613 -35.339 19.267 1.00 51.38 383 ILE A CA 1
ATOM 3093 C C . ILE A 1 383 ? 8.431 -36.834 19.548 1.00 51.38 383 ILE A C 1
ATOM 3095 O O . ILE A 1 383 ? 8.473 -37.229 20.702 1.00 51.38 383 ILE A O 1
ATOM 3099 N N . LEU A 1 384 ? 8.246 -37.671 18.524 1.00 53.59 384 LEU A N 1
ATOM 3100 C CA . LEU A 1 384 ? 7.968 -39.100 18.702 1.00 53.59 384 LEU A CA 1
ATOM 3101 C C . LEU A 1 384 ? 9.220 -39.931 19.023 1.00 53.59 384 LEU A C 1
ATOM 3103 O O . LEU A 1 384 ? 9.102 -40.919 19.741 1.00 53.59 384 LEU A O 1
ATOM 3107 N N . ASP A 1 385 ? 10.412 -39.509 18.584 1.00 57.16 385 ASP A N 1
ATOM 3108 C CA . ASP A 1 385 ? 11.671 -40.220 18.872 1.00 57.16 385 ASP A CA 1
ATOM 3109 C C . ASP A 1 385 ? 12.103 -40.130 20.354 1.00 57.16 385 ASP A C 1
ATOM 3111 O O . ASP A 1 385 ? 13.024 -40.825 20.776 1.00 57.16 385 ASP A O 1
ATOM 3115 N N . THR A 1 386 ? 11.448 -39.288 21.166 1.00 57.00 386 THR A N 1
ATOM 3116 C CA . THR A 1 386 ? 11.761 -39.090 22.598 1.00 57.00 386 THR A CA 1
ATOM 3117 C C . THR A 1 386 ? 10.752 -39.723 23.560 1.00 57.00 386 THR A C 1
ATOM 3119 O O . THR A 1 386 ? 10.834 -39.490 24.766 1.00 57.00 386 THR A O 1
ATOM 3122 N N . ILE A 1 387 ? 9.787 -40.501 23.063 1.00 57.25 387 ILE A N 1
ATOM 3123 C CA . ILE A 1 387 ? 8.616 -40.908 23.845 1.00 57.25 387 ILE A CA 1
ATOM 3124 C C . ILE A 1 387 ? 8.527 -42.434 23.957 1.00 57.25 387 ILE A C 1
ATOM 3126 O O . ILE A 1 387 ? 8.410 -43.144 22.965 1.00 57.25 387 ILE A O 1
ATOM 3130 N N . GLU A 1 388 ? 8.550 -42.937 25.194 1.00 60.62 388 GLU A N 1
ATOM 3131 C CA . GLU A 1 388 ? 8.632 -44.373 25.509 1.00 60.62 388 GLU A CA 1
ATOM 3132 C C . GLU A 1 388 ? 7.276 -45.112 25.453 1.00 60.62 388 GLU A C 1
ATOM 3134 O O . GLU A 1 388 ? 7.245 -46.342 25.450 1.00 60.62 388 GLU A O 1
ATOM 3139 N N . SER A 1 389 ? 6.140 -44.400 25.398 1.00 66.19 389 SER A N 1
ATOM 3140 C CA . SER A 1 389 ? 4.800 -45.009 25.334 1.00 66.19 389 SER A CA 1
ATOM 3141 C C . SER A 1 389 ? 3.740 -44.110 24.681 1.00 66.19 389 SER A C 1
ATOM 3143 O O . SER A 1 389 ? 3.859 -42.886 24.642 1.00 66.19 389 SER A O 1
ATOM 3145 N N . THR A 1 390 ? 2.647 -44.712 24.200 1.00 56.75 390 THR A N 1
ATOM 3146 C CA . THR A 1 390 ? 1.485 -43.988 23.653 1.00 56.75 390 THR A CA 1
ATOM 3147 C C . THR A 1 390 ? 0.836 -43.038 24.660 1.00 56.75 390 THR A C 1
ATOM 3149 O O . THR A 1 390 ? 0.379 -41.969 24.264 1.00 56.75 390 THR A O 1
ATOM 3152 N N . ASP A 1 391 ? 0.840 -43.375 25.951 1.00 60.69 391 ASP A N 1
ATOM 3153 C CA . ASP A 1 391 ? 0.307 -42.491 26.995 1.00 60.69 391 ASP A CA 1
ATOM 3154 C C . ASP A 1 391 ? 1.197 -41.259 27.197 1.00 60.69 391 ASP A C 1
ATOM 3156 O O . ASP A 1 391 ? 0.688 -40.142 27.291 1.00 60.69 391 ASP A O 1
ATOM 3160 N N . ALA A 1 392 ? 2.521 -41.430 27.140 1.00 60.56 392 ALA A N 1
ATOM 3161 C CA . ALA A 1 392 ? 3.462 -40.314 27.192 1.00 60.56 392 ALA A CA 1
ATOM 3162 C C . ALA A 1 392 ? 3.349 -39.402 25.951 1.00 60.56 392 ALA A C 1
ATOM 3164 O O . ALA A 1 392 ? 3.516 -38.187 26.056 1.00 60.56 392 ALA A O 1
ATOM 3165 N N . ALA A 1 393 ? 2.982 -39.952 24.786 1.00 59.25 393 ALA A N 1
ATOM 3166 C CA . ALA A 1 393 ? 2.707 -39.165 23.579 1.00 59.25 393 ALA A CA 1
ATOM 3167 C C . ALA A 1 393 ? 1.446 -38.306 23.725 1.00 59.25 393 ALA A C 1
ATOM 3169 O O . ALA A 1 393 ? 1.428 -37.141 23.316 1.00 59.25 393 ALA A O 1
ATOM 3170 N N . ILE A 1 394 ? 0.406 -38.869 24.345 1.00 62.12 394 ILE A N 1
ATOM 3171 C CA . ILE A 1 394 ? -0.828 -38.151 24.665 1.00 62.12 394 ILE A CA 1
ATOM 3172 C C . ILE A 1 394 ? -0.537 -37.041 25.679 1.00 62.12 394 ILE A C 1
ATOM 3174 O O . ILE A 1 394 ? -1.002 -35.922 25.490 1.00 62.12 394 ILE A O 1
ATOM 3178 N N . ASP A 1 395 ? 0.271 -37.291 26.707 1.00 66.00 395 ASP A N 1
ATOM 3179 C CA . ASP A 1 395 ? 0.595 -36.266 27.704 1.00 66.00 395 ASP A CA 1
ATOM 3180 C C . ASP A 1 395 ? 1.402 -35.105 27.105 1.00 66.00 395 ASP A C 1
ATOM 3182 O O . ASP A 1 395 ? 1.052 -33.947 27.325 1.00 66.00 395 ASP A O 1
ATOM 3186 N N . VAL A 1 396 ? 2.382 -35.372 26.233 1.00 64.25 396 VAL A N 1
ATOM 3187 C CA . VAL A 1 396 ? 3.107 -34.310 25.505 1.00 64.25 396 VAL A CA 1
ATOM 3188 C C . VAL A 1 396 ? 2.179 -33.518 24.574 1.00 64.25 396 VAL A C 1
ATOM 3190 O O . VAL A 1 396 ? 2.310 -32.294 24.460 1.00 64.25 396 VAL A O 1
ATOM 3193 N N . PHE A 1 397 ? 1.219 -34.187 23.925 1.00 63.28 397 PHE A N 1
ATOM 3194 C CA . PHE A 1 397 ? 0.182 -33.533 23.124 1.00 63.28 397 PHE A CA 1
ATOM 3195 C C . PHE A 1 397 ? -0.693 -32.611 23.985 1.00 63.28 397 PHE A C 1
ATOM 3197 O O . PHE A 1 397 ? -0.905 -31.451 23.626 1.00 63.28 397 PHE A O 1
ATOM 3204 N N . TYR A 1 398 ? -1.161 -33.079 25.143 1.00 63.59 398 TYR A N 1
ATOM 3205 C CA . TYR A 1 398 ? -1.941 -32.251 26.058 1.00 63.59 398 TYR A CA 1
ATOM 3206 C C . TYR A 1 398 ? -1.098 -31.087 26.599 1.00 63.59 398 TYR A C 1
ATOM 3208 O O . TYR A 1 398 ? -1.535 -29.947 26.513 1.00 63.59 398 TYR A O 1
ATOM 3216 N N . ASP A 1 399 ? 0.137 -31.305 27.034 1.00 62.94 399 ASP A N 1
ATOM 3217 C CA . ASP A 1 399 ? 0.953 -30.253 27.649 1.00 62.94 399 ASP A CA 1
ATOM 3218 C C . ASP A 1 399 ? 1.422 -29.173 26.671 1.00 62.94 399 ASP A C 1
ATOM 3220 O O . ASP A 1 399 ? 1.574 -28.014 27.058 1.00 62.94 399 ASP A O 1
ATOM 3224 N N . ARG A 1 400 ? 1.648 -29.507 25.395 1.00 62.72 400 ARG A N 1
ATOM 3225 C CA . ARG A 1 400 ? 2.125 -28.525 24.404 1.00 62.72 400 ARG A CA 1
ATOM 3226 C C . ARG A 1 400 ? 1.014 -27.917 23.567 1.00 62.72 400 ARG A C 1
ATOM 3228 O O . ARG A 1 400 ? 1.062 -26.725 23.263 1.00 62.72 400 ARG A O 1
ATOM 3235 N N . LEU A 1 401 ? 0.021 -28.717 23.192 1.00 57.12 401 LEU A N 1
ATOM 3236 C CA . LEU A 1 401 ? -1.033 -28.313 22.267 1.00 57.12 401 LEU A CA 1
ATOM 3237 C C . LEU A 1 401 ? -2.289 -27.841 23.007 1.00 57.12 401 LEU A C 1
ATOM 3239 O O . LEU A 1 401 ? -2.909 -26.885 22.544 1.00 57.12 401 LEU A O 1
ATOM 3243 N N . MET A 1 402 ? -2.635 -28.382 24.186 1.00 62.84 402 MET A N 1
ATOM 3244 C CA . MET A 1 402 ? -3.821 -27.905 24.917 1.00 62.84 402 MET A CA 1
ATOM 3245 C C . MET A 1 402 ? -3.679 -26.512 25.526 1.00 62.84 402 MET A C 1
ATOM 3247 O O . MET A 1 402 ? -4.681 -25.814 25.529 1.00 62.84 402 MET A O 1
ATOM 3251 N N . PRO A 1 403 ? -2.514 -25.998 25.960 1.00 59.50 403 PRO A N 1
ATOM 3252 C CA . PRO A 1 403 ? -2.406 -24.584 26.320 1.00 59.50 403 PRO A CA 1
ATOM 3253 C C . PRO A 1 403 ? -2.649 -23.656 25.130 1.00 59.50 403 PRO A C 1
ATOM 3255 O O . PRO A 1 403 ? -3.220 -22.580 25.296 1.00 59.50 403 PRO A O 1
ATOM 3258 N N . ILE A 1 404 ? -2.256 -24.079 23.923 1.00 56.25 404 ILE A N 1
ATOM 3259 C CA . ILE A 1 404 ? -2.527 -23.353 22.680 1.00 56.25 404 ILE A CA 1
ATOM 3260 C C . ILE A 1 404 ? -4.030 -23.433 22.389 1.00 56.25 404 ILE A C 1
ATOM 3262 O O . ILE A 1 404 ? -4.692 -22.403 22.300 1.00 56.25 404 ILE A O 1
ATOM 3266 N N . ILE A 1 405 ? -4.609 -24.633 22.360 1.00 51.03 405 ILE A N 1
ATOM 3267 C CA . ILE A 1 405 ? -6.041 -24.844 22.110 1.00 51.03 405 ILE A CA 1
ATOM 3268 C C . ILE A 1 405 ? -6.906 -24.151 23.174 1.00 51.03 405 ILE A C 1
ATOM 3270 O O . ILE A 1 405 ? -7.827 -23.441 22.810 1.00 51.03 405 ILE A O 1
ATOM 3274 N N . HIS A 1 406 ? -6.591 -24.230 24.467 1.00 52.81 406 HIS A N 1
ATOM 3275 C CA . HIS A 1 406 ? -7.333 -23.575 25.556 1.00 52.81 406 HIS A CA 1
ATOM 3276 C C . HIS A 1 406 ? -7.191 -22.052 25.563 1.00 52.81 406 HIS A C 1
ATOM 3278 O O . HIS A 1 406 ? -8.119 -21.352 25.967 1.00 52.81 406 HIS A O 1
ATOM 3284 N N . ARG A 1 407 ? -6.069 -21.511 25.072 1.00 49.34 407 ARG A N 1
ATOM 3285 C CA . ARG A 1 407 ? -5.933 -20.074 24.780 1.00 49.34 407 ARG A CA 1
ATOM 3286 C C . ARG A 1 407 ? -6.810 -19.653 23.590 1.00 49.34 407 ARG A C 1
ATOM 3288 O O . ARG A 1 407 ? -7.070 -18.457 23.403 1.00 49.34 407 ARG A O 1
ATOM 3295 N N . HIS A 1 408 ? -7.276 -20.621 22.795 1.00 46.28 408 HIS A N 1
ATOM 3296 C CA . HIS A 1 408 ? -8.022 -20.420 21.558 1.00 46.28 408 HIS A CA 1
ATOM 3297 C C . HIS A 1 408 ? -9.495 -20.876 21.567 1.00 46.28 408 HIS A C 1
ATOM 3299 O O . HIS A 1 408 ? -10.277 -20.312 20.802 1.00 46.28 408 HIS A O 1
ATOM 3305 N N . THR A 1 409 ? -9.905 -21.776 22.466 1.00 42.88 409 THR A N 1
ATOM 3306 C CA . THR A 1 409 ? -11.270 -22.306 22.633 1.00 42.88 409 THR A CA 1
ATOM 3307 C C . THR A 1 409 ? -11.414 -22.908 24.047 1.00 42.88 409 THR A C 1
ATOM 3309 O O . THR A 1 409 ? -10.712 -23.869 24.377 1.00 42.88 409 THR A O 1
ATOM 3312 N N . PRO A 1 410 ? -12.285 -22.389 24.932 1.00 41.41 410 PRO A N 1
ATOM 3313 C CA . PRO A 1 410 ? -12.399 -22.903 26.295 1.00 41.41 410 PRO A CA 1
ATOM 3314 C C . PRO A 1 410 ? -13.239 -24.194 26.328 1.00 41.41 410 PRO A C 1
ATOM 3316 O O . PRO A 1 410 ? -14.435 -24.161 26.590 1.00 41.41 410 PRO A O 1
ATOM 3319 N N . MET A 1 411 ? -12.622 -25.352 26.072 1.00 43.66 411 MET A N 1
ATOM 3320 C CA . MET A 1 411 ? -13.193 -26.648 26.474 1.00 43.66 411 MET A CA 1
ATOM 3321 C C . MET A 1 411 ? -12.883 -26.965 27.949 1.00 43.66 411 MET A C 1
ATOM 3323 O O . MET A 1 411 ? -11.915 -26.455 28.515 1.00 43.66 411 MET A O 1
ATOM 3327 N N . SER A 1 412 ? -13.722 -27.809 28.567 1.00 43.38 412 SER A N 1
ATOM 3328 C CA . SER A 1 412 ? -13.621 -28.261 29.966 1.00 43.38 412 SER A CA 1
ATOM 3329 C C . SER A 1 412 ? -12.198 -28.684 30.364 1.00 43.38 412 SER A C 1
ATOM 3331 O O . SER A 1 412 ? -11.537 -29.428 29.645 1.00 43.38 412 SER A O 1
ATOM 3333 N N . ARG A 1 413 ? -11.748 -28.244 31.550 1.00 44.56 413 ARG A N 1
ATOM 3334 C CA . ARG A 1 413 ? -10.386 -28.429 32.100 1.00 44.56 413 ARG A CA 1
ATOM 3335 C C . ARG A 1 413 ? -9.994 -29.876 32.449 1.00 44.56 413 ARG A C 1
ATOM 3337 O O . ARG A 1 413 ? -8.929 -30.074 33.024 1.00 44.56 413 ARG A O 1
ATOM 3344 N N . ARG A 1 414 ? -10.829 -30.888 32.198 1.00 45.84 414 ARG A N 1
ATOM 3345 C CA . ARG A 1 414 ? -10.547 -32.268 32.637 1.00 45.84 414 ARG A CA 1
ATOM 3346 C C . ARG A 1 414 ? -10.252 -33.185 31.456 1.00 45.84 414 ARG A C 1
ATOM 3348 O O . ARG A 1 414 ? -11.117 -33.380 30.606 1.00 45.84 414 ARG A O 1
ATOM 3355 N N . LYS A 1 415 ? -9.057 -33.794 31.465 1.00 43.75 415 LYS A N 1
ATOM 3356 C CA . LYS A 1 415 ? -8.728 -34.998 30.685 1.00 43.75 415 LYS A CA 1
ATOM 3357 C C . LYS A 1 415 ? -9.844 -36.030 30.942 1.00 43.75 415 LYS A C 1
ATOM 3359 O O . LYS A 1 415 ? -10.094 -36.341 32.108 1.00 43.75 415 LYS A O 1
ATOM 3364 N N . PRO A 1 416 ? -10.578 -36.507 29.921 1.00 47.94 416 PRO A N 1
ATOM 3365 C CA . PRO A 1 416 ? -11.551 -37.578 30.107 1.00 47.94 416 PRO A CA 1
ATOM 3366 C C . PRO A 1 416 ? -10.822 -38.815 30.637 1.00 47.94 416 PRO A C 1
ATOM 3368 O O . PRO A 1 416 ? -9.842 -39.244 30.034 1.00 47.94 416 PRO A O 1
ATOM 3371 N N . ASN A 1 417 ? -11.277 -39.377 31.760 1.00 44.56 417 ASN A N 1
ATOM 3372 C CA . ASN A 1 417 ? -10.553 -40.448 32.457 1.00 44.56 417 ASN A CA 1
ATOM 3373 C C . ASN A 1 417 ? -10.385 -41.743 31.647 1.00 44.56 417 ASN A C 1
ATOM 3375 O O . ASN A 1 417 ? -9.551 -42.552 32.021 1.00 44.56 417 ASN A O 1
ATOM 3379 N N . ASN A 1 418 ? -11.131 -41.939 30.557 1.00 46.12 418 ASN A N 1
ATOM 3380 C CA . ASN A 1 418 ? -11.045 -43.133 29.723 1.00 46.12 418 ASN A CA 1
ATOM 3381 C C . ASN A 1 418 ? -11.068 -42.741 28.244 1.00 46.12 418 ASN A C 1
ATOM 3383 O O . ASN A 1 418 ? -12.138 -42.537 27.669 1.00 46.12 418 ASN A O 1
ATOM 3387 N N . TYR A 1 419 ? -9.893 -42.669 27.619 1.00 40.12 419 TYR A N 1
ATOM 3388 C CA . TYR A 1 419 ? -9.819 -42.880 26.177 1.00 40.12 419 TYR A CA 1
ATOM 3389 C C . TYR A 1 419 ? -10.078 -44.372 25.923 1.00 40.12 419 TYR A C 1
ATOM 3391 O O . TYR A 1 419 ? -9.518 -45.205 26.640 1.00 40.12 419 TYR A O 1
ATOM 3399 N N . PRO A 1 420 ? -10.948 -44.749 24.971 1.00 34.41 420 PRO A N 1
ATOM 3400 C CA . PRO A 1 420 ? -11.171 -46.153 24.670 1.00 34.41 420 PRO A CA 1
ATOM 3401 C C . PRO A 1 420 ? -9.852 -46.780 24.210 1.00 34.41 420 PRO A C 1
ATOM 3403 O O . PRO A 1 420 ? -9.276 -46.370 23.202 1.00 34.41 420 PRO A O 1
ATOM 3406 N N . MET A 1 421 ? -9.381 -47.764 24.981 1.00 34.81 421 MET A N 1
ATOM 3407 C CA . MET A 1 421 ? -8.297 -48.654 24.582 1.00 34.81 421 MET A CA 1
ATOM 3408 C C . MET A 1 421 ? -8.615 -49.236 23.203 1.00 34.81 421 MET A C 1
ATOM 3410 O O . MET A 1 421 ? -9.755 -49.613 22.922 1.00 34.81 421 MET A O 1
ATOM 3414 N N . SER A 1 422 ? -7.595 -49.267 22.354 1.00 38.91 422 SER A N 1
ATOM 3415 C CA . SER A 1 422 ? -7.610 -49.680 20.954 1.00 38.91 422 SER A CA 1
ATOM 3416 C C . SER A 1 422 ? -8.394 -50.975 20.699 1.00 38.91 422 SER A C 1
ATOM 3418 O O . SER A 1 422 ? -7.874 -52.086 20.756 1.00 38.91 422 SER A O 1
ATOM 3420 N N . GLY A 1 423 ? -9.663 -50.829 20.323 1.00 31.22 423 GLY A N 1
ATOM 3421 C CA . GLY A 1 423 ? -10.392 -51.857 19.594 1.00 31.22 423 GLY A CA 1
ATOM 3422 C C . GLY A 1 423 ? -10.010 -51.773 18.120 1.00 31.22 423 GLY A C 1
ATOM 3423 O O . GLY A 1 423 ? -10.253 -50.749 17.490 1.00 31.22 423 GLY A O 1
ATOM 3424 N N . ASN A 1 424 ? -9.393 -52.834 17.596 1.00 37.62 424 ASN A N 1
ATOM 3425 C CA . ASN A 1 424 ? -9.008 -53.037 16.195 1.00 37.62 424 ASN A CA 1
ATOM 3426 C C . ASN A 1 424 ? -9.979 -52.401 15.178 1.00 37.62 424 ASN A C 1
ATOM 3428 O O . ASN A 1 424 ? -10.969 -53.019 14.786 1.00 37.62 424 ASN A O 1
ATOM 3432 N N . VAL A 1 425 ? -9.642 -51.218 14.664 1.00 29.58 425 VAL A N 1
ATOM 3433 C CA . VAL A 1 425 ? -10.210 -50.700 13.415 1.00 29.58 425 VAL A CA 1
ATOM 3434 C C . VAL A 1 425 ? -9.135 -50.856 12.347 1.00 29.58 425 VAL A C 1
ATOM 3436 O O . VAL A 1 425 ? -8.116 -50.168 12.363 1.00 29.58 425 VAL A O 1
ATOM 3439 N N . ARG A 1 426 ? -9.337 -51.808 11.430 1.00 30.16 426 ARG A N 1
ATOM 3440 C CA . ARG A 1 426 ? -8.496 -51.954 10.236 1.00 30.16 426 ARG A CA 1
ATOM 3441 C C . ARG A 1 426 ? -8.599 -50.673 9.409 1.00 30.16 426 ARG A C 1
ATOM 3443 O O . ARG A 1 426 ? -9.677 -50.352 8.915 1.00 30.16 426 ARG A O 1
ATOM 3450 N N . MET A 1 427 ? -7.480 -49.975 9.236 1.00 28.14 427 MET A N 1
ATOM 3451 C CA . MET A 1 427 ? -7.370 -48.909 8.244 1.00 28.14 427 MET A CA 1
ATOM 3452 C C . MET A 1 427 ? -7.389 -49.510 6.828 1.00 28.14 427 MET A C 1
ATOM 3454 O O . MET A 1 427 ? -6.664 -50.478 6.578 1.00 28.14 427 MET A O 1
ATOM 3458 N N . PRO A 1 428 ? -8.182 -48.969 5.887 1.00 29.95 428 PRO A N 1
ATOM 3459 C CA . PRO A 1 428 ? -8.011 -49.272 4.473 1.00 29.95 428 PRO A CA 1
ATOM 3460 C C . PRO A 1 428 ? -6.734 -48.588 3.942 1.00 29.95 428 PRO A C 1
ATOM 3462 O O . PRO A 1 428 ? -6.324 -47.557 4.481 1.00 29.95 428 PRO A O 1
ATOM 3465 N N . PRO A 1 429 ? -6.079 -49.142 2.905 1.00 31.14 429 PRO A N 1
ATOM 3466 C CA . PRO A 1 429 ? -4.791 -48.650 2.426 1.00 31.14 429 PRO A CA 1
ATOM 3467 C C . PRO A 1 429 ? -4.951 -47.273 1.769 1.00 31.14 429 PRO A C 1
ATOM 3469 O O . PRO A 1 429 ? -5.471 -47.148 0.662 1.00 31.14 429 PRO A O 1
ATOM 3472 N N . GLY A 1 430 ? -4.510 -46.232 2.474 1.00 29.91 430 GLY A N 1
ATOM 3473 C CA . GLY A 1 430 ? -4.421 -44.872 1.957 1.00 29.91 430 GLY A CA 1
ATOM 3474 C C . GLY A 1 430 ? -3.166 -44.695 1.110 1.00 29.91 430 GLY A C 1
ATOM 3475 O O . GLY A 1 430 ? -2.050 -44.896 1.585 1.00 29.91 430 GLY A O 1
ATOM 3476 N N . HIS A 1 431 ? -3.366 -44.303 -0.146 1.00 27.30 431 HIS A N 1
ATOM 3477 C CA . HIS A 1 431 ? -2.337 -43.740 -1.011 1.00 27.30 431 HIS A CA 1
ATOM 3478 C C . HIS A 1 431 ? -1.588 -42.614 -0.285 1.00 27.30 431 HIS A C 1
ATOM 3480 O O . HIS A 1 431 ? -2.187 -41.641 0.167 1.00 27.30 431 HIS A O 1
ATOM 3486 N N . VAL A 1 432 ? -0.264 -42.733 -0.220 1.00 32.50 432 VAL A N 1
ATOM 3487 C CA . VAL A 1 432 ? 0.629 -41.643 0.173 1.00 32.50 432 VAL A CA 1
ATOM 3488 C C . VAL A 1 432 ? 0.602 -40.599 -0.947 1.00 32.50 432 VAL A C 1
ATOM 3490 O O . VAL A 1 432 ? 1.184 -40.823 -2.006 1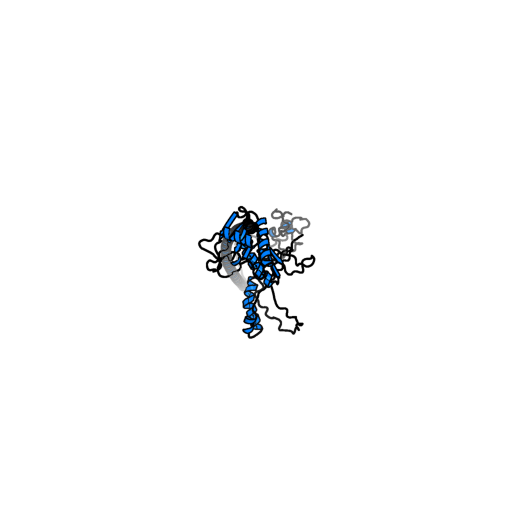.00 32.50 432 VAL A O 1
ATOM 3493 N N . SER A 1 433 ? -0.074 -39.467 -0.737 1.00 26.45 433 SER A N 1
ATOM 3494 C CA . SER A 1 433 ? 0.169 -38.249 -1.516 1.00 26.45 433 SER A CA 1
ATOM 3495 C C . SER A 1 433 ? 0.793 -37.202 -0.604 1.00 26.45 433 SER A C 1
ATOM 3497 O O . SER A 1 433 ? 0.132 -36.628 0.261 1.00 26.45 433 SER A O 1
ATOM 3499 N N . ALA A 1 434 ? 2.092 -37.010 -0.792 1.00 27.84 434 ALA A N 1
ATOM 3500 C CA . ALA A 1 434 ? 2.861 -35.932 -0.203 1.00 27.84 434 ALA A CA 1
ATOM 3501 C C . ALA A 1 434 ? 2.478 -34.571 -0.813 1.00 27.84 434 ALA A C 1
ATOM 3503 O O . ALA A 1 434 ? 2.112 -34.505 -1.985 1.00 27.84 434 ALA A O 1
ATOM 3504 N N . CYS A 1 435 ? 2.707 -33.523 -0.016 1.00 24.92 435 CYS A N 1
ATOM 3505 C CA . CYS A 1 435 ? 3.101 -32.175 -0.440 1.00 24.92 435 CYS A CA 1
ATOM 3506 C C . CYS A 1 435 ? 2.072 -31.300 -1.184 1.00 24.92 435 CYS A C 1
ATOM 3508 O O . CYS A 1 435 ? 1.827 -31.448 -2.376 1.00 24.92 435 CYS A O 1
ATOM 3510 N N . ASP A 1 436 ? 1.531 -30.302 -0.476 1.00 28.11 436 ASP A N 1
ATOM 3511 C CA . ASP A 1 436 ? 2.044 -28.915 -0.488 1.00 28.11 436 ASP A CA 1
ATOM 3512 C C . ASP A 1 436 ? 0.927 -27.869 -0.418 1.00 28.11 436 ASP A C 1
ATOM 3514 O O . ASP A 1 436 ? 0.058 -27.730 -1.285 1.00 28.11 436 ASP A O 1
ATOM 3518 N N . SER A 1 437 ? 1.018 -27.064 0.631 1.00 29.70 437 SER A N 1
ATOM 3519 C CA . SER A 1 437 ? 0.253 -25.855 0.862 1.00 29.70 437 SER A CA 1
ATOM 3520 C C . SER A 1 437 ? 0.710 -24.656 0.037 1.00 29.70 437 SER A C 1
ATOM 3522 O O . SER A 1 437 ? 1.865 -24.498 -0.348 1.00 29.70 437 SER A O 1
ATOM 3524 N N . GLN A 1 438 ? -0.241 -23.743 -0.181 1.00 31.14 438 GLN A N 1
ATOM 3525 C CA . GLN A 1 438 ? -0.200 -22.331 0.234 1.00 31.14 438 GLN A CA 1
ATOM 3526 C C . GLN A 1 438 ? -1.217 -21.546 -0.605 1.00 31.14 438 GLN A C 1
ATOM 3528 O O . GLN A 1 438 ? -1.041 -21.279 -1.804 1.00 31.14 438 GLN A O 1
ATOM 3533 N N . GLY A 1 439 ? -2.320 -21.166 0.041 1.00 27.70 439 GLY A N 1
ATOM 3534 C CA . GLY A 1 439 ? -3.398 -20.380 -0.548 1.00 27.70 439 GLY A CA 1
ATOM 3535 C C . GLY A 1 439 ? -2.979 -18.932 -0.807 1.00 27.70 439 GLY A C 1
ATOM 3536 O O . GLY A 1 439 ? -2.875 -18.126 0.108 1.00 27.70 439 GLY A O 1
ATOM 3537 N N . PHE A 1 440 ? -2.801 -18.587 -2.081 1.00 33.94 440 PHE A N 1
ATOM 3538 C CA . PHE A 1 440 ? -2.866 -17.214 -2.583 1.00 33.94 440 PHE A CA 1
ATOM 3539 C C . PHE A 1 440 ? -3.876 -17.232 -3.722 1.00 33.94 440 PHE A C 1
ATOM 3541 O O . PHE A 1 440 ? -3.656 -17.917 -4.725 1.00 33.94 440 PHE A O 1
ATOM 3548 N N . ALA A 1 441 ? -4.995 -16.534 -3.535 1.00 35.78 441 ALA A N 1
ATOM 3549 C CA . ALA A 1 441 ? -6.071 -16.481 -4.511 1.00 35.78 441 ALA A CA 1
ATOM 3550 C C . ALA A 1 441 ? -5.647 -15.630 -5.717 1.00 35.78 441 ALA A C 1
ATOM 3552 O O . ALA A 1 441 ? -5.428 -14.422 -5.603 1.00 35.78 441 ALA A O 1
ATOM 3553 N N . ALA A 1 442 ? -5.539 -16.274 -6.877 1.00 30.16 442 ALA A N 1
ATOM 3554 C CA . ALA A 1 442 ? -5.553 -15.600 -8.164 1.00 30.16 442 ALA A CA 1
ATOM 3555 C C . ALA A 1 442 ? -6.971 -15.057 -8.401 1.00 30.16 442 ALA A C 1
ATOM 3557 O O . ALA A 1 442 ? -7.929 -15.826 -8.468 1.00 30.16 442 ALA A O 1
ATOM 3558 N N . GLY A 1 443 ? -7.122 -13.735 -8.482 1.00 30.22 443 GLY A N 1
ATOM 3559 C CA . GLY A 1 443 ? -8.417 -13.118 -8.764 1.00 30.22 443 GLY A CA 1
ATOM 3560 C C . GLY A 1 443 ? -8.894 -13.459 -10.177 1.00 30.22 443 GLY A C 1
ATOM 3561 O O . GLY A 1 443 ? -8.190 -13.185 -11.150 1.00 30.22 443 GLY A O 1
ATOM 3562 N N . ARG A 1 444 ? -10.096 -14.038 -10.291 1.00 27.28 444 ARG A N 1
ATOM 3563 C CA . ARG A 1 444 ? -10.840 -14.128 -11.555 1.00 27.28 444 ARG A CA 1
ATOM 3564 C C . ARG A 1 444 ? -11.343 -12.730 -11.932 1.00 27.28 444 ARG A C 1
ATOM 3566 O O . ARG A 1 444 ? -11.860 -12.011 -11.081 1.00 27.28 444 ARG A O 1
ATOM 3573 N N . LYS A 1 445 ? -11.209 -12.356 -13.206 1.00 26.06 445 LYS A N 1
ATOM 3574 C CA . LYS A 1 445 ? -11.988 -11.259 -13.794 1.00 26.06 445 LYS A CA 1
ATOM 3575 C C . LYS A 1 445 ? -13.453 -11.698 -13.864 1.00 26.06 445 LYS A C 1
ATOM 3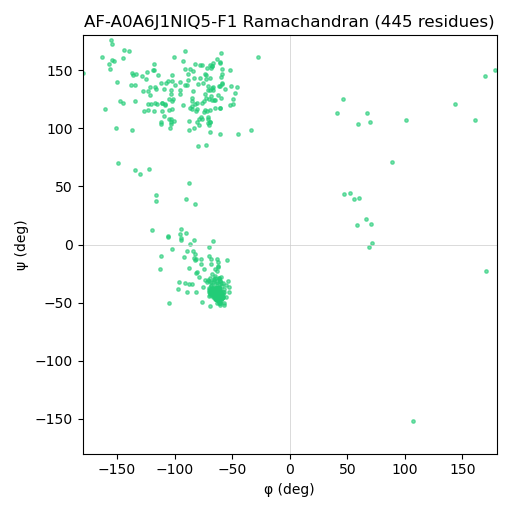577 O O . LYS A 1 445 ? -13.735 -12.738 -14.454 1.00 26.06 445 LYS A O 1
ATOM 3582 N N . LEU A 1 446 ? -14.347 -10.912 -13.269 1.00 28.58 446 LEU A N 1
ATOM 3583 C CA . LEU A 1 446 ? -15.738 -10.834 -13.714 1.00 28.58 446 LEU A CA 1
ATOM 3584 C C . LEU A 1 446 ? -15.751 -10.133 -15.082 1.00 28.58 446 LEU A C 1
ATOM 3586 O O . LEU A 1 446 ? -14.885 -9.288 -15.330 1.00 28.58 446 LEU A O 1
ATOM 3590 N N . CYS A 1 447 ? -16.657 -10.599 -15.942 1.00 29.72 447 CYS A N 1
ATOM 3591 C CA . CYS A 1 447 ? -16.788 -10.308 -17.370 1.00 29.72 447 CYS A CA 1
ATOM 3592 C C . CYS A 1 447 ? -16.651 -8.833 -17.755 1.00 29.72 447 CYS A C 1
ATOM 3594 O O . CYS A 1 447 ? -17.169 -7.971 -17.011 1.00 29.72 447 CYS A O 1
#

Sequence (447 aa):
MICGACNLVISVTQKRVKCSNSECSLLYHSECVNYDELSTHRSKWICPACVAKRPKEDNSNTPIAPKVRSKNEIPSSPSSSETSLESFMREIRSFRSEMNEKLERQQVTLTDSNTSLSKLQDEVRGVIKKFLVMRDELNEAIKSLTFLAESHDEQQSLNKALNDKISKLEAENLEFRSKSSEMELKIWQMEQQSRESNIEIQCVPEHRSENLMTVFQQLARVVNFELAPNDVVNFHRVAKINTESKRPRCIIVKLSSPIKRDNFLAAVRNFNKKHATDKLNTSHLGIAGNKNQVYISEHLSPNNKRLHATTRIVAQNKNYKYVWVRGGRIFVRRNDEHESEREGGGVLIAIQKKYRALRMFEFESTCEELWASIEIEIDWKVILDTIESTDAAIDVFYDRLMPIIHRHTPMSRRKPNNYPMSGNVRMPPGHVSACDSQGFAAGRKLC

Foldseek 3Di:
DAAPQPRHDDDPPFAKAAALPPVGGHIHGCVSQVNDCVPDPRNHHHGPVVVVPDDDDDDPDDDDDDDDDDDDDDDDDDDDDPPPVVVVVVVVVVVVVVVVVVVVVVVVVVVVVVVVVVVVVVVVVVVVVVVVVVVVVVVVVVVVVVVVVVVVVVVVVVVVVVVVVVVVVVVVVVVVVVVVVVVVVVVQVVLLVVLLQKKKKWQADDDPPDDVVLLVVLLCVLLVHDDDPQQWDDKDFDDDPDPPDPTDTIMMTGTPDSVSVVVSVVSLVVQCVVCVPQRDFCVSSVHDDDTGHMDMDRDEDPVLVVLQVVVVVVCVVVQFPDWDDDSNWIWTFRDDPPPDDDDPRDIFTRDDDDDDDDQDPDDDDDDDDDDDDDDDDDPCVVVVVPAPDPVSSVVVCCVPVVVVVCVRDPDDPDDDPDDDDDDDDDDDDDDDDDDDDDDDDGDDDDD

pLDDT: mean 76.77, std 23.1, range [24.92, 98.25]

Nearest PDB structures (foldseek):
  3bde-assembly1_A  TM=4.392E-01  e=2.525E-02  Mesorhizobium japonicum MAFF 303099
  3bgu-assembly1_A  TM=3.459E-01  e=6.229E-02  Thermobifida fusca YX
  5b0a-assembly1_A  TM=4.265E-01  e=2.807E-01  Cannabis sativa
  2ifx-assembly1_B  TM=3.866E-01  e=4.028E-01  Cupriavidus necator

Mean predicted aligned error: 20.5 Å

Radius of gyration: 56.97 Å; Cα contacts (8 Å, |Δi|>4): 334; chains: 1; bounding box: 113×69×166 Å

Secondary structure (DSSP, 8-state):
-BBTTT--B--TTS-EEE---TT---EEETGGGT--TTTS-TTT---HHHHTTSPPP-----PPPP---------------HHHHHHHHHHHHHHHHHHHHHHHHHHHHHHHHHHHHHHHHHHHHHHHHHHHHHHHHHHHHHHHHHHHHHHHHHHHHHHHHHHHHHHHHHHHHHHHHHHHHHHHHHHHHHHHHTTTTEEEEESPPP-TT--HHHHHHHHHHHTT----TTSEEEEEEPPPSSTT--SPPPEEEEES-HHHHHHHHHHHHHHHHHTSSS-SBTTTTT--SS--B-EEEE---HHHHHHHHHHHHHHHHTT--EEEEETTEEEEES-SSTTSTTSS-PPEE-----------SS----S------------HHHHHTT-SSHHHHHHHHHHHHHHHHHHHS---SS--S-PPP----PPP-------------PPPPP-